Protein AF-0000000072132296 (afdb_homodimer)

Structure (mmCIF, N/CA/C/O backbone):
data_AF-0000000072132296-model_v1
#
loop_
_entity.id
_entity.type
_entity.pdbx_description
1 polymer 'Uncharacterized protein'
#
loop_
_atom_site.group_PDB
_atom_site.id
_atom_site.type_symbol
_atom_site.label_atom_id
_atom_site.label_alt_id
_atom_site.label_comp_id
_atom_site.label_asym_id
_atom_site.label_entity_id
_atom_site.label_seq_id
_atom_site.pdbx_PDB_ins_code
_atom_site.Cartn_x
_atom_site.Cartn_y
_atom_site.Cartn_z
_atom_site.occupancy
_atom_site.B_iso_or_equiv
_atom_site.auth_seq_id
_atom_site.auth_comp_id
_atom_site.auth_asym_id
_atom_site.auth_atom_id
_atom_site.pdbx_PDB_model_num
ATOM 1 N N . MET A 1 1 ? -4.625 38.656 -19.359 1 32.03 1 MET A N 1
ATOM 2 C CA . MET A 1 1 ? -4.02 37.344 -19.062 1 32.03 1 MET A CA 1
ATOM 3 C C . MET A 1 1 ? -4.957 36.5 -18.234 1 32.03 1 MET A C 1
ATOM 5 O O . MET A 1 1 ? -5.469 36.938 -17.203 1 32.03 1 MET A O 1
ATOM 9 N N . GLY A 1 2 ? -5.719 35.531 -18.688 1 41.69 2 GLY A N 1
ATOM 10 C CA . GLY A 1 2 ? -6.762 34.75 -18.047 1 41.69 2 GLY A CA 1
ATOM 11 C C . GLY A 1 2 ? -6.359 34.219 -16.688 1 41.69 2 GLY A C 1
ATOM 12 O O . GLY A 1 2 ? -5.168 34.094 -16.391 1 41.69 2 GLY A O 1
ATOM 13 N N . LEU A 1 3 ? -7.094 34.469 -15.625 1 51.78 3 LEU A N 1
ATOM 14 C CA . LEU A 1 3 ? -6.777 34.062 -14.258 1 51.78 3 LEU A CA 1
ATOM 15 C C . LEU A 1 3 ? -6.262 32.625 -14.234 1 51.78 3 LEU A C 1
ATOM 17 O O . LEU A 1 3 ? -6.836 31.75 -14.883 1 51.78 3 LEU A O 1
ATOM 21 N N . PRO A 1 4 ? -4.988 32.438 -13.867 1 66.25 4 PRO A N 1
ATOM 22 C CA . PRO A 1 4 ? -4.445 31.062 -13.797 1 66.25 4 PRO A CA 1
ATOM 23 C C . PRO A 1 4 ? -5.414 30.078 -13.148 1 66.25 4 PRO A C 1
ATOM 25 O O . PRO A 1 4 ? -6.277 30.469 -12.367 1 66.25 4 PRO A O 1
ATOM 28 N N . ASN A 1 5 ? -5.699 28.938 -13.688 1 87.06 5 ASN A N 1
ATOM 29 C CA . ASN A 1 5 ? -6.504 27.859 -13.117 1 87.06 5 ASN A CA 1
ATOM 30 C C . ASN A 1 5 ? -6.18 27.641 -11.648 1 87.06 5 ASN A C 1
ATOM 32 O O . ASN A 1 5 ? -5.051 27.281 -11.297 1 87.06 5 ASN A O 1
ATOM 36 N N . LEU A 1 6 ? -7.082 28.156 -10.727 1 95.12 6 LEU A N 1
ATOM 37 C CA . LEU A 1 6 ? -6.895 28.031 -9.281 1 95.12 6 LEU A CA 1
ATOM 38 C C . LEU A 1 6 ? -6.727 26.578 -8.883 1 95.12 6 LEU A C 1
ATOM 40 O O . LEU A 1 6 ? -7.477 25.703 -9.344 1 95.12 6 LEU A O 1
ATOM 44 N N . PRO A 1 7 ? -5.688 26.266 -8.102 1 97.44 7 PRO A N 1
ATOM 45 C CA . PRO A 1 7 ? -5.492 24.891 -7.641 1 97.44 7 PRO A CA 1
ATOM 46 C C . PRO A 1 7 ? -6.488 24.484 -6.555 1 97.44 7 PRO A C 1
ATOM 48 O O . PRO A 1 7 ? -7.312 25.297 -6.137 1 97.44 7 PRO A O 1
ATOM 51 N N . LYS A 1 8 ? -6.547 23.312 -6.203 1 97.81 8 LYS A N 1
ATOM 52 C CA . LYS A 1 8 ? -7.293 22.734 -5.086 1 97.81 8 LYS A CA 1
ATOM 53 C C . LYS A 1 8 ? -6.371 22 -4.125 1 97.81 8 LYS A C 1
ATOM 55 O O . LYS A 1 8 ? -5.523 21.219 -4.551 1 97.81 8 LYS A O 1
ATOM 60 N N . PHE A 1 9 ? -6.496 22.25 -2.879 1 98.69 9 PHE A N 1
ATOM 61 C CA . PHE A 1 9 ? -5.746 21.547 -1.846 1 98.69 9 PHE A CA 1
ATOM 62 C C . PHE A 1 9 ? -6.602 20.453 -1.199 1 98.69 9 PHE A C 1
ATOM 64 O O . PHE A 1 9 ? -7.816 20.625 -1.051 1 98.69 9 PHE A O 1
ATOM 71 N N . ALA A 1 10 ? -6.008 19.344 -0.879 1 98.88 10 ALA A N 1
ATOM 72 C CA . ALA A 1 10 ? -6.57 18.344 0.023 1 98.88 10 ALA A CA 1
ATOM 73 C C . ALA A 1 10 ? -5.836 18.344 1.361 1 98.88 10 ALA A C 1
ATOM 75 O O . ALA A 1 10 ? -4.668 17.953 1.433 1 98.88 10 ALA A O 1
ATOM 76 N N . TYR A 1 11 ? -6.531 18.75 2.377 1 98.88 11 TYR A N 1
ATOM 77 C CA . TYR A 1 11 ? -5.949 18.812 3.711 1 98.88 11 TYR A CA 1
ATOM 78 C C . TYR A 1 11 ? -6.23 17.547 4.504 1 98.88 11 TYR A C 1
ATOM 80 O O . TYR A 1 11 ? -7.34 17.016 4.453 1 98.88 11 TYR A O 1
ATOM 88 N N . PHE A 1 12 ? -5.27 17.031 5.125 1 98.88 12 PHE A N 1
ATOM 89 C CA . PHE A 1 12 ? -5.43 16.016 6.16 1 98.88 12 PHE A CA 1
ATOM 90 C C . PHE A 1 12 ? -5.137 16.594 7.539 1 98.88 12 PHE A C 1
ATOM 92 O O . PHE A 1 12 ? -3.979 16.844 7.883 1 98.88 12 PHE A O 1
ATOM 99 N N . LEU A 1 13 ? -6.148 16.859 8.305 1 98.88 13 LEU A N 1
ATOM 100 C CA . LEU A 1 13 ? -6.047 17.469 9.625 1 98.88 13 LEU A CA 1
ATOM 101 C C . LEU A 1 13 ? -6.184 16.422 10.727 1 98.88 13 LEU A C 1
ATOM 103 O O . LEU A 1 13 ? -7.227 15.773 10.852 1 98.88 13 LEU A O 1
ATOM 107 N N . THR A 1 14 ? -5.125 16.297 11.531 1 98.69 14 THR A N 1
ATOM 108 C CA . THR A 1 14 ? -5.105 15.195 12.492 1 98.69 14 THR A CA 1
ATOM 109 C C . THR A 1 14 ? -4.973 15.719 13.922 1 98.69 14 THR A C 1
ATOM 111 O O . THR A 1 14 ? -4.41 16.797 14.141 1 98.69 14 THR A O 1
ATOM 114 N N . GLY A 1 15 ? -5.539 15.047 14.836 1 98.12 15 GLY A N 1
ATOM 115 C CA . GLY A 1 15 ? -5.434 15.297 16.266 1 98.12 15 GLY A CA 1
ATOM 116 C C . GLY A 1 15 ? -5.523 14.039 17.094 1 98.12 15 GLY A C 1
ATOM 117 O O . GLY A 1 15 ? -5.656 12.938 16.562 1 98.12 15 GLY A O 1
ATOM 118 N N . THR A 1 16 ? -5.32 14.164 18.375 1 97.25 16 THR A N 1
ATOM 119 C CA . THR A 1 16 ? -5.375 13.078 19.344 1 97.25 16 THR A CA 1
ATOM 120 C C . THR A 1 16 ? -6.285 13.438 20.516 1 97.25 16 THR A C 1
ATOM 122 O O . THR A 1 16 ? -7.16 14.297 20.391 1 97.25 16 THR A O 1
ATOM 125 N N . LYS A 1 17 ? -6.207 12.672 21.562 1 97.12 17 LYS A N 1
ATOM 126 C CA . LYS A 1 17 ? -7.008 12.883 22.766 1 97.12 17 LYS A CA 1
ATOM 127 C C . LYS A 1 17 ? -6.98 14.344 23.203 1 97.12 17 LYS A C 1
ATOM 129 O O . LYS A 1 17 ? -5.906 14.922 23.359 1 97.12 17 LYS A O 1
ATOM 134 N N . GLY A 1 18 ? -8.141 14.898 23.312 1 97.5 18 GLY A N 1
ATOM 135 C CA . GLY A 1 18 ? -8.258 16.25 23.828 1 97.5 18 GLY A CA 1
ATOM 136 C C . GLY A 1 18 ? -8.141 17.312 22.75 1 97.5 18 GLY A C 1
ATOM 137 O O . GLY A 1 18 ? -8.188 18.516 23.031 1 97.5 18 GLY A O 1
ATOM 138 N N . ASP A 1 19 ? -8.102 16.906 21.484 1 97.94 19 ASP A N 1
ATOM 139 C CA . ASP A 1 19 ? -7.75 17.859 20.422 1 97.94 19 ASP A CA 1
ATOM 140 C C . ASP A 1 19 ? -8.977 18.266 19.625 1 97.94 19 ASP A C 1
ATOM 142 O O . ASP A 1 19 ? -8.859 18.922 18.594 1 97.94 19 ASP A O 1
ATOM 146 N N . VAL A 1 20 ? -10.156 17.938 20.031 1 97.56 20 VAL A N 1
ATOM 147 C CA . VAL A 1 20 ? -11.352 18.188 19.234 1 97.56 20 VAL A CA 1
ATOM 148 C C . VAL A 1 20 ? -11.461 19.688 18.922 1 97.56 20 VAL A C 1
ATOM 150 O O . VAL A 1 20 ? -11.633 20.078 17.766 1 97.56 20 VAL A O 1
ATOM 153 N N . SER A 1 21 ? -11.344 20.484 19.969 1 97.25 21 SER A N 1
ATOM 154 C CA . SER A 1 21 ? -11.5 21.938 19.797 1 97.25 21 SER A CA 1
ATOM 155 C C . SER A 1 21 ? -10.398 22.516 18.922 1 97.25 21 SER A C 1
ATOM 157 O O . SER A 1 21 ? -10.648 23.422 18.125 1 97.25 21 SER A O 1
ATOM 159 N N . ARG A 1 22 ? -9.188 21.984 19.078 1 98 22 ARG A N 1
ATOM 160 C CA . ARG A 1 22 ? -8.07 22.453 18.266 1 98 22 ARG A CA 1
ATOM 161 C C . ARG A 1 22 ? -8.258 22.109 16.797 1 98 22 ARG A C 1
ATOM 163 O O . ARG A 1 22 ? -8.008 22.922 15.922 1 98 22 ARG A O 1
ATOM 170 N N . VAL A 1 23 ? -8.688 20.875 16.578 1 98.5 23 VAL A N 1
ATOM 171 C CA . VAL A 1 23 ? -8.914 20.438 15.203 1 98.5 23 VAL A CA 1
ATOM 172 C C . VAL A 1 23 ? -10.008 21.297 14.555 1 98.5 23 VAL A C 1
ATOM 174 O O . VAL A 1 23 ? -9.875 21.703 13.406 1 98.5 23 VAL A O 1
ATOM 177 N N . LYS A 1 24 ? -11.094 21.594 15.273 1 97.69 24 LYS A N 1
ATOM 178 C CA . LYS A 1 24 ? -12.156 22.469 14.781 1 97.69 24 LYS A CA 1
ATOM 179 C C . LYS A 1 24 ? -11.609 23.828 14.398 1 97.69 24 LYS A C 1
ATOM 181 O O . LYS A 1 24 ? -11.93 24.359 13.328 1 97.69 24 LYS A O 1
ATOM 186 N N . ARG A 1 25 ? -10.82 24.375 15.273 1 97.88 25 ARG A N 1
ATOM 187 C CA . ARG A 1 25 ? -10.281 25.703 15.039 1 97.88 25 ARG A CA 1
ATOM 188 C C . ARG A 1 25 ? -9.375 25.719 13.812 1 97.88 25 ARG A C 1
ATOM 190 O O . ARG A 1 25 ? -9.43 26.656 13.008 1 97.88 25 ARG A O 1
ATOM 197 N N . VAL A 1 26 ? -8.516 24.688 13.703 1 98.62 26 VAL A N 1
ATOM 198 C CA . VAL A 1 26 ? -7.648 24.594 12.531 1 98.62 26 VAL A CA 1
ATOM 199 C C . VAL A 1 26 ? -8.5 24.484 11.266 1 98.62 26 VAL A C 1
ATOM 201 O O . VAL A 1 26 ? -8.234 25.172 10.281 1 98.62 26 VAL A O 1
ATOM 204 N N . LEU A 1 27 ? -9.516 23.625 11.273 1 98.56 27 LEU A N 1
ATOM 205 C CA . LEU A 1 27 ? -10.406 23.484 10.125 1 98.56 27 LEU A CA 1
ATOM 206 C C . LEU A 1 27 ? -11.023 24.828 9.742 1 98.56 27 LEU A C 1
ATOM 208 O O . LEU A 1 27 ? -11 25.219 8.578 1 98.56 27 LEU A O 1
ATOM 212 N N . GLN A 1 28 ? -11.539 25.547 10.703 1 97.56 28 GLN A N 1
ATOM 213 C CA . GLN A 1 28 ? -12.156 26.844 10.445 1 97.56 28 GLN A CA 1
ATOM 214 C C . GLN A 1 28 ? -11.148 27.828 9.844 1 97.56 28 GLN A C 1
ATOM 216 O O . GLN A 1 28 ? -11.5 28.641 8.992 1 97.56 28 GLN A O 1
ATOM 221 N N . SER A 1 29 ? -9.938 27.734 10.328 1 98.12 29 SER A N 1
ATOM 222 C CA . SER A 1 29 ? -8.914 28.688 9.922 1 98.12 29 SER A CA 1
ATOM 223 C C . SER A 1 29 ? -8.445 28.438 8.492 1 98.12 29 SER A C 1
ATOM 225 O O . SER A 1 29 ? -8.078 29.359 7.777 1 98.12 29 SER A O 1
ATOM 227 N N . VAL A 1 30 ? -8.477 27.141 8.023 1 98.62 30 VAL A N 1
ATOM 228 C CA . VAL A 1 30 ? -7.934 26.812 6.707 1 98.62 30 VAL A CA 1
ATOM 229 C C . VAL A 1 30 ? -9.07 26.531 5.734 1 98.62 30 VAL A C 1
ATOM 231 O O . VAL A 1 30 ? -8.836 26.125 4.594 1 98.62 30 VAL A O 1
ATOM 234 N N . TYR A 1 31 ? -10.266 26.781 6.047 1 97.69 31 TYR A N 1
ATOM 235 C CA . TYR A 1 31 ? -11.398 26.344 5.234 1 97.69 31 TYR A CA 1
ATOM 236 C C . TYR A 1 31 ? -11.539 27.219 3.988 1 97.69 31 TYR A C 1
ATOM 238 O O . TYR A 1 31 ? -11.352 28.422 4.051 1 97.69 31 TYR A O 1
ATOM 246 N N . HIS A 1 32 ? -11.836 26.719 2.912 1 97.19 32 HIS A N 1
ATOM 247 C CA . HIS A 1 32 ? -12.227 27.297 1.63 1 97.19 32 HIS A CA 1
ATOM 248 C C . HIS A 1 32 ? -13.086 26.312 0.832 1 97.19 32 HIS A C 1
ATOM 250 O O . HIS A 1 32 ? -12.781 25.125 0.773 1 97.19 32 HIS A O 1
ATOM 256 N N . PRO A 1 33 ? -14.188 26.734 0.244 1 96.19 33 PRO A N 1
ATOM 257 C CA . PRO A 1 33 ? -15.094 25.828 -0.463 1 96.19 33 PRO A CA 1
ATOM 258 C C . PRO A 1 33 ? -14.406 25.078 -1.601 1 96.19 33 PRO A C 1
ATOM 260 O O . PRO A 1 33 ? -14.875 24.016 -2.02 1 96.19 33 PRO A O 1
ATOM 263 N N . ARG A 1 34 ? -13.336 25.578 -2.084 1 95.56 34 ARG A N 1
ATOM 264 C CA . ARG A 1 34 ? -12.641 24.984 -3.219 1 95.56 34 ARG A CA 1
ATOM 265 C C . ARG A 1 34 ? -11.797 23.781 -2.777 1 95.56 34 ARG A C 1
ATOM 267 O O . ARG A 1 34 ? -11.484 22.906 -3.584 1 95.56 34 ARG A O 1
ATOM 274 N N . ASN A 1 35 ? -11.375 23.703 -1.554 1 97.94 35 ASN A N 1
ATOM 275 C CA . ASN A 1 35 ? -10.469 22.688 -1.041 1 97.94 35 ASN A CA 1
ATOM 276 C C . ASN A 1 35 ? -11.234 21.484 -0.48 1 97.94 35 ASN A C 1
ATOM 278 O O . ASN A 1 35 ? -12.461 21.5 -0.42 1 97.94 35 ASN A O 1
ATOM 282 N N . TYR A 1 36 ? -10.539 20.422 -0.235 1 98.62 36 TYR A N 1
ATOM 283 C CA . TYR A 1 36 ? -11.062 19.234 0.436 1 98.62 36 TYR A CA 1
ATOM 284 C C . TYR A 1 36 ? -10.375 19.031 1.78 1 98.62 36 TYR A C 1
ATOM 286 O O . TYR A 1 36 ? -9.203 19.359 1.947 1 98.62 36 TYR A O 1
ATOM 294 N N . TYR A 1 37 ? -11.141 18.516 2.717 1 98.75 37 TYR A N 1
ATOM 295 C CA . TYR A 1 37 ? -10.617 18.328 4.066 1 98.75 37 TYR A CA 1
ATOM 296 C C . TYR A 1 37 ? -10.977 16.953 4.609 1 98.75 37 TYR A C 1
ATOM 298 O O . TYR A 1 37 ? -12.133 16.531 4.547 1 98.75 37 TYR A O 1
ATOM 306 N N . LEU A 1 38 ? -10.023 16.234 5.016 1 98.75 38 LEU A N 1
ATOM 307 C CA . LEU A 1 38 ? -10.18 15.023 5.801 1 98.75 38 LEU A CA 1
ATOM 308 C C . LEU A 1 38 ? -9.695 15.234 7.234 1 98.75 38 LEU A C 1
ATOM 310 O O . LEU A 1 38 ? -8.531 15.562 7.457 1 98.75 38 LEU A O 1
ATOM 314 N N . VAL A 1 39 ? -10.578 15.109 8.195 1 98.81 39 VAL A N 1
ATOM 315 C CA . VAL A 1 39 ? -10.234 15.336 9.594 1 98.81 39 VAL A CA 1
ATOM 316 C C . VAL A 1 39 ? -10.203 14 10.336 1 98.81 39 VAL A C 1
ATOM 318 O O . VAL A 1 39 ? -11.016 13.109 10.062 1 98.81 39 VAL A O 1
ATOM 321 N N . HIS A 1 40 ? -9.281 13.852 11.234 1 98.69 40 HIS A N 1
ATOM 322 C CA . HIS A 1 40 ? -9.047 12.578 11.898 1 98.69 40 HIS A CA 1
ATOM 323 C C . HIS A 1 40 ? -8.609 12.781 13.344 1 98.69 40 HIS A C 1
ATOM 325 O O . HIS A 1 40 ? -7.656 13.516 13.609 1 98.69 40 HIS A O 1
ATOM 331 N N . LEU A 1 41 ? -9.305 12.195 14.297 1 98.56 41 LEU A N 1
ATOM 332 C CA . LEU A 1 41 ? -8.82 11.969 15.648 1 98.56 41 LEU A CA 1
ATOM 333 C C . LEU A 1 41 ? -8.383 10.523 15.844 1 98.56 41 LEU A C 1
ATOM 335 O O . LEU A 1 41 ? -9.148 9.594 15.562 1 98.56 41 LEU A O 1
ATOM 339 N N . ASP A 1 42 ? -7.18 10.336 16.328 1 97.12 42 ASP A N 1
ATOM 340 C CA . ASP A 1 42 ? -6.625 8.984 16.391 1 97.12 42 ASP A CA 1
ATOM 341 C C . ASP A 1 42 ? -7.32 8.156 17.469 1 97.12 42 ASP A C 1
ATOM 343 O O . ASP A 1 42 ? -8.273 8.625 18.109 1 97.12 42 ASP A O 1
ATOM 347 N N . LEU A 1 43 ? -6.891 6.992 17.656 1 96.69 43 LEU A N 1
ATOM 348 C CA . LEU A 1 43 ? -7.59 6.008 18.469 1 96.69 43 LEU A CA 1
ATOM 349 C C . LEU A 1 43 ? -7.477 6.355 19.953 1 96.69 43 LEU A C 1
ATOM 351 O O . LEU A 1 43 ? -8.258 5.859 20.766 1 96.69 43 LEU A O 1
ATOM 355 N N . GLU A 1 44 ? -6.543 7.156 20.344 1 95.88 44 GLU A N 1
ATOM 356 C CA . GLU A 1 44 ? -6.414 7.578 21.734 1 95.88 44 GLU A CA 1
ATOM 357 C C . GLU A 1 44 ? -7.555 8.516 22.125 1 95.88 44 GLU A C 1
ATOM 359 O O . GLU A 1 44 ? -7.887 8.625 23.312 1 95.88 44 GLU A O 1
ATOM 364 N N . ALA A 1 45 ? -8.031 9.281 21.141 1 97.25 45 ALA A N 1
ATOM 365 C CA . ALA A 1 45 ? -9.219 10.094 21.406 1 97.25 45 ALA A CA 1
ATOM 366 C C . ALA A 1 45 ? -10.422 9.211 21.719 1 97.25 45 ALA A C 1
ATOM 368 O O . ALA A 1 45 ? -10.578 8.133 21.141 1 97.25 45 ALA A O 1
ATOM 369 N N . SER A 1 46 ? -11.32 9.633 22.609 1 97.31 46 SER A N 1
ATOM 370 C CA . SER A 1 46 ? -12.492 8.852 22.984 1 97.31 46 SER A CA 1
ATOM 371 C C . SER A 1 46 ? -13.516 8.82 21.859 1 97.31 46 SER A C 1
ATOM 373 O O . SER A 1 46 ? -13.5 9.672 20.969 1 97.31 46 SER A O 1
ATOM 375 N N . ASP A 1 47 ? -14.367 7.848 21.922 1 97.12 47 ASP A N 1
ATOM 376 C CA . ASP A 1 47 ? -15.484 7.785 20.984 1 97.12 47 ASP A CA 1
ATOM 377 C C . ASP A 1 47 ? -16.328 9.062 21.047 1 97.12 47 ASP A C 1
ATOM 379 O O . ASP A 1 47 ? -16.828 9.523 20.016 1 97.12 47 ASP A O 1
ATOM 383 N N . GLU A 1 48 ? -16.453 9.555 22.203 1 98.12 48 GLU A N 1
ATOM 384 C CA . GLU A 1 48 ? -17.219 10.781 22.391 1 98.12 48 GLU A CA 1
ATOM 385 C C . GLU A 1 48 ? -16.578 11.945 21.641 1 98.12 48 GLU A C 1
ATOM 387 O O . GLU A 1 48 ? -17.281 12.742 21.016 1 98.12 48 GLU A O 1
ATOM 392 N N . GLU A 1 49 ? -15.289 12.062 21.766 1 98.38 49 GLU A N 1
ATOM 393 C CA . GLU A 1 49 ? -14.57 13.109 21.047 1 98.38 49 GLU A CA 1
ATOM 394 C C . GLU A 1 49 ? -14.742 12.969 19.531 1 98.38 49 GLU A C 1
ATOM 396 O O . GLU A 1 49 ? -14.977 13.961 18.844 1 98.38 49 GLU A O 1
ATOM 401 N N . ARG A 1 50 ? -14.586 11.797 19.047 1 98.31 50 ARG A N 1
ATOM 402 C CA . ARG A 1 50 ? -14.719 11.555 17.609 1 98.31 50 ARG A CA 1
ATOM 403 C C . ARG A 1 50 ? -16.141 11.82 17.141 1 98.31 50 ARG A C 1
ATOM 405 O O . ARG A 1 50 ? -16.359 12.367 16.062 1 98.31 50 ARG A O 1
ATOM 412 N N . LEU A 1 51 ? -17.141 11.438 17.922 1 98.12 51 LEU A N 1
ATOM 413 C CA . LEU A 1 51 ? -18.531 11.727 17.609 1 98.12 51 LEU A CA 1
ATOM 414 C C . LEU A 1 51 ? -18.781 13.234 17.594 1 98.12 51 LEU A C 1
ATOM 416 O O . LEU A 1 51 ? -19.531 13.734 16.75 1 98.12 51 LEU A O 1
ATOM 420 N N . GLU A 1 52 ? -18.203 13.898 18.578 1 98.31 52 GLU A N 1
ATOM 421 C CA . GLU A 1 52 ? -18.344 15.352 18.625 1 98.31 52 GLU A CA 1
ATOM 422 C C . GLU A 1 52 ? -17.812 16 17.344 1 98.31 52 GLU A C 1
ATOM 424 O O . GLU A 1 52 ? -18.453 16.891 16.797 1 98.31 52 GLU A O 1
ATOM 429 N N . LEU A 1 53 ? -16.672 15.586 16.953 1 98.31 53 LEU A N 1
ATOM 430 C CA . LEU A 1 53 ? -16.078 16.109 15.719 1 98.31 53 LEU A CA 1
ATOM 431 C C . LEU A 1 53 ? -16.984 15.828 14.523 1 98.31 53 LEU A C 1
ATOM 433 O O . LEU A 1 53 ? -17.219 16.703 13.688 1 98.31 53 LEU A O 1
ATOM 437 N N . ALA A 1 54 ? -17.484 14.609 14.422 1 98.19 54 ALA A N 1
ATOM 438 C CA . ALA A 1 54 ? -18.375 14.219 13.336 1 98.19 54 ALA A CA 1
ATOM 439 C C . ALA A 1 54 ? -19.641 15.07 13.336 1 98.19 54 ALA A C 1
ATOM 441 O O . ALA A 1 54 ? -20.109 15.516 12.281 1 98.19 54 ALA A O 1
ATOM 442 N N . LYS A 1 55 ? -20.234 15.273 14.477 1 97.88 55 LYS A N 1
ATOM 443 C CA . LYS A 1 55 ? -21.438 16.094 14.617 1 97.88 55 LYS A CA 1
ATOM 444 C C . LYS A 1 55 ? -21.172 17.531 14.188 1 97.88 55 LYS A C 1
ATOM 446 O O . LYS A 1 55 ? -22 18.156 13.539 1 97.88 55 LYS A O 1
ATOM 451 N N . TYR A 1 56 ? -20.047 17.984 14.633 1 97.31 56 TYR A N 1
ATOM 452 C CA . TYR A 1 56 ? -19.672 19.344 14.25 1 97.31 56 TYR A CA 1
ATOM 453 C C . TYR A 1 56 ? -19.641 19.5 12.734 1 97.31 56 TYR A C 1
ATOM 455 O O . TYR A 1 56 ? -20.219 20.422 12.18 1 97.31 56 TYR A O 1
ATOM 463 N N . VAL A 1 57 ? -18.969 18.578 12.016 1 97.19 57 VAL A N 1
ATOM 464 C CA . VAL A 1 57 ? -18.812 18.625 10.562 1 97.19 57 VAL A CA 1
ATOM 465 C C . VAL A 1 57 ? -20.188 18.562 9.898 1 97.19 57 VAL A C 1
ATOM 467 O O . VAL A 1 57 ? -20.453 19.281 8.938 1 97.19 57 VAL A O 1
ATOM 470 N N . LYS A 1 58 ? -21.062 17.812 10.461 1 96.19 58 LYS A N 1
ATOM 471 C CA . LYS A 1 58 ? -22.406 17.641 9.898 1 96.19 58 LYS A CA 1
ATOM 472 C C . LYS A 1 58 ? -23.281 18.859 10.172 1 96.19 58 LYS A C 1
ATOM 474 O O . LYS A 1 58 ? -24.219 19.141 9.43 1 96.19 58 LYS A O 1
ATOM 479 N N . SER A 1 59 ? -22.969 19.578 11.203 1 95.19 59 SER A N 1
ATOM 480 C CA . SER A 1 59 ? -23.859 20.656 11.641 1 95.19 59 SER A CA 1
ATOM 481 C C . SER A 1 59 ? -23.516 21.953 10.93 1 95.19 59 SER A C 1
ATOM 483 O O . SER A 1 59 ? -24.359 22.875 10.867 1 95.19 59 SER A O 1
ATOM 485 N N . GLU A 1 60 ? -22.359 22.109 10.484 1 91.75 60 GLU A N 1
ATOM 486 C CA . GLU A 1 60 ? -21.938 23.344 9.828 1 91.75 60 GLU A CA 1
ATOM 487 C C . GLU A 1 60 ? -22.594 23.5 8.461 1 91.75 60 GLU A C 1
ATOM 489 O O . GLU A 1 60 ? -22.359 22.688 7.559 1 91.75 60 GLU A O 1
ATOM 494 N N . SER A 1 61 ? -23.375 24.516 8.227 1 90.69 61 SER A N 1
ATOM 495 C CA . SER A 1 61 ? -24.188 24.703 7.027 1 90.69 61 SER A CA 1
ATOM 496 C C . SER A 1 61 ? -23.312 24.781 5.781 1 90.69 61 SER A C 1
ATOM 498 O O . SER A 1 61 ? -23.625 24.172 4.758 1 90.69 61 SER A O 1
ATOM 500 N N . ILE A 1 62 ? -22.25 25.5 5.926 1 91.12 62 ILE A N 1
ATOM 501 C CA . ILE A 1 62 ? -21.375 25.703 4.777 1 91.12 62 ILE A CA 1
ATOM 502 C C . ILE A 1 62 ? -20.734 24.375 4.379 1 91.12 62 ILE A C 1
ATOM 504 O O . ILE A 1 62 ? -20.594 24.078 3.189 1 91.12 62 ILE A O 1
ATOM 508 N N . VAL A 1 63 ? -20.328 23.594 5.34 1 92.12 63 VAL A N 1
ATOM 509 C CA . VAL A 1 63 ? -19.703 22.297 5.109 1 92.12 63 VAL A CA 1
ATOM 510 C C . VAL A 1 63 ? -20.703 21.344 4.453 1 92.12 63 VAL A C 1
ATOM 512 O O . VAL A 1 63 ? -20.328 20.562 3.57 1 92.12 63 VAL A O 1
ATOM 515 N N . ARG A 1 64 ? -21.953 21.406 4.855 1 92.19 64 ARG A N 1
ATOM 516 C CA . ARG A 1 64 ? -23.016 20.578 4.277 1 92.19 64 ARG A CA 1
ATOM 517 C C . ARG A 1 64 ? -23.281 20.969 2.826 1 92.19 64 ARG A C 1
ATOM 519 O O . ARG A 1 64 ? -23.594 20.125 1.998 1 92.19 64 ARG A O 1
ATOM 526 N N . GLU A 1 65 ? -23.219 22.219 2.568 1 92.62 65 GLU A N 1
ATOM 527 C CA . GLU A 1 65 ? -23.516 22.734 1.235 1 92.62 65 GLU A CA 1
ATOM 528 C C . GLU A 1 65 ? -22.453 22.281 0.227 1 92.62 65 GLU A C 1
ATOM 530 O O . GLU A 1 65 ? -22.797 21.844 -0.873 1 92.62 65 GLU A O 1
ATOM 535 N N . PHE A 1 66 ? -21.172 22.422 0.647 1 94.81 66 PHE A N 1
ATOM 536 C CA . PHE A 1 66 ? -20.109 22.156 -0.308 1 94.81 66 PHE A CA 1
ATOM 537 C C . PHE A 1 66 ? -19.656 20.703 -0.218 1 94.81 66 PHE A C 1
ATOM 539 O O . PHE A 1 66 ? -18.969 20.203 -1.113 1 94.81 66 PHE A O 1
ATOM 546 N N . ARG A 1 67 ? -19.984 19.969 0.845 1 95.38 67 ARG A N 1
ATOM 547 C CA . ARG A 1 67 ? -19.703 18.547 1.038 1 95.38 67 ARG A CA 1
ATOM 548 C C . ARG A 1 67 ? -18.219 18.25 0.801 1 95.38 67 ARG A C 1
ATOM 550 O O . ARG A 1 67 ? -17.875 17.297 0.094 1 95.38 67 ARG A O 1
ATOM 557 N N . ASN A 1 68 ? -17.344 19.141 1.326 1 97.5 68 ASN A N 1
ATOM 558 C CA . ASN A 1 68 ? -15.922 19.016 1.038 1 97.5 68 ASN A CA 1
ATOM 559 C C . ASN A 1 68 ? -15.117 18.734 2.303 1 97.5 68 ASN A C 1
ATOM 561 O O . ASN A 1 68 ? -13.891 18.891 2.314 1 97.5 68 ASN A O 1
ATOM 565 N N . VAL A 1 69 ? -15.805 18.422 3.418 1 98.38 69 VAL A N 1
ATOM 566 C CA . VAL A 1 69 ? -15.156 18 4.656 1 98.38 69 VAL A CA 1
ATOM 567 C C . VAL A 1 69 ? -15.617 16.594 5.031 1 98.38 69 VAL A C 1
ATOM 569 O O . VAL A 1 69 ? -16.812 16.328 5.117 1 98.38 69 VAL A O 1
ATOM 572 N N . MET A 1 70 ? -14.695 15.703 5.211 1 98.06 70 MET A N 1
ATOM 573 C CA . MET A 1 70 ? -14.969 14.328 5.613 1 98.06 70 MET A CA 1
ATOM 574 C C . MET A 1 70 ? -14.281 13.992 6.934 1 98.06 70 MET A C 1
ATOM 576 O O . MET A 1 70 ? -13.242 14.562 7.258 1 98.06 70 MET A O 1
ATOM 580 N N . VAL A 1 71 ? -14.852 13.141 7.703 1 98.19 71 VAL A N 1
ATOM 581 C CA . VAL A 1 71 ? -14.289 12.648 8.953 1 98.19 71 VAL A CA 1
ATOM 582 C C . VAL A 1 71 ? -13.891 11.18 8.805 1 98.19 71 VAL A C 1
ATOM 584 O O . VAL A 1 71 ? -14.664 10.375 8.281 1 98.19 71 VAL A O 1
ATOM 587 N N . VAL A 1 72 ? -12.719 10.852 9.195 1 97.56 72 VAL A N 1
ATOM 588 C CA . VAL A 1 72 ? -12.281 9.461 9.156 1 97.56 72 VAL A CA 1
ATOM 589 C C . VAL A 1 72 ? -13.141 8.625 10.102 1 97.56 72 VAL A C 1
ATOM 591 O O . VAL A 1 72 ? -13.297 8.969 11.273 1 97.56 72 VAL A O 1
ATOM 594 N N . GLY A 1 73 ? -13.68 7.582 9.641 1 93.06 73 GLY A N 1
ATOM 595 C CA . GLY A 1 73 ? -14.531 6.707 10.43 1 93.06 73 GLY A CA 1
ATOM 596 C C . GLY A 1 73 ? -13.758 5.789 11.352 1 93.06 73 GLY A C 1
ATOM 597 O O . GLY A 1 73 ? -13.844 5.914 12.578 1 93.06 73 GLY A O 1
ATOM 598 N N . LYS A 1 74 ? -12.953 4.93 10.797 1 92.38 74 LYS A N 1
ATOM 599 C CA . LYS A 1 74 ? -12.109 4.023 11.57 1 92.38 74 LYS A CA 1
ATOM 600 C C . LYS A 1 74 ? -10.805 4.699 11.984 1 92.38 74 LYS A C 1
ATOM 602 O O . LYS A 1 74 ? -9.914 4.898 11.148 1 92.38 74 LYS A O 1
ATOM 607 N N . ALA A 1 75 ? -10.672 4.941 13.297 1 96.38 75 ALA A N 1
ATOM 608 C CA . ALA A 1 75 ? -9.531 5.703 13.805 1 96.38 75 ALA A CA 1
ATOM 609 C C . ALA A 1 75 ? -8.266 4.855 13.797 1 96.38 75 ALA A C 1
ATOM 611 O O . ALA A 1 75 ? -8.305 3.666 14.109 1 96.38 75 ALA A O 1
ATOM 612 N N . ASP A 1 76 ? -7.168 5.426 13.445 1 96.31 76 ASP A N 1
ATOM 613 C CA . ASP A 1 76 ? -5.848 4.805 13.5 1 96.31 76 ASP A CA 1
ATOM 614 C C . ASP A 1 76 ? -5.195 5.023 14.859 1 96.31 76 ASP A C 1
ATOM 616 O O . ASP A 1 76 ? -5.379 6.07 15.484 1 96.31 76 ASP A O 1
ATOM 620 N N . LEU A 1 77 ? -4.477 4.016 15.305 1 95.75 77 LEU A N 1
ATOM 621 C CA . LEU A 1 77 ? -3.562 4.27 16.406 1 95.75 77 LEU A CA 1
ATOM 622 C C . LEU A 1 77 ? -2.262 4.891 15.906 1 95.75 77 LEU A C 1
ATOM 624 O O . LEU A 1 77 ? -1.66 4.395 14.953 1 95.75 77 LEU A O 1
ATOM 628 N N . VAL A 1 78 ? -1.847 5.969 16.516 1 95.94 78 VAL A N 1
ATOM 629 C CA . VAL A 1 78 ? -0.7 6.699 16 1 95.94 78 VAL A CA 1
ATOM 630 C C . VAL A 1 78 ? 0.375 6.82 17.078 1 95.94 78 VAL A C 1
ATOM 632 O O . VAL A 1 78 ? 0.122 7.355 18.156 1 95.94 78 VAL A O 1
ATOM 635 N N . THR A 1 79 ? 1.485 6.258 16.797 1 93.5 79 THR A N 1
ATOM 636 C CA . THR A 1 79 ? 2.723 6.5 17.531 1 93.5 79 THR A CA 1
ATOM 637 C C . THR A 1 79 ? 3.652 7.414 16.75 1 93.5 79 THR A C 1
ATOM 639 O O . THR A 1 79 ? 4.168 7.027 15.695 1 93.5 79 THR A O 1
ATOM 642 N N . TYR A 1 80 ? 3.936 8.594 17.234 1 87.62 80 TYR A N 1
ATOM 643 C CA . TYR A 1 80 ? 4.664 9.602 16.484 1 87.62 80 TYR A CA 1
ATOM 644 C C . TYR A 1 80 ? 6.043 9.086 16.078 1 87.62 80 TYR A C 1
ATOM 646 O O . TYR A 1 80 ? 6.461 9.25 14.93 1 87.62 80 TYR A O 1
ATOM 654 N N . LYS A 1 81 ? 6.766 8.43 16.891 1 89.75 81 LYS A N 1
ATOM 655 C CA . LYS A 1 81 ? 8.117 7.977 16.578 1 89.75 81 LYS A CA 1
ATOM 656 C C . LYS A 1 81 ? 8.094 6.68 15.781 1 89.75 81 LYS A C 1
ATOM 658 O O . LYS A 1 81 ? 9.141 6.195 15.344 1 89.75 81 LYS A O 1
ATOM 663 N N . GLY A 1 82 ? 6.914 6.148 15.617 1 94.31 82 GLY A N 1
ATOM 664 C CA . GLY A 1 82 ? 6.82 4.848 14.977 1 94.31 82 GLY A CA 1
ATOM 665 C C . GLY A 1 82 ? 6.184 4.902 13.602 1 94.31 82 GLY A C 1
ATOM 666 O O . GLY A 1 82 ? 5.84 5.98 13.117 1 94.31 82 GLY A O 1
ATOM 667 N N . PRO A 1 83 ? 6.035 3.736 12.969 1 97.25 83 PRO A N 1
ATOM 668 C CA . PRO A 1 83 ? 5.555 3.646 11.586 1 97.25 83 PRO A CA 1
ATOM 669 C C . PRO A 1 83 ? 4.043 3.85 11.477 1 97.25 83 PRO A C 1
ATOM 671 O O . PRO A 1 83 ? 3.523 4.043 10.375 1 97.25 83 PRO A O 1
ATOM 674 N N . THR A 1 84 ? 3.312 3.844 12.586 1 97.5 84 THR A N 1
ATOM 675 C CA . THR A 1 84 ? 1.861 3.982 12.523 1 97.5 84 THR A CA 1
ATOM 676 C C . THR A 1 84 ? 1.473 5.383 12.055 1 97.5 84 THR A C 1
ATOM 678 O O . THR A 1 84 ? 0.389 5.578 11.5 1 97.5 84 THR A O 1
ATOM 681 N N . MET A 1 85 ? 2.334 6.363 12.258 1 97 85 MET A N 1
ATOM 682 C CA . MET A 1 85 ? 2.031 7.699 11.758 1 97 85 MET A CA 1
ATOM 683 C C . MET A 1 85 ? 2.061 7.734 10.234 1 97 85 MET A C 1
ATOM 685 O O . MET A 1 85 ? 1.228 8.391 9.609 1 97 85 MET A O 1
ATOM 689 N N . ILE A 1 86 ? 3.059 7.023 9.625 1 98.12 86 ILE A N 1
ATOM 690 C CA . ILE A 1 86 ? 3.086 6.918 8.172 1 98.12 86 ILE A CA 1
ATOM 691 C C . ILE A 1 86 ? 1.831 6.199 7.684 1 98.12 86 ILE A C 1
ATOM 693 O O . ILE A 1 86 ? 1.192 6.637 6.723 1 98.12 86 ILE A O 1
ATOM 697 N N . ALA A 1 87 ? 1.484 5.094 8.406 1 98.19 87 ALA A N 1
ATOM 698 C CA . ALA A 1 87 ? 0.284 4.344 8.047 1 98.19 87 ALA A CA 1
ATOM 699 C C . ALA A 1 87 ? -0.953 5.238 8.086 1 98.19 87 ALA A C 1
ATOM 701 O O . ALA A 1 87 ? -1.803 5.172 7.195 1 98.19 87 ALA A O 1
ATOM 702 N N . CYS A 1 88 ? -1.034 6.043 9.062 1 98.12 88 CYS A N 1
ATOM 703 C CA . CYS A 1 88 ? -2.152 6.965 9.219 1 98.12 88 CYS A CA 1
ATOM 704 C C . CYS A 1 88 ? -2.197 7.969 8.078 1 98.12 88 CYS A C 1
ATOM 706 O O . CYS A 1 88 ? -3.262 8.227 7.508 1 98.12 88 CYS A O 1
ATOM 708 N N . THR A 1 89 ? -1.064 8.555 7.754 1 98.62 89 THR A N 1
ATOM 709 C CA . THR A 1 89 ? -1.003 9.531 6.668 1 98.62 89 THR A CA 1
ATOM 710 C C . THR A 1 89 ? -1.412 8.891 5.344 1 98.62 89 THR A C 1
ATOM 712 O O . THR A 1 89 ? -2.24 9.438 4.617 1 98.62 89 THR A O 1
ATOM 715 N N . LEU A 1 90 ? -0.866 7.715 5.074 1 98.75 90 LEU A N 1
ATOM 716 C CA . LEU A 1 90 ? -1.189 7.016 3.834 1 98.75 90 LEU A CA 1
ATOM 717 C C . LEU A 1 90 ? -2.65 6.582 3.822 1 98.75 90 LEU A C 1
ATOM 719 O O . LEU A 1 90 ? -3.279 6.531 2.762 1 98.75 90 LEU A O 1
ATOM 723 N N . HIS A 1 91 ? -3.197 6.273 5.004 1 98.62 91 HIS A N 1
ATOM 724 C CA . HIS A 1 91 ? -4.625 6.012 5.121 1 98.62 91 HIS A CA 1
ATOM 725 C C . HIS A 1 91 ? -5.445 7.207 4.656 1 98.62 91 HIS A C 1
ATOM 727 O O . HIS A 1 91 ? -6.355 7.062 3.836 1 98.62 91 HIS A O 1
ATOM 733 N N . GLY A 1 92 ? -5.105 8.383 5.176 1 98.62 92 GLY A N 1
ATOM 734 C CA . GLY A 1 92 ? -5.781 9.602 4.75 1 98.62 92 GLY A CA 1
ATOM 735 C C . GLY A 1 92 ? -5.676 9.852 3.256 1 98.62 92 GLY A C 1
ATOM 736 O O . GLY A 1 92 ? -6.664 10.203 2.609 1 98.62 92 GLY A O 1
ATOM 737 N N . VAL A 1 93 ? -4.5 9.656 2.717 1 98.75 93 VAL A N 1
ATOM 738 C CA . VAL A 1 93 ? -4.27 9.852 1.289 1 98.75 93 VAL A CA 1
ATOM 739 C C . VAL A 1 93 ? -5.152 8.898 0.489 1 98.75 93 VAL A C 1
ATOM 741 O O . VAL A 1 93 ? -5.781 9.297 -0.493 1 98.75 93 VAL A O 1
ATOM 744 N N . ALA A 1 94 ? -5.176 7.625 0.878 1 98.38 94 ALA A N 1
ATOM 745 C CA . ALA A 1 94 ? -5.973 6.629 0.17 1 98.38 94 ALA A CA 1
ATOM 746 C C . ALA A 1 94 ? -7.453 7.004 0.175 1 98.38 94 ALA A C 1
ATOM 748 O O . ALA A 1 94 ? -8.141 6.855 -0.837 1 98.38 94 ALA A O 1
ATOM 749 N N . LEU A 1 95 ? -7.957 7.496 1.297 1 98.31 95 LEU A N 1
ATOM 750 C CA . LEU A 1 95 ? -9.352 7.93 1.395 1 98.31 95 LEU A CA 1
ATOM 751 C C . LEU A 1 95 ? -9.617 9.102 0.46 1 98.31 95 LEU A C 1
ATOM 753 O O . LEU A 1 95 ? -10.633 9.133 -0.234 1 98.31 95 LEU A O 1
ATOM 757 N N . LEU A 1 96 ? -8.703 10.055 0.45 1 98.5 96 LEU A N 1
ATOM 758 C CA . LEU A 1 96 ? -8.852 11.219 -0.411 1 98.5 96 LEU A CA 1
ATOM 759 C C . LEU A 1 96 ? -8.844 10.812 -1.882 1 98.5 96 LEU A C 1
ATOM 761 O O . LEU A 1 96 ? -9.68 11.281 -2.662 1 98.5 96 LEU A O 1
ATOM 765 N N . LEU A 1 97 ? -7.922 9.945 -2.256 1 97.94 97 LEU A N 1
ATOM 766 C CA . LEU A 1 97 ? -7.836 9.484 -3.639 1 97.94 97 LEU A CA 1
ATOM 767 C C . LEU A 1 97 ? -9.117 8.766 -4.055 1 97.94 97 LEU A C 1
ATOM 769 O O . LEU A 1 97 ? -9.531 8.852 -5.211 1 97.94 97 LEU A O 1
ATOM 773 N N . LYS A 1 98 ? -9.68 8.047 -3.148 1 96.44 98 LYS A N 1
ATOM 774 C CA . LYS A 1 98 ? -10.867 7.254 -3.451 1 96.44 98 LYS A CA 1
ATOM 775 C C . LYS A 1 98 ? -12.117 8.133 -3.504 1 96.44 98 LYS A C 1
ATOM 777 O O . LYS A 1 98 ? -12.984 7.938 -4.355 1 96.44 98 LYS A O 1
ATOM 782 N N . LYS A 1 99 ? -12.211 9.141 -2.664 1 96.44 99 LYS A N 1
ATOM 783 C CA . LYS A 1 99 ? -13.477 9.828 -2.426 1 96.44 99 LYS A CA 1
ATOM 784 C C . LYS A 1 99 ? -13.562 11.117 -3.236 1 96.44 99 LYS A C 1
ATOM 786 O O . LYS A 1 99 ? -14.656 11.594 -3.547 1 96.44 99 LYS A O 1
ATOM 791 N N . VAL A 1 100 ? -12.461 11.688 -3.482 1 95.12 100 VAL A N 1
ATOM 792 C CA . VAL A 1 100 ? -12.5 12.961 -4.203 1 95.12 100 VAL A CA 1
ATOM 793 C C . VAL A 1 100 ? -11.492 12.93 -5.352 1 95.12 100 VAL A C 1
ATOM 795 O O . VAL A 1 100 ? -10.414 12.344 -5.23 1 95.12 100 VAL A O 1
ATOM 798 N N . GLN A 1 101 ? -11.781 13.406 -6.488 1 85.31 101 GLN A N 1
ATOM 799 C CA . GLN A 1 101 ? -10.945 13.203 -7.668 1 85.31 101 GLN A CA 1
ATOM 800 C C . GLN A 1 101 ? -10.141 14.453 -7.992 1 85.31 101 GLN A C 1
ATOM 802 O O . GLN A 1 101 ? -9 14.359 -8.453 1 85.31 101 GLN A O 1
ATOM 807 N N . ASP A 1 102 ? -10.609 15.625 -7.699 1 93 102 ASP A N 1
ATOM 808 C CA . ASP A 1 102 ? -9.992 16.812 -8.297 1 93 102 ASP A CA 1
ATOM 809 C C . ASP A 1 102 ? -9.258 17.625 -7.238 1 93 102 ASP A C 1
ATOM 811 O O . ASP A 1 102 ? -9.82 18.578 -6.684 1 93 102 ASP A O 1
ATOM 815 N N . TRP A 1 103 ? -8.055 17.312 -6.887 1 97.88 103 TRP A N 1
ATOM 816 C CA . TRP A 1 103 ? -7.168 18.141 -6.074 1 97.88 103 TRP A CA 1
ATOM 817 C C . TRP A 1 103 ? -5.734 18.062 -6.586 1 97.88 103 TRP A C 1
ATOM 819 O O . TRP A 1 103 ? -5.371 17.125 -7.293 1 97.88 103 TRP A O 1
ATOM 829 N N . ASP A 1 104 ? -4.941 19.062 -6.309 1 98.56 104 ASP A N 1
ATOM 830 C CA . ASP A 1 104 ? -3.602 19.203 -6.867 1 98.56 104 ASP A CA 1
ATOM 831 C C . ASP A 1 104 ? -2.535 18.859 -5.832 1 98.56 104 ASP A C 1
ATOM 833 O O . ASP A 1 104 ? -1.586 18.125 -6.133 1 98.56 104 ASP A O 1
ATOM 837 N N . TRP A 1 105 ? -2.691 19.359 -4.605 1 98.88 105 TRP A N 1
ATOM 838 C CA . TRP A 1 105 ? -1.697 19.156 -3.562 1 98.88 105 TRP A CA 1
ATOM 839 C C . TRP A 1 105 ? -2.352 18.641 -2.285 1 98.88 105 TRP A C 1
ATOM 841 O O . TRP A 1 105 ? -3.453 19.062 -1.928 1 98.88 105 TRP A O 1
ATOM 851 N N . PHE A 1 106 ? -1.691 17.719 -1.694 1 98.88 106 PHE A N 1
ATOM 852 C CA . PHE A 1 106 ? -1.999 17.219 -0.358 1 98.88 106 PHE A CA 1
ATOM 853 C C . PHE A 1 106 ? -1.205 17.984 0.698 1 98.88 106 PHE A C 1
ATOM 855 O O . PHE A 1 106 ? -0.001 18.203 0.542 1 98.88 106 PHE A O 1
ATOM 862 N N . ILE A 1 107 ? -1.842 18.406 1.76 1 98.94 107 ILE A N 1
ATOM 863 C CA . ILE A 1 107 ? -1.204 19.094 2.879 1 98.94 107 ILE A CA 1
ATOM 864 C C . ILE A 1 107 ? -1.583 18.406 4.188 1 98.94 107 ILE A C 1
ATOM 866 O O . ILE A 1 107 ? -2.768 18.25 4.496 1 98.94 107 ILE A O 1
ATOM 870 N N . ASN A 1 108 ? -0.613 17.922 4.965 1 98.81 108 ASN A N 1
ATOM 871 C CA . ASN A 1 108 ? -0.928 17.375 6.281 1 98.81 108 ASN A CA 1
ATOM 872 C C . ASN A 1 108 ? -0.603 18.375 7.391 1 98.81 108 ASN A C 1
ATOM 874 O O . ASN A 1 108 ? 0.49 18.953 7.418 1 98.81 108 ASN A O 1
ATOM 878 N N . LEU A 1 109 ? -1.567 18.609 8.258 1 98.81 109 LEU A N 1
ATOM 879 C CA . LEU A 1 109 ? -1.436 19.453 9.445 1 98.81 109 LEU A CA 1
ATOM 880 C C . LEU A 1 109 ? -1.921 18.703 10.688 1 98.81 109 LEU A C 1
ATOM 882 O O . LEU A 1 109 ? -2.832 17.875 10.609 1 98.81 109 LEU A O 1
ATOM 886 N N . SER A 1 110 ? -1.309 18.938 11.789 1 98.06 110 SER A N 1
ATOM 887 C CA . SER A 1 110 ? -1.814 18.453 13.07 1 98.06 110 SER A CA 1
ATOM 888 C C . SER A 1 110 ? -2.607 19.531 13.797 1 98.06 110 SER A C 1
ATOM 890 O O . SER A 1 110 ? -2.623 20.688 13.375 1 98.06 110 SER A O 1
ATOM 892 N N . ALA A 1 111 ? -3.184 19.203 14.906 1 98.19 111 ALA A N 1
ATOM 893 C CA . ALA A 1 111 ? -3.91 20.125 15.781 1 98.19 111 ALA A CA 1
ATOM 894 C C . ALA A 1 111 ? -2.986 21.203 16.328 1 98.19 111 ALA A C 1
ATOM 896 O O . ALA A 1 111 ? -3.453 22.234 16.828 1 98.19 111 ALA A O 1
ATOM 897 N N . SER A 1 112 ? -1.691 20.969 16.188 1 97.88 112 SER A N 1
ATOM 898 C CA . SER A 1 112 ? -0.742 21.922 16.75 1 97.88 112 SER A CA 1
ATOM 899 C C . SER A 1 112 ? -0.18 22.844 15.68 1 97.88 112 SER A C 1
ATOM 901 O O . SER A 1 112 ? 0.745 23.625 15.938 1 97.88 112 SER A O 1
ATOM 903 N N . ASP A 1 113 ? -0.617 22.734 14.492 1 98.56 113 ASP A N 1
ATOM 904 C CA . ASP A 1 113 ? -0.286 23.625 13.383 1 98.56 113 ASP A CA 1
ATOM 905 C C . ASP A 1 113 ? -1.32 24.75 13.25 1 98.56 113 ASP A C 1
ATOM 907 O O . ASP A 1 113 ? -2.455 24.609 13.711 1 98.56 113 ASP A O 1
ATOM 911 N N . TYR A 1 114 ? -0.929 25.828 12.625 1 98.75 114 TYR A N 1
ATOM 912 C CA . TYR A 1 114 ? -1.869 26.906 12.32 1 98.75 114 TYR A CA 1
ATOM 913 C C . TYR A 1 114 ? -1.429 27.688 11.094 1 98.75 114 TYR A C 1
ATOM 915 O O . TYR A 1 114 ? -0.23 27.844 10.844 1 98.75 114 TYR A O 1
ATOM 923 N N . PRO A 1 115 ? -2.398 28.156 10.297 1 98.69 115 PRO A N 1
ATOM 924 C CA . PRO A 1 115 ? -2.029 28.938 9.117 1 98.69 115 PRO A CA 1
ATOM 925 C C . PRO A 1 115 ? -1.605 30.359 9.477 1 98.69 115 PRO A C 1
ATOM 927 O O . PRO A 1 115 ? -2.107 30.938 10.445 1 98.69 115 PRO A O 1
ATOM 930 N N . LEU A 1 116 ? -0.731 30.953 8.648 1 98.56 116 LEU A N 1
ATOM 931 C CA . LEU A 1 116 ? -0.266 32.312 8.82 1 98.56 116 LEU A CA 1
ATOM 932 C C . LEU A 1 116 ? -0.782 33.219 7.691 1 98.56 116 LEU A C 1
ATOM 934 O O . LEU A 1 116 ? -0.372 34.375 7.57 1 98.56 116 LEU A O 1
ATOM 938 N N . MET A 1 117 ? -1.573 32.719 6.824 1 98.06 117 MET A N 1
ATOM 939 C CA . MET A 1 117 ? -2.229 33.469 5.758 1 98.06 117 MET A CA 1
ATOM 940 C C . MET A 1 117 ? -3.537 32.812 5.348 1 98.06 117 MET A C 1
ATOM 942 O O . MET A 1 117 ? -3.779 31.656 5.68 1 98.06 117 MET A O 1
ATOM 946 N N . SER A 1 118 ? -4.395 33.531 4.672 1 97.38 118 SER A N 1
ATOM 947 C CA . SER A 1 118 ? -5.699 33.031 4.262 1 97.38 118 SER A CA 1
ATOM 948 C C . SER A 1 118 ? -5.57 32.062 3.096 1 97.38 118 SER A C 1
ATOM 950 O O . SER A 1 118 ? -4.539 32 2.422 1 97.38 118 SER A O 1
ATOM 952 N N . GLN A 1 119 ? -6.605 31.219 2.895 1 97.81 119 GLN A N 1
ATOM 953 C CA . GLN A 1 119 ? -6.621 30.312 1.748 1 97.81 119 GLN A CA 1
ATOM 954 C C . GLN A 1 119 ? -6.613 31.094 0.435 1 97.81 119 GLN A C 1
ATOM 956 O O . GLN A 1 119 ? -6.047 30.641 -0.561 1 97.81 119 GLN A O 1
ATOM 961 N N . ASP A 1 120 ? -7.25 32.281 0.432 1 97.38 120 ASP A N 1
ATOM 962 C CA . ASP A 1 120 ? -7.203 33.125 -0.762 1 97.38 120 ASP A CA 1
ATOM 963 C C . ASP A 1 120 ? -5.762 33.438 -1.156 1 97.38 120 ASP A C 1
ATOM 965 O O . ASP A 1 120 ? -5.41 33.406 -2.336 1 97.38 120 ASP A O 1
ATOM 969 N N . ASP A 1 121 ? -4.961 33.844 -0.138 1 97.75 121 ASP A N 1
ATOM 970 C CA . ASP A 1 121 ? -3.559 34.156 -0.393 1 97.75 121 ASP A CA 1
ATOM 971 C C . ASP A 1 121 ? -2.812 32.938 -0.93 1 97.75 121 ASP A C 1
ATOM 973 O O . ASP A 1 121 ? -2.057 33.031 -1.897 1 97.75 121 ASP A O 1
ATOM 977 N N . LEU A 1 122 ? -3.006 31.766 -0.341 1 98 122 LEU A N 1
ATOM 978 C CA . LEU A 1 122 ? -2.328 30.531 -0.725 1 98 122 LEU A CA 1
ATOM 979 C C . LEU A 1 122 ? -2.73 30.109 -2.133 1 98 122 LEU A C 1
ATOM 981 O O . LEU A 1 122 ? -1.871 29.797 -2.957 1 98 122 LEU A O 1
ATOM 985 N N . LEU A 1 123 ? -4.043 30.078 -2.41 1 97.88 123 LEU A N 1
ATOM 986 C CA . LEU A 1 123 ? -4.562 29.688 -3.717 1 97.88 123 LEU A CA 1
ATOM 987 C C . LEU A 1 123 ? -4.016 30.609 -4.809 1 97.88 123 LEU A C 1
ATOM 989 O O . LEU A 1 123 ? -3.656 30.141 -5.891 1 97.88 123 LEU A O 1
ATOM 993 N N . HIS A 1 124 ? -3.967 31.875 -4.457 1 97.12 124 HIS A N 1
ATOM 994 C CA . HIS A 1 124 ? -3.455 32.844 -5.418 1 97.12 124 HIS A CA 1
ATOM 995 C C . HIS A 1 124 ? -2.01 32.531 -5.793 1 97.12 124 HIS A C 1
ATOM 997 O O . HIS A 1 124 ? -1.682 32.406 -6.977 1 97.12 124 HIS A O 1
ATOM 1003 N N . ILE A 1 125 ? -1.151 32.375 -4.844 1 97.38 125 ILE A N 1
ATOM 1004 C CA . ILE A 1 125 ? 0.268 32.188 -5.117 1 97.38 125 ILE A CA 1
ATOM 1005 C C . ILE A 1 125 ? 0.479 30.828 -5.785 1 97.38 125 ILE A C 1
ATOM 1007 O O . ILE A 1 125 ? 1.247 30.719 -6.746 1 97.38 125 ILE A O 1
ATOM 1011 N N . PHE A 1 126 ? -0.217 29.75 -5.355 1 97.81 126 PHE A N 1
ATOM 1012 C CA . PHE A 1 126 ? -0.038 28.406 -5.898 1 97.81 126 PHE A CA 1
ATOM 1013 C C . PHE A 1 126 ? -0.57 28.328 -7.324 1 97.81 126 PHE A C 1
ATOM 1015 O O . PHE A 1 126 ? -0.239 27.406 -8.062 1 97.81 126 PHE A O 1
ATOM 1022 N N . SER A 1 127 ? -1.465 29.266 -7.695 1 96.81 127 SER A N 1
ATOM 1023 C CA . SER A 1 127 ? -1.955 29.281 -9.07 1 96.81 127 SER A CA 1
ATOM 1024 C C . SER A 1 127 ? -0.825 29.547 -10.055 1 96.81 127 SER A C 1
ATOM 1026 O O . SER A 1 127 ? -0.95 29.266 -11.25 1 96.81 127 SER A O 1
ATOM 1028 N N . PHE A 1 128 ? 0.282 30.078 -9.508 1 95.38 128 PHE A N 1
ATOM 1029 C CA . PHE A 1 128 ? 1.407 30.391 -10.383 1 95.38 128 PHE A CA 1
ATOM 1030 C C . PHE A 1 128 ? 2.488 29.328 -10.281 1 95.38 128 PHE A C 1
ATOM 1032 O O . PHE A 1 128 ? 3.514 29.406 -10.961 1 95.38 128 PHE A O 1
ATOM 1039 N N . ILE A 1 129 ? 2.346 28.344 -9.461 1 95.12 129 ILE A N 1
ATOM 1040 C CA . ILE A 1 129 ? 3.34 27.297 -9.219 1 95.12 129 ILE A CA 1
ATOM 1041 C C . ILE A 1 129 ? 3.057 26.094 -10.117 1 95.12 129 ILE A C 1
ATOM 1043 O O . ILE A 1 129 ? 1.91 25.672 -10.242 1 95.12 129 ILE A O 1
ATOM 1047 N N . PRO A 1 130 ? 4.102 25.547 -10.797 1 95.19 130 PRO A N 1
ATOM 1048 C CA . PRO A 1 130 ? 3.887 24.297 -11.547 1 95.19 130 PRO A CA 1
ATOM 1049 C C . PRO A 1 130 ? 3.275 23.188 -10.688 1 95.19 130 PRO A C 1
ATOM 1051 O O . PRO A 1 130 ? 3.725 22.953 -9.562 1 95.19 130 PRO A O 1
ATOM 1054 N N . ARG A 1 131 ? 2.311 22.484 -11.234 1 96.88 131 ARG A N 1
ATOM 1055 C CA . ARG A 1 131 ? 1.466 21.578 -10.469 1 96.88 131 ARG A CA 1
ATOM 1056 C C . ARG A 1 131 ? 2.209 20.281 -10.141 1 96.88 131 ARG A C 1
ATOM 1058 O O . ARG A 1 131 ? 1.723 19.453 -9.367 1 96.88 131 ARG A O 1
ATOM 1065 N N . ASP A 1 132 ? 3.406 20.047 -10.68 1 97.06 132 ASP A N 1
ATOM 1066 C CA . ASP A 1 132 ? 4.133 18.797 -10.469 1 97.06 132 ASP A CA 1
ATOM 1067 C C . ASP A 1 132 ? 5.168 18.953 -9.359 1 97.06 132 ASP A C 1
ATOM 1069 O O . ASP A 1 132 ? 5.887 18 -9.039 1 97.06 132 ASP A O 1
ATOM 1073 N N . LEU A 1 133 ? 5.25 20.156 -8.734 1 97.88 133 LEU A N 1
ATOM 1074 C CA . LEU A 1 133 ? 6.273 20.406 -7.727 1 97.88 133 LEU A CA 1
ATOM 1075 C C . LEU A 1 133 ? 5.816 19.906 -6.355 1 97.88 133 LEU A C 1
ATOM 1077 O O . LEU A 1 133 ? 4.664 20.109 -5.973 1 97.88 133 LEU A O 1
ATOM 1081 N N . ASN A 1 134 ? 6.691 19.219 -5.652 1 98.69 134 ASN A N 1
ATOM 1082 C CA . ASN A 1 134 ? 6.461 18.703 -4.309 1 98.69 134 ASN A CA 1
ATOM 1083 C C . ASN A 1 134 ? 7.262 19.469 -3.266 1 98.69 134 ASN A C 1
ATOM 1085 O O . ASN A 1 134 ? 8.484 19.562 -3.365 1 98.69 134 ASN A O 1
ATOM 1089 N N . PHE A 1 135 ? 6.629 20.031 -2.256 1 98.69 135 PHE A N 1
ATOM 1090 C CA . PHE A 1 135 ? 7.309 20.703 -1.158 1 98.69 135 PHE A CA 1
ATOM 1091 C C . PHE A 1 135 ? 7.629 19.734 -0.034 1 98.69 135 PHE A C 1
ATOM 1093 O O . PHE A 1 135 ? 6.738 19.328 0.72 1 98.69 135 PHE A O 1
ATOM 1100 N N . ILE A 1 136 ? 8.867 19.359 0.132 1 98.44 136 ILE A N 1
ATOM 1101 C CA . ILE A 1 136 ? 9.352 18.359 1.078 1 98.44 136 ILE A CA 1
ATOM 1102 C C . ILE A 1 136 ? 10.797 18.672 1.461 1 98.44 136 ILE A C 1
ATOM 1104 O O . ILE A 1 136 ? 11.703 18.516 0.641 1 98.44 136 ILE A O 1
ATOM 1108 N N . GLU A 1 137 ? 11.016 19.156 2.682 1 97.31 137 GLU A N 1
ATOM 1109 C CA . GLU A 1 137 ? 12.367 19.406 3.182 1 97.31 137 GLU A CA 1
ATOM 1110 C C . GLU A 1 137 ? 13.133 18.094 3.359 1 97.31 137 GLU A C 1
ATOM 1112 O O . GLU A 1 137 ? 12.695 17.203 4.098 1 97.31 137 GLU A O 1
ATOM 1117 N N . HIS A 1 138 ? 14.242 17.922 2.678 1 96.56 138 HIS A N 1
ATOM 1118 C CA . HIS A 1 138 ? 14.953 16.656 2.711 1 96.56 138 HIS A CA 1
ATOM 1119 C C . HIS A 1 138 ? 16.469 16.859 2.67 1 96.56 138 HIS A C 1
ATOM 1121 O O . HIS A 1 138 ? 16.938 17.875 2.156 1 96.56 138 HIS A O 1
ATOM 1127 N N . THR A 1 139 ? 17.219 15.922 3.213 1 96.81 139 THR A N 1
ATOM 1128 C CA . THR A 1 139 ? 18.672 15.859 3.131 1 96.81 139 THR A CA 1
ATOM 1129 C C . THR A 1 139 ? 19.156 14.406 3.129 1 96.81 139 THR A C 1
ATOM 1131 O O . THR A 1 139 ? 18.531 13.547 3.75 1 96.81 139 THR A O 1
ATOM 1134 N N . SER A 1 140 ? 20.188 14.055 2.434 1 95.62 140 SER A N 1
ATOM 1135 C CA . SER A 1 140 ? 20.812 12.734 2.455 1 95.62 140 SER A CA 1
ATOM 1136 C C . SER A 1 140 ? 21.922 12.664 3.49 1 95.62 140 SER A C 1
ATOM 1138 O O . SER A 1 140 ? 22.516 11.602 3.719 1 95.62 140 SER A O 1
ATOM 1140 N N . ASN A 1 141 ? 22.25 13.852 4.062 1 94.94 141 ASN A N 1
ATOM 1141 C CA . ASN A 1 141 ? 23.203 13.883 5.168 1 94.94 141 ASN A CA 1
ATOM 1142 C C . ASN A 1 141 ? 22.531 13.492 6.484 1 94.94 141 ASN A C 1
ATOM 1144 O O . ASN A 1 141 ? 22.172 14.352 7.285 1 94.94 141 ASN A O 1
ATOM 1148 N N . ILE A 1 142 ? 22.547 12.281 6.707 1 92.75 142 ILE A N 1
ATOM 1149 C CA . ILE A 1 142 ? 21.734 11.805 7.824 1 92.75 142 ILE A CA 1
ATOM 1150 C C . ILE A 1 142 ? 22.516 11.938 9.125 1 92.75 142 ILE A C 1
ATOM 1152 O O . ILE A 1 142 ? 21.938 11.906 10.211 1 92.75 142 ILE A O 1
ATOM 1156 N N . GLY A 1 143 ? 23.875 12.016 9.148 1 93.12 143 GLY A N 1
ATOM 1157 C CA . GLY A 1 143 ? 24.672 12.273 10.336 1 93.12 143 GLY A CA 1
ATOM 1158 C C . GLY A 1 143 ? 24.391 11.312 11.469 1 93.12 143 GLY A C 1
ATOM 1159 O O . GLY A 1 143 ? 24.422 10.094 11.281 1 93.12 143 GLY A O 1
ATOM 1160 N N . TRP A 1 144 ? 24.047 11.898 12.641 1 91.25 144 TRP A N 1
ATOM 1161 C CA . TRP A 1 144 ? 23.797 11.117 13.844 1 91.25 144 TRP A CA 1
ATOM 1162 C C . TRP A 1 144 ? 22.594 10.18 13.656 1 91.25 144 TRP A C 1
ATOM 1164 O O . TRP A 1 144 ? 22.484 9.164 14.344 1 91.25 144 TRP A O 1
ATOM 1174 N N . LYS A 1 145 ? 21.719 10.438 12.797 1 94.12 145 LYS A N 1
ATOM 1175 C CA . LYS A 1 145 ? 20.516 9.656 12.555 1 94.12 145 LYS A CA 1
ATOM 1176 C C . LYS A 1 145 ? 20.875 8.266 12.031 1 94.12 145 LYS A C 1
ATOM 1178 O O . LYS A 1 145 ? 20.047 7.344 12.102 1 94.12 145 LYS A O 1
ATOM 1183 N N . GLU A 1 146 ? 22 8.148 11.375 1 94.75 146 GLU A N 1
ATOM 1184 C CA . GLU A 1 146 ? 22.422 6.824 10.93 1 94.75 146 GLU A CA 1
ATOM 1185 C C . GLU A 1 146 ? 22.469 5.844 12.102 1 94.75 146 GLU A C 1
ATOM 1187 O O . GLU A 1 146 ? 21.891 4.762 12.031 1 94.75 146 GLU A O 1
ATOM 1192 N N . TYR A 1 147 ? 23.109 6.27 13.242 1 95.25 147 TYR A N 1
ATOM 1193 C CA . TYR A 1 147 ? 23.312 5.379 14.375 1 95.25 147 TYR A CA 1
ATOM 1194 C C . TYR A 1 147 ? 22.094 5.375 15.297 1 95.25 147 TYR A C 1
ATOM 1196 O O . TYR A 1 147 ? 21.875 4.41 16.031 1 95.25 147 TYR A O 1
ATOM 1204 N N . GLN A 1 148 ? 21.297 6.387 15.188 1 94.44 148 GLN A N 1
ATOM 1205 C CA . GLN A 1 148 ? 20.203 6.5 16.156 1 94.44 148 GLN A CA 1
ATOM 1206 C C . GLN A 1 148 ? 18.875 6.086 15.531 1 94.44 148 GLN A C 1
ATOM 1208 O O . GLN A 1 148 ? 17.906 5.789 16.25 1 94.44 148 GLN A O 1
ATOM 1213 N N . ARG A 1 149 ? 18.812 6.09 14.234 1 95.06 149 ARG A N 1
ATOM 1214 C CA . ARG A 1 149 ? 17.516 5.848 13.609 1 95.06 149 ARG A CA 1
ATOM 1215 C C . ARG A 1 149 ? 17.625 4.77 12.539 1 95.06 149 ARG A C 1
ATOM 1217 O O . ARG A 1 149 ? 16.781 3.867 12.469 1 95.06 149 ARG A O 1
ATOM 1224 N N . ALA A 1 150 ? 18.656 4.793 11.688 1 95.44 150 ALA A N 1
ATOM 1225 C CA . ALA A 1 150 ? 18.75 3.896 10.539 1 95.44 150 ALA A CA 1
ATOM 1226 C C . ALA A 1 150 ? 19.203 2.502 10.969 1 95.44 150 ALA A C 1
ATOM 1228 O O . ALA A 1 150 ? 18.672 1.498 10.477 1 95.44 150 ALA A O 1
ATOM 1229 N N . LYS A 1 151 ? 20.141 2.381 11.859 1 97 151 LYS A N 1
ATOM 1230 C CA . LYS A 1 151 ? 20.734 1.101 12.242 1 97 151 LYS A CA 1
ATOM 1231 C C . LYS A 1 151 ? 19.875 0.394 13.289 1 97 151 LYS A C 1
ATOM 1233 O O . LYS A 1 151 ? 19.656 -0.818 13.211 1 97 151 LYS A O 1
ATOM 1238 N N . PRO A 1 152 ? 19.359 1.147 14.266 1 96.81 152 PRO A N 1
ATOM 1239 C CA . PRO A 1 152 ? 18.5 0.465 15.227 1 96.81 152 PRO A CA 1
ATOM 1240 C C . PRO A 1 152 ? 17.219 -0.088 14.594 1 96.81 152 PRO A C 1
ATOM 1242 O O . PRO A 1 152 ? 16.75 0.444 13.586 1 96.81 152 PRO A O 1
ATOM 1245 N N . ILE A 1 153 ? 16.734 -1.207 15.188 1 96.5 153 ILE A N 1
ATOM 1246 C CA . ILE A 1 153 ? 15.492 -1.828 14.773 1 96.5 153 ILE A CA 1
ATOM 1247 C C . ILE A 1 153 ? 14.43 -1.636 15.859 1 96.5 153 ILE A C 1
ATOM 1249 O O . ILE A 1 153 ? 14.594 -2.107 16.984 1 96.5 153 ILE A O 1
ATOM 1253 N N . ILE A 1 154 ? 13.414 -0.965 15.539 1 96.81 154 ILE A N 1
ATOM 1254 C CA . ILE A 1 154 ? 12.367 -0.758 16.547 1 96.81 154 ILE A CA 1
ATOM 1255 C C . ILE A 1 154 ? 11.117 -1.539 16.141 1 96.81 154 ILE A C 1
ATOM 1257 O O . ILE A 1 154 ? 10.938 -1.883 14.977 1 96.81 154 ILE A O 1
ATOM 1261 N N . ILE A 1 155 ? 10.266 -1.878 17.125 1 95.81 155 ILE A N 1
ATOM 1262 C CA . ILE A 1 155 ? 8.961 -2.518 16.969 1 95.81 155 ILE A CA 1
ATOM 1263 C C . ILE A 1 155 ? 7.871 -1.616 17.547 1 95.81 155 ILE A C 1
ATOM 1265 O O . ILE A 1 155 ? 7.98 -1.147 18.688 1 95.81 155 ILE A O 1
ATOM 1269 N N . ASP A 1 156 ? 6.91 -1.3 16.781 1 96.19 156 ASP A N 1
ATOM 1270 C CA . ASP A 1 156 ? 5.793 -0.466 17.219 1 96.19 156 ASP A CA 1
ATOM 1271 C C . ASP A 1 156 ? 4.566 -1.314 17.547 1 96.19 156 ASP A C 1
ATOM 1273 O O . ASP A 1 156 ? 3.857 -1.754 16.625 1 96.19 156 ASP A O 1
ATOM 1277 N N . PRO A 1 157 ? 4.215 -1.533 18.797 1 95.81 157 PRO A N 1
ATOM 1278 C CA . PRO A 1 157 ? 3.029 -2.318 19.156 1 95.81 157 PRO A CA 1
ATOM 1279 C C . PRO A 1 157 ? 1.737 -1.708 18.609 1 95.81 157 PRO A C 1
ATOM 1281 O O . PRO A 1 157 ? 0.714 -2.393 18.531 1 95.81 157 PRO A O 1
ATOM 1284 N N . GLY A 1 158 ? 1.805 -0.45 18.25 1 96.06 158 GLY A N 1
ATOM 1285 C CA . GLY A 1 158 ? 0.634 0.202 17.688 1 96.06 158 GLY A CA 1
ATOM 1286 C C . GLY A 1 158 ? 0.152 -0.446 16.406 1 96.06 158 GLY A C 1
ATOM 1287 O O . GLY A 1 158 ? -0.972 -0.199 15.961 1 96.06 158 GLY A O 1
ATOM 1288 N N . LEU A 1 159 ? 0.958 -1.3 15.812 1 96.81 159 LEU A N 1
ATOM 1289 C CA . LEU A 1 159 ? 0.57 -1.996 14.586 1 96.81 159 LEU A CA 1
ATOM 1290 C C . LEU A 1 159 ? -0.353 -3.17 14.898 1 96.81 159 LEU A C 1
ATOM 1292 O O . LEU A 1 159 ? -1.062 -3.658 14.016 1 96.81 159 LEU A O 1
ATOM 1296 N N . TYR A 1 160 ? -0.319 -3.66 16.172 1 96.75 160 TYR A N 1
ATOM 1297 C CA . TYR A 1 160 ? -1.049 -4.906 16.391 1 96.75 160 TYR A CA 1
ATOM 1298 C C . TYR A 1 160 ? -1.776 -4.887 17.734 1 96.75 160 TYR A C 1
ATOM 1300 O O . TYR A 1 160 ? -2.457 -5.852 18.078 1 96.75 160 TYR A O 1
ATOM 1308 N N . HIS A 1 161 ? -1.627 -3.834 18.422 1 95.38 161 HIS A N 1
ATOM 1309 C CA . HIS A 1 161 ? -2.41 -3.623 19.641 1 95.38 161 HIS A CA 1
ATOM 1310 C C . HIS A 1 161 ? -3.285 -2.381 19.516 1 95.38 161 HIS A C 1
ATOM 1312 O O . HIS A 1 161 ? -2.988 -1.479 18.734 1 95.38 161 HIS A O 1
ATOM 1318 N N . SER A 1 162 ? -4.328 -2.328 20.312 1 91.25 162 SER A N 1
ATOM 1319 C CA . SER A 1 162 ? -5.254 -1.201 20.266 1 91.25 162 SER A CA 1
ATOM 1320 C C . SER A 1 162 ? -4.898 -0.147 21.312 1 91.25 162 SER A C 1
ATOM 1322 O O . SER A 1 162 ? -5.547 0.9 21.391 1 91.25 162 SER A O 1
ATOM 1324 N N . LYS A 1 163 ? -3.912 -0.487 22.062 1 89.81 163 LYS A N 1
ATOM 1325 C CA . LYS A 1 163 ? -3.461 0.477 23.062 1 89.81 163 LYS A CA 1
ATOM 1326 C C . LYS A 1 163 ? -2.053 0.975 22.75 1 89.81 163 LYS A C 1
ATOM 1328 O O . LYS A 1 163 ? -1.185 0.192 22.359 1 89.81 163 LYS A O 1
ATOM 1333 N N . LYS A 1 164 ? -1.925 2.166 22.859 1 87.75 164 LYS A N 1
ATOM 1334 C CA . LYS A 1 164 ? -0.625 2.777 22.594 1 87.75 164 LYS A CA 1
ATOM 1335 C C . LYS A 1 164 ? 0.402 2.363 23.641 1 87.7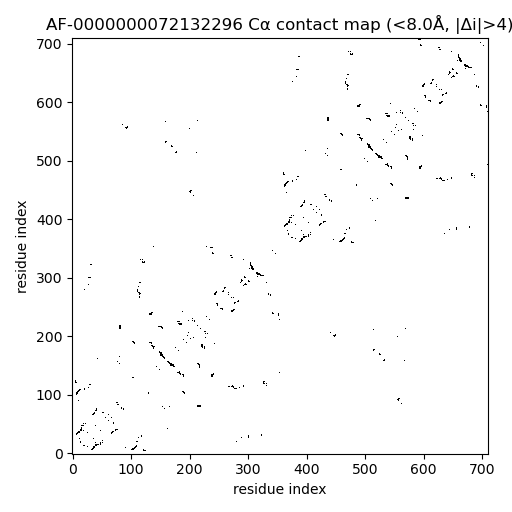5 164 LYS A C 1
ATOM 1337 O O . LYS A 1 164 ? 0.091 2.307 24.828 1 87.75 164 LYS A O 1
ATOM 1342 N N . SER A 1 165 ? 1.439 1.901 23.047 1 85.06 165 SER A N 1
ATOM 1343 C CA . SER A 1 165 ? 2.625 1.646 23.859 1 85.06 165 SER A CA 1
ATOM 1344 C C . SER A 1 165 ? 3.889 2.135 23.172 1 85.06 165 SER A C 1
ATOM 1346 O O . SER A 1 165 ? 3.859 2.471 21.984 1 85.06 165 SER A O 1
ATOM 1348 N N . GLY A 1 166 ? 4.758 2.945 23.828 1 88.88 166 GLY A N 1
ATOM 1349 C CA . GLY A 1 166 ? 6.02 3.365 23.25 1 88.88 166 GLY A CA 1
ATOM 1350 C C . GLY A 1 166 ? 6.648 2.303 22.359 1 88.88 166 GLY A C 1
ATOM 1351 O O . GLY A 1 166 ? 6.215 1.149 22.359 1 88.88 166 GLY A O 1
ATOM 1352 N N . VAL A 1 167 ? 7.508 2.547 21.438 1 93.19 167 VAL A N 1
ATOM 1353 C CA . VAL A 1 167 ? 8.234 1.585 20.609 1 93.19 167 VAL A CA 1
ATOM 1354 C C . VAL A 1 167 ? 9.281 0.867 21.469 1 93.19 167 VAL A C 1
ATOM 1356 O O . VAL A 1 167 ? 9.75 1.407 22.469 1 93.19 167 VAL A O 1
ATOM 1359 N N . TYR A 1 168 ? 9.531 -0.315 21.125 1 93.06 168 TYR A N 1
ATOM 1360 C CA . TYR A 1 168 ? 10.656 -0.992 21.766 1 93.06 168 TYR A CA 1
ATOM 1361 C C . TYR A 1 168 ? 11.727 -1.357 20.75 1 93.06 168 TYR A C 1
ATOM 1363 O O . TYR A 1 168 ? 11.492 -1.294 19.531 1 93.06 168 TYR A O 1
ATOM 1371 N N . TRP A 1 169 ? 12.867 -1.684 21.281 1 94.62 169 TRP A N 1
ATOM 1372 C CA . TRP A 1 169 ? 14.047 -1.873 20.453 1 94.62 169 TRP A CA 1
ATOM 1373 C C . TRP A 1 169 ? 14.477 -3.336 20.438 1 94.62 169 TRP A C 1
ATOM 1375 O O . TRP A 1 169 ? 14.461 -4.004 21.469 1 94.62 169 TRP A O 1
ATOM 1385 N N . ALA A 1 170 ? 14.766 -3.746 19.234 1 94.94 170 ALA A N 1
ATOM 1386 C CA . ALA A 1 170 ? 15.492 -5.012 19.141 1 94.94 170 ALA A CA 1
ATOM 1387 C C . ALA A 1 170 ? 16.953 -4.84 19.547 1 94.94 170 ALA A C 1
ATOM 1389 O O . ALA A 1 170 ? 17.516 -3.744 19.422 1 94.94 170 ALA A O 1
ATOM 1390 N N . LYS A 1 171 ? 17.531 -5.938 19.969 1 93.31 171 LYS A N 1
ATOM 1391 C CA . LYS A 1 171 ? 18.953 -5.895 20.328 1 93.31 171 LYS A CA 1
ATOM 1392 C C . LYS A 1 171 ? 19.828 -5.836 19.078 1 93.31 171 LYS A C 1
ATOM 1394 O O . LYS A 1 171 ? 20.906 -5.238 19.109 1 93.31 171 LYS A O 1
ATOM 1399 N N . GLU A 1 172 ? 19.312 -6.398 18.062 1 92.12 172 GLU A N 1
ATOM 1400 C CA . GLU A 1 172 ? 20.047 -6.434 16.797 1 92.12 172 GLU A CA 1
ATOM 1401 C C . GLU A 1 172 ? 20 -5.078 16.109 1 92.12 172 GLU A C 1
ATOM 1403 O O . GLU A 1 172 ? 19.078 -4.297 16.297 1 92.12 172 GLU A O 1
ATOM 1408 N N . LYS A 1 173 ? 21.062 -4.82 15.383 1 94.56 173 LYS A N 1
ATOM 1409 C CA . LYS A 1 173 ? 21.125 -3.656 14.508 1 94.56 173 LYS A CA 1
ATOM 1410 C C . LYS A 1 173 ? 21.219 -4.078 13.039 1 94.56 173 LYS A C 1
ATOM 1412 O O . LYS A 1 173 ? 21.547 -5.23 12.742 1 94.56 173 LYS A O 1
ATOM 1417 N N . ARG A 1 174 ? 20.859 -3.252 12.195 1 94.62 174 ARG A N 1
ATOM 1418 C CA . ARG A 1 174 ? 20.984 -3.557 10.773 1 94.62 174 ARG A CA 1
ATOM 1419 C C . ARG A 1 174 ? 21.953 -2.596 10.086 1 94.62 174 ARG A C 1
ATOM 1421 O O . ARG A 1 174 ? 22.25 -1.527 10.625 1 94.62 174 ARG A O 1
ATOM 1428 N N . SER A 1 175 ? 22.453 -2.99 8.953 1 93.94 175 SER A N 1
ATOM 1429 C CA . SER A 1 175 ? 23.312 -2.125 8.141 1 93.94 175 SER A CA 1
ATOM 1430 C C . SER A 1 175 ? 22.484 -1.089 7.391 1 93.94 175 SER A C 1
ATOM 1432 O O . SER A 1 175 ? 21.266 -1.255 7.219 1 93.94 175 SER A O 1
ATOM 1434 N N . VAL A 1 176 ? 23.141 -0.001 7 1 95.5 176 VAL A N 1
ATOM 1435 C CA . VAL A 1 176 ? 22.469 0.964 6.129 1 95.5 176 VAL A CA 1
ATOM 1436 C C . VAL A 1 176 ? 22.172 0.318 4.777 1 95.5 176 VAL A C 1
ATOM 1438 O O . VAL A 1 176 ? 22.906 -0.55 4.316 1 95.5 176 VAL A O 1
ATOM 1441 N N . PRO A 1 177 ? 21.094 0.715 4.211 1 97.06 177 PRO A N 1
ATOM 1442 C CA . PRO A 1 177 ? 20.688 0.095 2.947 1 97.06 177 PRO A CA 1
ATOM 1443 C C . PRO A 1 177 ? 21.719 0.292 1.838 1 97.06 177 PRO A C 1
ATOM 1445 O O . PRO A 1 177 ? 22.375 1.332 1.781 1 97.06 177 PRO A O 1
ATOM 1448 N N . SER A 1 178 ? 21.812 -0.652 0.955 1 96 178 SER A N 1
ATOM 1449 C CA . SER A 1 178 ? 22.641 -0.532 -0.241 1 96 178 SER A CA 1
ATOM 1450 C C . SER A 1 178 ? 21.781 -0.449 -1.5 1 96 178 SER A C 1
ATOM 1452 O O . SER A 1 178 ? 22.281 -0.074 -2.566 1 96 178 SER A O 1
ATOM 1454 N N . SER A 1 179 ? 20.531 -0.775 -1.412 1 95.69 179 SER A N 1
ATOM 1455 C CA . SER A 1 179 ? 19.672 -0.823 -2.59 1 95.69 179 SER A CA 1
ATOM 1456 C C . SER A 1 179 ? 19.031 0.536 -2.867 1 95.69 179 SER A C 1
ATOM 1458 O O . SER A 1 179 ? 18.484 0.763 -3.949 1 95.69 179 SER A O 1
ATOM 1460 N N . PHE A 1 180 ? 19.047 1.412 -1.925 1 96.94 180 PHE A N 1
ATOM 1461 C CA . PHE A 1 180 ? 18.578 2.787 -2.053 1 96.94 180 PHE A CA 1
ATOM 1462 C C . PHE A 1 180 ? 19.297 3.699 -1.069 1 96.94 180 PHE A C 1
ATOM 1464 O O . PHE A 1 180 ? 19.969 3.225 -0.149 1 96.94 180 PHE A O 1
ATOM 1471 N N . LYS A 1 181 ? 19.203 5.012 -1.314 1 97.44 181 LYS A N 1
ATOM 1472 C CA . LYS A 1 181 ? 19.812 6.008 -0.437 1 97.44 181 LYS A CA 1
ATOM 1473 C C . LYS A 1 181 ? 18.797 6.547 0.565 1 97.44 181 LYS A C 1
ATOM 1475 O O . LYS A 1 181 ? 17.641 6.805 0.21 1 97.44 181 LYS A O 1
ATOM 1480 N N . LEU A 1 182 ? 19.234 6.699 1.817 1 98.12 182 LEU A N 1
ATOM 1481 C CA . LEU A 1 182 ? 18.344 7.215 2.857 1 98.12 182 LEU A CA 1
ATOM 1482 C C . LEU A 1 182 ? 18.281 8.734 2.809 1 98.12 182 LEU A C 1
ATOM 1484 O O . LEU A 1 182 ? 19.297 9.398 2.594 1 98.12 182 LEU A O 1
ATOM 1488 N N . PHE A 1 183 ? 17.109 9.273 2.949 1 98.12 183 PHE A N 1
ATOM 1489 C CA . PHE A 1 183 ? 16.875 10.703 3.125 1 98.12 183 PHE A CA 1
ATOM 1490 C C . PHE A 1 183 ? 16.031 10.961 4.371 1 98.12 183 PHE A C 1
ATOM 1492 O O . PHE A 1 183 ? 15.289 10.086 4.82 1 98.12 183 PHE A O 1
ATOM 1499 N N . THR A 1 184 ? 16.172 12.078 5 1 96.88 184 THR A N 1
ATOM 1500 C CA . THR A 1 184 ? 15.391 12.5 6.16 1 96.88 184 THR A CA 1
ATOM 1501 C C . THR A 1 184 ? 14.938 13.953 6.012 1 96.88 184 THR A C 1
ATOM 1503 O O . THR A 1 184 ? 15.453 14.68 5.16 1 96.88 184 THR A O 1
ATOM 1506 N N . GLY A 1 185 ? 13.969 14.375 6.758 1 96.12 185 GLY A N 1
ATOM 1507 C CA . GLY A 1 185 ? 13.445 15.734 6.742 1 96.12 185 GLY A CA 1
ATOM 1508 C C . GLY A 1 185 ? 12.234 15.906 7.633 1 96.12 185 GLY A C 1
ATOM 1509 O O . GLY A 1 185 ? 12.125 15.273 8.68 1 96.12 185 GLY A O 1
ATOM 1510 N N . SER A 1 186 ? 11.422 16.859 7.246 1 95.56 186 SER A N 1
ATOM 1511 C CA . SER A 1 186 ? 10.227 17.203 8.016 1 95.56 186 SER A CA 1
ATOM 1512 C C . SER A 1 186 ? 9.086 16.234 7.73 1 95.56 186 SER A C 1
ATOM 1514 O O . SER A 1 186 ? 8.906 15.797 6.59 1 95.56 186 SER A O 1
ATOM 1516 N N . ALA A 1 187 ? 8.328 15.883 8.797 1 96.56 187 ALA A N 1
ATOM 1517 C CA . ALA A 1 187 ? 7.16 15.031 8.617 1 96.56 187 ALA A CA 1
ATOM 1518 C C . ALA A 1 187 ? 6.02 15.789 7.945 1 96.56 187 ALA A C 1
ATOM 1520 O O . ALA A 1 187 ? 5.023 15.188 7.535 1 96.56 187 ALA A O 1
ATOM 1521 N N . TRP A 1 188 ? 6.113 17.109 7.82 1 98.12 188 TRP A N 1
ATOM 1522 C CA . TRP A 1 188 ? 5.094 17.938 7.207 1 98.12 188 TRP A CA 1
ATOM 1523 C C . TRP A 1 188 ? 5.43 18.234 5.746 1 98.12 188 TRP A C 1
ATOM 1525 O O . TRP A 1 188 ? 6.559 18.609 5.426 1 98.12 188 TRP A O 1
ATOM 1535 N N . VAL A 1 189 ? 4.395 17.969 4.918 1 98.75 189 VAL A N 1
ATOM 1536 C CA . VAL A 1 189 ? 4.695 17.969 3.488 1 98.75 189 VAL A CA 1
ATOM 1537 C C . VAL A 1 189 ? 3.541 18.609 2.719 1 98.75 189 VAL A C 1
ATOM 1539 O O . VAL A 1 189 ? 2.424 18.719 3.232 1 98.75 189 VAL A O 1
ATOM 1542 N N . VAL A 1 190 ? 3.773 19.156 1.57 1 98.88 190 VAL A N 1
ATOM 1543 C CA . VAL A 1 190 ? 2.846 19.5 0.5 1 98.88 190 VAL A CA 1
ATOM 1544 C C . VAL A 1 190 ? 3.195 18.719 -0.763 1 98.88 190 VAL A C 1
ATOM 1546 O O . VAL A 1 190 ? 4.125 19.078 -1.487 1 98.88 190 VAL A O 1
ATOM 1549 N N . LEU A 1 191 ? 2.465 17.641 -0.972 1 98.94 191 LEU A N 1
ATOM 1550 C CA . LEU A 1 191 ? 2.83 16.688 -2.014 1 98.94 191 LEU A CA 1
ATOM 1551 C C . LEU A 1 191 ? 1.758 16.625 -3.098 1 98.94 191 LEU A C 1
ATOM 1553 O O . LEU A 1 191 ? 0.57 16.797 -2.812 1 98.94 191 LEU A O 1
ATOM 1557 N N . THR A 1 192 ? 2.178 16.375 -4.301 1 98.88 192 THR A N 1
ATOM 1558 C CA . THR A 1 192 ? 1.277 16.359 -5.449 1 98.88 192 THR A CA 1
ATOM 1559 C C . THR A 1 192 ? 0.46 15.062 -5.461 1 98.88 192 THR A C 1
ATOM 1561 O O . THR A 1 192 ? 0.921 14.023 -4.984 1 98.88 192 THR A O 1
ATOM 1564 N N . LYS A 1 193 ? -0.729 15.148 -6.039 1 98.69 193 LYS A N 1
ATOM 1565 C CA . LYS A 1 193 ? -1.625 14 -6.156 1 98.69 193 LYS A CA 1
ATOM 1566 C C . LYS A 1 193 ? -0.965 12.867 -6.926 1 98.69 193 LYS A C 1
ATOM 1568 O O . LYS A 1 193 ? -0.977 11.719 -6.48 1 98.69 193 LYS A O 1
ATOM 1573 N N . PRO A 1 194 ? -0.246 13.086 -8.07 1 98.25 194 PRO A N 1
ATOM 1574 C CA . PRO A 1 194 ? 0.372 11.977 -8.805 1 98.25 194 PRO A CA 1
ATOM 1575 C C . PRO A 1 194 ? 1.429 11.242 -7.98 1 98.25 194 PRO A C 1
ATOM 1577 O O . PRO A 1 194 ? 1.504 10.016 -8.023 1 98.25 194 PRO A O 1
ATOM 1580 N N . PHE A 1 195 ? 2.215 11.984 -7.23 1 98.69 195 PHE A N 1
ATOM 1581 C CA . PHE A 1 195 ? 3.227 11.336 -6.406 1 98.69 195 PHE A CA 1
ATOM 1582 C C . PHE A 1 195 ? 2.576 10.469 -5.336 1 98.69 195 PHE A C 1
ATOM 1584 O O . PHE A 1 195 ? 3.027 9.352 -5.074 1 98.69 195 PHE A O 1
ATOM 1591 N N . LEU A 1 196 ? 1.541 10.992 -4.738 1 98.81 196 LEU A N 1
ATOM 1592 C CA . LEU A 1 196 ? 0.893 10.234 -3.672 1 98.81 196 LEU A CA 1
ATOM 1593 C C . LEU A 1 196 ? 0.154 9.023 -4.234 1 98.81 196 LEU A C 1
ATOM 1595 O O . LEU A 1 196 ? 0.078 7.98 -3.584 1 98.81 196 LEU A O 1
ATOM 1599 N N . GLU A 1 197 ? -0.468 9.195 -5.391 1 97.88 197 GLU A N 1
ATOM 1600 C CA . GLU A 1 197 ? -1.035 8.031 -6.07 1 97.88 197 GLU A CA 1
ATOM 1601 C C . GLU A 1 197 ? 0.022 6.957 -6.301 1 97.88 197 GLU A C 1
ATOM 1603 O O . GLU A 1 197 ? -0.24 5.77 -6.098 1 97.88 197 GLU A O 1
ATOM 1608 N N . PHE A 1 198 ? 1.213 7.359 -6.734 1 98.25 198 PHE A N 1
ATOM 1609 C CA . PHE A 1 198 ? 2.354 6.465 -6.906 1 98.25 198 PHE A CA 1
ATOM 1610 C C . PHE A 1 198 ? 2.682 5.75 -5.605 1 98.25 198 PHE A C 1
ATOM 1612 O O . PHE A 1 198 ? 2.918 4.539 -5.598 1 98.25 198 PHE A O 1
ATOM 1619 N N . CYS A 1 199 ? 2.668 6.469 -4.449 1 98.69 199 CYS A N 1
ATOM 1620 C CA . CYS A 1 199 ? 2.994 5.906 -3.145 1 98.69 199 CYS A CA 1
ATOM 1621 C C . CYS A 1 199 ? 1.95 4.883 -2.715 1 98.69 199 CYS A C 1
ATOM 1623 O O . CYS A 1 199 ? 2.283 3.869 -2.098 1 98.69 199 CYS A O 1
ATOM 1625 N N . VAL A 1 200 ? 0.671 5.133 -3.033 1 98.38 200 VAL A N 1
ATOM 1626 C CA . VAL A 1 200 ? -0.427 4.277 -2.594 1 98.38 200 VAL A CA 1
ATOM 1627 C C . VAL A 1 200 ? -0.509 3.043 -3.488 1 98.38 200 VAL A C 1
ATOM 1629 O O . VAL A 1 200 ? -0.577 1.915 -2.996 1 98.38 200 VAL A O 1
ATOM 1632 N N . TRP A 1 201 ? -0.389 3.174 -4.781 1 96.31 201 TRP A N 1
ATOM 1633 C CA . TRP A 1 201 ? -0.513 2.064 -5.723 1 96.31 201 TRP A CA 1
ATOM 1634 C C . TRP A 1 201 ? 0.73 1.182 -5.688 1 96.31 201 TRP A C 1
ATOM 1636 O O . TRP A 1 201 ? 0.628 -0.047 -5.738 1 96.31 201 TRP A O 1
ATOM 1646 N N . GLY A 1 202 ? 1.877 1.829 -5.719 1 95.75 202 GLY A N 1
ATOM 1647 C CA . GLY A 1 202 ? 3.133 1.107 -5.59 1 95.75 202 GLY A CA 1
ATOM 1648 C C . GLY A 1 202 ? 3.424 0.198 -6.77 1 95.75 202 GLY A C 1
ATOM 1649 O O . GLY A 1 202 ? 3.924 -0.915 -6.59 1 95.75 202 GLY A O 1
ATOM 1650 N N . TRP A 1 203 ? 3.094 0.643 -8.016 1 94.75 203 TRP A N 1
ATOM 1651 C CA . TRP A 1 203 ? 3.293 -0.205 -9.188 1 94.75 203 TRP A CA 1
ATOM 1652 C C . TRP A 1 203 ? 4.777 -0.397 -9.469 1 94.75 203 TRP A C 1
ATOM 1654 O O . TRP A 1 203 ? 5.176 -1.396 -10.078 1 94.75 203 TRP A O 1
ATOM 1664 N N . ASP A 1 204 ? 5.66 0.47 -9.016 1 95.62 204 ASP A N 1
ATOM 1665 C CA . ASP A 1 204 ? 7.109 0.345 -9.125 1 95.62 204 ASP A CA 1
ATOM 1666 C C . ASP A 1 204 ? 7.68 -0.445 -7.945 1 95.62 204 ASP A C 1
ATOM 1668 O O . ASP A 1 204 ? 8.852 -0.822 -7.957 1 95.62 204 ASP A O 1
ATOM 1672 N N . ASN A 1 205 ? 6.992 -0.726 -6.957 1 96.94 205 ASN A N 1
ATOM 1673 C CA . ASN A 1 205 ? 7.23 -1.499 -5.742 1 96.94 205 ASN A CA 1
ATOM 1674 C C . ASN A 1 205 ? 8.125 -0.744 -4.766 1 96.94 205 ASN A C 1
ATOM 1676 O O . ASN A 1 205 ? 8.258 -1.136 -3.604 1 96.94 205 ASN A O 1
ATOM 1680 N N . LEU A 1 206 ? 8.828 0.365 -5.156 1 97.88 206 LEU A N 1
ATOM 1681 C CA . LEU A 1 206 ? 9.711 1.136 -4.289 1 97.88 206 LEU A CA 1
ATOM 1682 C C . LEU A 1 206 ? 8.961 1.653 -3.068 1 97.88 206 LEU A C 1
ATOM 1684 O O . LEU A 1 206 ? 9.391 1.443 -1.933 1 97.88 206 LEU A O 1
ATOM 1688 N N . PRO A 1 207 ? 7.77 2.305 -3.277 1 98.69 207 PRO A N 1
ATOM 1689 C CA . PRO A 1 207 ? 7.066 2.799 -2.092 1 98.69 207 PRO A CA 1
ATOM 1690 C C . PRO A 1 207 ? 6.727 1.688 -1.101 1 98.69 207 PRO A C 1
ATOM 1692 O O . PRO A 1 207 ? 6.863 1.875 0.112 1 98.69 207 PRO A O 1
ATOM 1695 N N . ARG A 1 208 ? 6.281 0.535 -1.602 1 98.44 208 ARG A N 1
ATOM 1696 C CA . ARG A 1 208 ? 5.91 -0.585 -0.743 1 98.44 208 ARG A CA 1
ATOM 1697 C C . ARG A 1 208 ? 7.121 -1.115 0.017 1 98.44 208 ARG A C 1
ATOM 1699 O O . ARG A 1 208 ? 7.059 -1.319 1.231 1 98.44 208 ARG A O 1
ATOM 1706 N N . THR A 1 209 ? 8.234 -1.318 -0.689 1 98 209 THR A N 1
ATOM 1707 C CA . THR A 1 209 ? 9.453 -1.824 -0.072 1 98 209 THR A CA 1
ATOM 1708 C C . THR A 1 209 ? 9.969 -0.857 0.993 1 98 209 THR A C 1
ATOM 1710 O O . THR A 1 209 ? 10.367 -1.278 2.078 1 98 209 THR A O 1
ATOM 1713 N N . LEU A 1 210 ? 9.938 0.383 0.688 1 98.69 210 LEU A N 1
ATOM 1714 C CA . LEU A 1 210 ? 10.398 1.384 1.645 1 98.69 210 LEU A CA 1
ATOM 1715 C C . LEU A 1 210 ? 9.445 1.474 2.836 1 98.69 210 LEU A C 1
ATOM 1717 O O . LEU A 1 210 ? 9.883 1.706 3.965 1 98.69 210 LEU A O 1
ATOM 1721 N N . LEU A 1 211 ? 8.125 1.345 2.578 1 98.81 211 LEU A N 1
ATOM 1722 C CA . LEU A 1 211 ? 7.195 1.294 3.701 1 98.81 211 LEU A CA 1
ATOM 1723 C C . LEU A 1 211 ? 7.547 0.149 4.645 1 98.81 211 LEU A C 1
ATOM 1725 O O . LEU A 1 211 ? 7.57 0.33 5.863 1 98.81 211 LEU A O 1
ATOM 1729 N N . MET A 1 212 ? 7.844 -1.003 4.121 1 98.56 212 MET A N 1
ATOM 1730 C CA . MET A 1 212 ? 8.219 -2.172 4.91 1 98.56 212 MET A CA 1
ATOM 1731 C C . MET A 1 212 ? 9.539 -1.936 5.633 1 98.56 212 MET A C 1
ATOM 1733 O O . MET A 1 212 ? 9.68 -2.283 6.809 1 98.56 212 MET A O 1
ATOM 1737 N N . TYR A 1 213 ? 10.492 -1.322 4.969 1 98.31 213 TYR A N 1
ATOM 1738 C CA . TYR A 1 213 ? 11.766 -0.984 5.59 1 98.31 213 TYR A CA 1
ATOM 1739 C C . TYR A 1 213 ? 11.562 -0.025 6.758 1 98.31 213 TYR A C 1
ATOM 1741 O O . TYR A 1 213 ? 12.094 -0.246 7.848 1 98.31 213 TYR A O 1
ATOM 1749 N N . TYR A 1 214 ? 10.742 0.998 6.562 1 98.44 214 TYR A N 1
ATOM 1750 C CA . TYR A 1 214 ? 10.555 2.053 7.555 1 98.44 214 TYR A CA 1
ATOM 1751 C C . TYR A 1 214 ? 9.617 1.594 8.664 1 98.44 214 TYR A C 1
ATOM 1753 O O . TYR A 1 214 ? 9.375 2.328 9.625 1 98.44 214 TYR A O 1
ATOM 1761 N N . THR A 1 215 ? 9.07 0.387 8.555 1 98.12 215 THR A N 1
ATOM 1762 C CA . THR A 1 215 ? 8.273 -0.197 9.633 1 98.12 215 THR A CA 1
ATOM 1763 C C . THR A 1 215 ? 9.102 -0.347 10.898 1 98.12 215 THR A C 1
ATOM 1765 O O . THR A 1 215 ? 8.57 -0.259 12.008 1 98.12 215 THR A O 1
ATOM 1768 N N . ASN A 1 216 ? 10.367 -0.536 10.742 1 96.88 216 ASN A N 1
ATOM 1769 C CA . ASN A 1 216 ? 11.258 -0.759 11.875 1 96.88 216 ASN A CA 1
ATOM 1770 C C . ASN A 1 216 ? 12.25 0.392 12.047 1 96.88 216 ASN A C 1
ATOM 1772 O O . ASN A 1 216 ? 13.359 0.194 12.547 1 96.88 216 ASN A O 1
ATOM 1776 N N . PHE A 1 217 ? 11.898 1.526 11.648 1 97.5 217 PHE A N 1
ATOM 1777 C CA . PHE A 1 217 ? 12.75 2.709 11.633 1 97.5 217 PHE A CA 1
ATOM 1778 C C . PHE A 1 217 ? 12.234 3.766 12.602 1 97.5 217 PHE A C 1
ATOM 1780 O O . PHE A 1 217 ? 11.062 4.141 12.547 1 97.5 217 PHE A O 1
ATOM 1787 N N . LEU A 1 218 ? 13.07 4.234 13.523 1 96.56 218 LEU A N 1
ATOM 1788 C CA . LEU A 1 218 ? 12.664 5.27 14.469 1 96.56 218 LEU A CA 1
ATOM 1789 C C . LEU A 1 218 ? 12.406 6.59 13.75 1 96.56 218 LEU A C 1
ATOM 1791 O O . LEU A 1 218 ? 13.203 7.016 12.914 1 96.56 218 LEU A O 1
ATOM 1795 N N . SER A 1 219 ? 11.297 7.312 14.039 1 95.75 219 SER A N 1
ATOM 1796 C CA . SER A 1 219 ? 10.875 8.57 13.43 1 95.75 219 SER A CA 1
ATOM 1797 C C . SER A 1 219 ? 10.68 8.414 11.922 1 95.75 219 SER A C 1
ATOM 1799 O O . SER A 1 219 ? 11.148 9.25 11.148 1 95.75 219 SER A O 1
ATOM 1801 N N . SER A 1 220 ? 10.031 7.316 11.523 1 97.19 220 SER A N 1
ATOM 1802 C CA . SER A 1 220 ? 9.867 6.934 10.125 1 97.19 220 SER A CA 1
ATOM 1803 C C . SER A 1 220 ? 9.109 8.008 9.344 1 97.19 220 SER A C 1
ATOM 1805 O O . SER A 1 220 ? 9.336 8.18 8.148 1 97.19 220 SER A O 1
ATOM 1807 N N . PRO A 1 221 ? 8.203 8.852 9.961 1 97.06 221 PRO A N 1
ATOM 1808 C CA . PRO A 1 221 ? 7.527 9.906 9.203 1 97.06 221 PRO A CA 1
ATOM 1809 C C . PRO A 1 221 ? 8.492 10.945 8.641 1 97.06 221 PRO A C 1
ATOM 1811 O O . PRO A 1 221 ? 8.141 11.695 7.727 1 97.06 221 PRO A O 1
ATOM 1814 N N . GLU A 1 222 ? 9.641 11.031 9.18 1 97 222 GLU A N 1
ATOM 1815 C CA . GLU A 1 222 ? 10.648 12.008 8.75 1 97 222 GLU A CA 1
ATOM 1816 C C . GLU A 1 222 ? 11.586 11.406 7.711 1 97 222 GLU A C 1
ATOM 1818 O O . GLU A 1 222 ? 12.656 11.961 7.441 1 97 222 GLU A O 1
ATOM 1823 N N . GLY A 1 223 ? 11.242 10.297 7.168 1 98.06 223 GLY A N 1
ATOM 1824 C CA . GLY A 1 223 ? 12.188 9.68 6.25 1 98.06 223 GLY A CA 1
ATOM 1825 C C . GLY A 1 223 ? 11.516 8.961 5.098 1 98.06 223 GLY A C 1
ATOM 1826 O O . GLY A 1 223 ? 12.102 8.82 4.02 1 98.06 223 GLY A O 1
ATOM 1827 N N . TYR A 1 224 ? 10.25 8.484 5.215 1 98.62 224 TYR A N 1
ATOM 1828 C CA . TYR A 1 224 ? 9.625 7.59 4.254 1 98.62 224 TYR A CA 1
ATOM 1829 C C . TYR A 1 224 ? 9.406 8.289 2.918 1 98.62 224 TYR A C 1
ATOM 1831 O O . TYR A 1 224 ? 9.984 7.902 1.903 1 98.62 224 TYR A O 1
ATOM 1839 N N . PHE A 1 225 ? 8.609 9.398 2.918 1 98.88 225 PHE A N 1
ATOM 1840 C CA . PHE A 1 225 ? 8.297 10.078 1.665 1 98.88 225 PHE A CA 1
ATOM 1841 C C . PHE A 1 225 ? 9.562 10.648 1.031 1 98.88 225 PHE A C 1
ATOM 1843 O O . PHE A 1 225 ? 9.703 10.648 -0.194 1 98.88 225 PHE A O 1
ATOM 1850 N N . HIS A 1 226 ? 10.477 11.117 1.885 1 98.69 226 HIS A N 1
ATOM 1851 C CA . HIS A 1 226 ? 11.742 11.703 1.45 1 98.69 226 HIS A CA 1
ATOM 1852 C C . HIS A 1 226 ? 12.57 10.695 0.666 1 98.69 226 HIS A C 1
ATOM 1854 O O . HIS A 1 226 ? 13.078 11 -0.416 1 98.69 226 HIS A O 1
ATOM 1860 N N . THR A 1 227 ? 12.617 9.508 1.227 1 98.81 227 THR A N 1
ATOM 1861 C CA . THR A 1 227 ? 13.406 8.453 0.595 1 98.81 227 THR A CA 1
ATOM 1862 C C . THR A 1 227 ? 12.711 7.941 -0.666 1 98.81 227 THR A C 1
ATOM 1864 O O . THR A 1 227 ? 13.367 7.672 -1.674 1 98.81 227 THR A O 1
ATOM 1867 N N . VAL A 1 228 ? 11.414 7.832 -0.669 1 98.81 228 VAL A N 1
ATOM 1868 C CA . VAL A 1 228 ? 10.688 7.387 -1.856 1 98.81 228 VAL A CA 1
ATOM 1869 C C . VAL A 1 228 ? 10.906 8.383 -2.996 1 98.81 228 VAL A C 1
ATOM 1871 O O . VAL A 1 228 ? 11.352 8 -4.082 1 98.81 228 VAL A O 1
ATOM 1874 N N . ILE A 1 229 ? 10.617 9.695 -2.742 1 98.75 229 ILE A N 1
ATOM 1875 C CA . ILE A 1 229 ? 10.586 10.688 -3.812 1 98.75 229 ILE A CA 1
ATOM 1876 C C . ILE A 1 229 ? 11.992 10.883 -4.375 1 98.75 229 ILE A C 1
ATOM 1878 O O . ILE A 1 229 ? 12.164 11.078 -5.582 1 98.75 229 ILE A O 1
ATOM 1882 N N . CYS A 1 230 ? 12.984 10.773 -3.516 1 98.62 230 CYS A N 1
ATOM 1883 C CA . CYS A 1 230 ? 14.352 11.078 -3.939 1 98.62 230 CYS A CA 1
ATOM 1884 C C . CYS A 1 230 ? 14.992 9.875 -4.625 1 98.62 230 CYS A C 1
ATOM 1886 O O . CYS A 1 230 ? 16.031 10.008 -5.281 1 98.62 230 CYS A O 1
ATOM 1888 N N . ASN A 1 231 ? 14.398 8.656 -4.465 1 98.25 231 ASN A N 1
ATOM 1889 C CA . ASN A 1 231 ? 14.961 7.469 -5.109 1 98.25 231 ASN A CA 1
ATOM 1890 C C . ASN A 1 231 ? 14.188 7.09 -6.363 1 98.25 231 ASN A C 1
ATOM 1892 O O . ASN A 1 231 ? 14.43 6.039 -6.961 1 98.25 231 ASN A O 1
ATOM 1896 N N . GLN A 1 232 ? 13.211 7.848 -6.766 1 97.38 232 GLN A N 1
ATOM 1897 C CA . GLN A 1 232 ? 12.43 7.562 -7.965 1 97.38 232 GLN A CA 1
ATOM 1898 C C . GLN A 1 232 ? 12.695 8.602 -9.055 1 97.38 232 GLN A C 1
ATOM 1900 O O . GLN A 1 232 ? 12.422 9.789 -8.859 1 97.38 232 GLN A O 1
ATOM 1905 N N . LYS A 1 233 ? 13.047 8.234 -10.211 1 95.06 233 LYS A N 1
ATOM 1906 C CA . LYS A 1 233 ? 13.578 9.078 -11.289 1 95.06 233 LYS A CA 1
ATOM 1907 C C . LYS A 1 233 ? 12.531 10.094 -11.75 1 95.06 233 LYS A C 1
ATOM 1909 O O . LYS A 1 233 ? 12.875 11.219 -12.102 1 95.06 233 LYS A O 1
ATOM 1914 N N . ASP A 1 234 ? 11.297 9.727 -11.773 1 95.19 234 ASP A N 1
ATOM 1915 C CA . ASP A 1 234 ? 10.25 10.602 -12.297 1 95.19 234 ASP A CA 1
ATOM 1916 C C . ASP A 1 234 ? 9.93 11.727 -11.312 1 95.19 234 ASP A C 1
ATOM 1918 O O . ASP A 1 234 ? 9.344 12.742 -11.695 1 95.19 234 ASP A O 1
ATOM 1922 N N . TYR A 1 235 ? 10.32 11.578 -9.984 1 97.19 235 TYR A N 1
ATOM 1923 C CA . TYR A 1 235 ? 9.852 12.539 -9 1 97.19 235 TYR A CA 1
ATOM 1924 C C . TYR A 1 235 ? 11.023 13.258 -8.344 1 97.19 235 TYR A C 1
ATOM 1926 O O . TYR A 1 235 ? 10.844 14.312 -7.723 1 97.19 235 TYR A O 1
ATOM 1934 N N . GLN A 1 236 ? 12.227 12.719 -8.453 1 95.62 236 GLN A N 1
ATOM 1935 C CA . GLN A 1 236 ? 13.359 13.266 -7.715 1 95.62 236 GLN A CA 1
ATOM 1936 C C . GLN A 1 236 ? 13.648 14.703 -8.125 1 95.62 236 GLN A C 1
ATOM 1938 O O . GLN A 1 236 ? 14.141 15.5 -7.324 1 95.62 236 GLN A O 1
ATOM 1943 N N . ASN A 1 237 ? 13.328 15.188 -9.312 1 93.12 237 ASN A N 1
ATOM 1944 C CA . ASN A 1 237 ? 13.586 16.531 -9.797 1 93.12 237 ASN A CA 1
ATOM 1945 C C . ASN A 1 237 ? 12.367 17.438 -9.602 1 93.12 237 ASN A C 1
ATOM 1947 O O . ASN A 1 237 ? 12.32 18.547 -10.141 1 93.12 237 ASN A O 1
ATOM 1951 N N . THR A 1 238 ? 11.414 16.984 -8.883 1 96.56 238 THR A N 1
ATOM 1952 C CA . THR A 1 238 ? 10.203 17.75 -8.641 1 96.56 238 THR A CA 1
ATOM 1953 C C . THR A 1 238 ? 10.172 18.281 -7.211 1 96.56 238 THR A C 1
ATOM 1955 O O . THR A 1 238 ? 9.172 18.859 -6.777 1 96.56 238 THR A O 1
ATOM 1958 N N . THR A 1 239 ? 11.234 18.156 -6.438 1 97 239 THR A N 1
ATOM 1959 C CA . THR A 1 239 ? 11.211 18.5 -5.02 1 97 239 THR A CA 1
ATOM 1960 C C . THR A 1 239 ? 11.633 19.953 -4.805 1 97 239 THR A C 1
ATOM 1962 O O . THR A 1 239 ? 12.586 20.422 -5.43 1 97 239 THR A O 1
ATOM 1965 N N . ILE A 1 240 ? 10.836 20.719 -4.074 1 97.19 240 ILE A N 1
ATOM 1966 C CA . ILE A 1 240 ? 11.258 21.969 -3.451 1 97.19 240 ILE A CA 1
ATOM 1967 C C . ILE A 1 240 ? 11.648 21.703 -1.997 1 97.19 240 ILE A C 1
ATOM 1969 O O . ILE A 1 240 ? 10.82 21.266 -1.196 1 97.19 240 ILE A O 1
ATOM 1973 N N . ASN A 1 241 ? 12.852 21.938 -1.574 1 96.25 241 ASN A N 1
ATOM 1974 C CA . ASN A 1 241 ? 13.406 21.547 -0.283 1 96.25 241 ASN A CA 1
ATOM 1975 C C . ASN A 1 241 ? 12.953 22.484 0.832 1 96.25 241 ASN A C 1
ATOM 1977 O O . ASN A 1 241 ? 13.766 23.172 1.443 1 96.25 241 ASN A O 1
ATOM 1981 N N . HIS A 1 242 ? 11.758 22.516 1.089 1 97.38 242 HIS A N 1
ATOM 1982 C CA . HIS A 1 242 ? 11.102 23.312 2.109 1 97.38 242 HIS A CA 1
ATOM 1983 C C . HIS A 1 242 ? 9.758 22.719 2.5 1 97.38 242 HIS A C 1
ATOM 1985 O O . HIS A 1 242 ? 9.008 22.234 1.642 1 97.38 242 HIS A O 1
ATOM 1991 N N . ASP A 1 243 ? 9.375 22.656 3.738 1 97.88 243 ASP A N 1
ATOM 1992 C CA . ASP A 1 243 ? 8.156 22 4.191 1 97.88 243 ASP A CA 1
ATOM 1993 C C . ASP A 1 243 ? 7.012 23.016 4.336 1 97.88 243 ASP A C 1
ATOM 1995 O O . ASP A 1 243 ? 5.895 22.641 4.691 1 97.88 243 ASP A O 1
ATOM 1999 N N . LEU A 1 244 ? 7.262 24.344 4.102 1 98.5 244 LEU A N 1
ATOM 2000 C CA . LEU A 1 244 ? 6.305 25.438 4.113 1 98.5 244 LEU A CA 1
ATOM 2001 C C . LEU A 1 244 ? 5.797 25.703 5.527 1 98.5 244 LEU A C 1
ATOM 2003 O O . LEU A 1 244 ? 4.668 26.172 5.711 1 98.5 244 LEU A O 1
ATOM 2007 N N . HIS A 1 245 ? 6.598 25.375 6.547 1 98.62 245 HIS A N 1
ATOM 2008 C CA . HIS A 1 245 ? 6.301 25.641 7.949 1 98.62 245 HIS A CA 1
ATOM 2009 C C . HIS A 1 245 ? 7.359 26.547 8.57 1 98.62 245 HIS A C 1
ATOM 2011 O O . HIS A 1 245 ? 8.547 26.438 8.25 1 98.62 245 HIS A O 1
ATOM 2017 N N . TYR A 1 246 ? 6.883 27.484 9.336 1 98.31 246 TYR A N 1
ATOM 2018 C CA . TYR A 1 246 ? 7.781 28.094 10.312 1 98.31 246 TYR A CA 1
ATOM 2019 C C . TYR A 1 246 ? 7.859 27.25 11.578 1 98.31 246 TYR A C 1
ATOM 2021 O O . TYR A 1 246 ? 6.848 27.016 12.242 1 98.31 246 TYR A O 1
ATOM 2029 N N . ILE A 1 247 ? 8.969 26.75 11.836 1 96.5 247 ILE A N 1
ATOM 2030 C CA . ILE A 1 247 ? 9.258 25.938 13.023 1 96.5 247 ILE A CA 1
ATOM 2031 C C . ILE A 1 247 ? 10.461 26.531 13.766 1 96.5 247 ILE A C 1
ATOM 2033 O O . ILE A 1 247 ? 11.477 26.859 13.148 1 96.5 247 ILE A O 1
ATOM 2037 N N . LYS A 1 248 ? 10.305 26.734 15.008 1 94 248 LYS A N 1
ATOM 2038 C CA . LYS A 1 248 ? 11.398 27.25 15.812 1 94 248 LYS A CA 1
ATOM 2039 C C . LYS A 1 248 ? 11.992 26.156 16.703 1 94 248 LYS A C 1
ATOM 2041 O O . LYS A 1 248 ? 11.258 25.422 17.359 1 94 248 LYS A O 1
ATOM 2046 N N . TRP A 1 249 ? 13.266 26.094 16.719 1 89.69 249 TRP A N 1
ATOM 2047 C CA . TRP A 1 249 ? 13.961 25.047 17.484 1 89.69 249 TRP A CA 1
ATOM 2048 C C . TRP A 1 249 ? 14.867 25.672 18.547 1 89.69 249 TRP A C 1
ATOM 2050 O O . TRP A 1 249 ? 15.297 26.828 18.406 1 89.69 249 TRP A O 1
ATOM 2060 N N . ASP A 1 250 ? 15.094 24.891 19.516 1 83.62 250 ASP A N 1
ATOM 2061 C CA . ASP A 1 250 ? 16.141 25.25 20.484 1 83.62 250 ASP A CA 1
ATOM 2062 C C . ASP A 1 250 ? 17.516 25.172 19.844 1 83.62 250 ASP A C 1
ATOM 2064 O O . ASP A 1 250 ? 17.688 24.625 18.766 1 83.62 250 ASP A O 1
ATOM 2068 N N . ASN A 1 251 ? 18.438 25.844 20.469 1 73.62 251 ASN A N 1
ATOM 2069 C CA . ASN A 1 251 ? 19.844 25.734 20.109 1 73.62 251 ASN A CA 1
ATOM 2070 C C . ASN A 1 251 ? 20.703 25.281 21.281 1 73.62 251 ASN A C 1
ATOM 2072 O O . ASN A 1 251 ? 20.922 26.047 22.219 1 73.62 251 ASN A O 1
ATOM 2076 N N . PRO A 1 252 ? 21.234 24.094 21.234 1 77.62 252 PRO A N 1
ATOM 2077 C CA . PRO A 1 252 ? 21.047 23.094 20.188 1 77.62 252 PRO A CA 1
ATOM 2078 C C . PRO A 1 252 ? 19.641 22.516 20.172 1 77.62 252 PRO A C 1
ATOM 2080 O O . PRO A 1 252 ? 18.938 22.562 21.188 1 77.62 252 PRO A O 1
ATOM 2083 N N . PRO A 1 253 ? 19.219 22.031 19.062 1 72.19 253 PRO A N 1
ATOM 2084 C CA . PRO A 1 253 ? 17.859 21.531 18.938 1 72.19 253 PRO A CA 1
ATOM 2085 C C . PRO A 1 253 ? 17.578 20.359 19.875 1 72.19 253 PRO A C 1
ATOM 2087 O O . PRO A 1 253 ? 18.453 19.516 20.094 1 72.19 253 PRO A O 1
ATOM 2090 N N . LYS A 1 254 ? 16.453 20.531 20.625 1 71.38 254 LYS A N 1
ATOM 2091 C CA . LYS A 1 254 ? 15.938 19.422 21.422 1 71.38 254 LYS A CA 1
ATOM 2092 C C . LYS A 1 254 ? 15.016 18.531 20.578 1 71.38 254 LYS A C 1
ATOM 2094 O O . LYS A 1 254 ? 14.922 18.688 19.359 1 71.38 254 LYS A O 1
ATOM 2099 N N . GLN A 1 255 ? 14.492 17.5 21.141 1 67.94 255 GLN A N 1
ATOM 2100 C CA . GLN A 1 255 ? 13.695 16.484 20.484 1 67.94 255 GLN A CA 1
ATOM 2101 C C . GLN A 1 255 ? 12.445 17.078 19.844 1 67.94 255 GLN A C 1
ATOM 2103 O O . GLN A 1 255 ? 11.984 16.609 18.797 1 67.94 255 GLN A O 1
ATOM 2108 N N . HIS A 1 256 ? 11.984 18.078 20.516 1 80.88 256 HIS A N 1
ATOM 2109 C CA . HIS A 1 256 ? 10.766 18.719 20.031 1 80.88 256 HIS A CA 1
ATOM 2110 C C . HIS A 1 256 ? 10.984 20.203 19.797 1 80.88 256 HIS A C 1
ATOM 2112 O O . HIS A 1 256 ? 11.734 20.844 20.516 1 80.88 256 HIS A O 1
ATOM 2118 N N . PRO A 1 257 ? 10.289 20.719 18.766 1 89.44 257 PRO A N 1
ATOM 2119 C CA . PRO A 1 257 ? 10.375 22.156 18.531 1 89.44 257 PRO A CA 1
ATOM 2120 C C . PRO A 1 257 ? 9.766 22.984 19.656 1 89.44 257 PRO A C 1
ATOM 2122 O O . PRO A 1 257 ? 8.992 22.469 20.469 1 89.44 257 PRO A O 1
ATOM 2125 N N . LEU A 1 258 ? 10.156 24.25 19.688 1 91.75 258 LEU A N 1
ATOM 2126 C CA . LEU A 1 258 ? 9.609 25.188 20.672 1 91.75 258 LEU A CA 1
ATOM 2127 C C . LEU A 1 258 ? 8.133 25.453 20.391 1 91.75 258 LEU A C 1
ATOM 2129 O O . LEU A 1 258 ? 7.711 25.5 19.234 1 91.75 258 LEU A O 1
ATOM 2133 N N . PHE A 1 259 ? 7.43 25.625 21.5 1 95.81 259 PHE A N 1
ATOM 2134 C CA . PHE A 1 259 ? 6.074 26.141 21.344 1 95.81 259 PHE A CA 1
ATOM 2135 C C . PHE A 1 259 ? 6.09 27.609 20.969 1 95.81 259 PHE A C 1
ATOM 2137 O O . PHE A 1 259 ? 6.793 28.422 21.594 1 95.81 259 PHE A O 1
ATOM 2144 N N . LEU A 1 260 ? 5.371 27.969 19.984 1 98 260 LEU A N 1
ATOM 2145 C CA . LEU A 1 260 ? 5.305 29.328 19.484 1 98 260 LEU A CA 1
ATOM 2146 C C . LEU A 1 260 ? 4.328 30.172 20.312 1 98 260 LEU A C 1
ATOM 2148 O O . LEU A 1 260 ? 3.291 29.656 20.75 1 98 260 LEU A O 1
ATOM 2152 N N . ASN A 1 261 ? 4.703 31.406 20.516 1 97.75 261 ASN A N 1
ATOM 2153 C CA . ASN A 1 261 ? 3.881 32.344 21.266 1 97.75 261 ASN A CA 1
ATOM 2154 C C . ASN A 1 261 ? 3.984 33.781 20.688 1 97.75 261 ASN A C 1
ATOM 2156 O O . ASN A 1 261 ? 4.441 33.938 19.562 1 97.75 261 ASN A O 1
ATOM 2160 N N . LEU A 1 262 ? 3.492 34.719 21.484 1 98.19 262 LEU A N 1
ATOM 2161 C CA . LEU A 1 262 ? 3.414 36.094 21.016 1 98.19 262 LEU A CA 1
ATOM 2162 C C . LEU A 1 262 ? 4.801 36.625 20.672 1 98.19 262 LEU A C 1
ATOM 2164 O O . LEU A 1 262 ? 4.953 37.438 19.766 1 98.19 262 LEU A O 1
ATOM 2168 N N . GLU A 1 263 ? 5.832 36.156 21.391 1 97.44 263 GLU A N 1
ATOM 2169 C CA . GLU A 1 263 ? 7.195 36.625 21.188 1 97.44 263 GLU A CA 1
ATOM 2170 C C . GLU A 1 263 ? 7.707 36.219 19.797 1 97.44 263 GLU A C 1
ATOM 2172 O O . GLU A 1 263 ? 8.641 36.844 19.281 1 97.44 263 GLU A O 1
ATOM 2177 N N . HIS A 1 264 ? 7.125 35.219 19.219 1 97.88 264 HIS A N 1
ATOM 2178 C CA . HIS A 1 264 ? 7.605 34.688 17.953 1 97.88 264 HIS A CA 1
ATOM 2179 C C . HIS A 1 264 ? 6.777 35.219 16.781 1 97.88 264 HIS A C 1
ATOM 2181 O O . HIS A 1 264 ? 7.008 34.812 15.633 1 97.88 264 HIS A O 1
ATOM 2187 N N . PHE A 1 265 ? 5.766 36.031 17 1 98.31 265 PHE A N 1
ATOM 2188 C CA . PHE A 1 265 ? 4.781 36.438 16.016 1 98.31 265 PHE A CA 1
ATOM 2189 C C . PHE A 1 265 ? 5.457 37.094 14.82 1 98.31 265 PHE A C 1
ATOM 2191 O O . PHE A 1 265 ? 5.203 36.75 13.672 1 98.31 265 PHE A O 1
ATOM 2198 N N . ASP A 1 266 ? 6.34 38.031 15.109 1 98.06 266 ASP A N 1
ATOM 2199 C CA . ASP A 1 266 ? 6.98 38.781 14.023 1 98.06 266 ASP A CA 1
ATOM 2200 C C . ASP A 1 266 ? 7.852 37.844 13.172 1 98.06 266 ASP A C 1
ATOM 2202 O O . ASP A 1 266 ? 7.895 38 11.945 1 98.06 266 ASP A O 1
ATOM 2206 N N . ASP A 1 267 ? 8.562 36.969 13.812 1 97.75 267 ASP A N 1
ATOM 2207 C CA . ASP A 1 267 ? 9.398 36.031 13.078 1 97.75 267 ASP A CA 1
ATOM 2208 C C . ASP A 1 267 ? 8.539 35.125 12.203 1 97.75 267 ASP A C 1
ATOM 2210 O O . ASP A 1 267 ? 8.93 34.781 11.086 1 97.75 267 ASP A O 1
ATOM 2214 N N . MET A 1 268 ? 7.441 34.688 12.703 1 98.12 268 MET A N 1
ATOM 2215 C CA . MET A 1 268 ? 6.508 33.875 11.93 1 98.12 268 MET A CA 1
ATOM 2216 C C . MET A 1 268 ? 6.078 34.594 10.656 1 98.12 268 MET A C 1
ATOM 2218 O O . MET A 1 268 ? 6.129 34.031 9.57 1 98.12 268 MET A O 1
ATOM 2222 N N . VAL A 1 269 ? 5.723 35.812 10.828 1 97.69 269 VAL A N 1
ATOM 2223 C CA . VAL A 1 269 ? 5.227 36.625 9.719 1 97.69 269 VAL A CA 1
ATOM 2224 C C . VAL A 1 269 ? 6.344 36.844 8.703 1 97.69 269 VAL A C 1
ATOM 2226 O O . VAL A 1 269 ? 6.133 36.719 7.496 1 97.69 269 VAL A O 1
ATOM 2229 N N . GLN A 1 270 ? 7.52 37.125 9.148 1 96.88 270 GLN A N 1
ATOM 2230 C CA . GLN A 1 270 ? 8.656 37.469 8.297 1 96.88 270 GLN A CA 1
ATOM 2231 C C . GLN A 1 270 ? 9.148 36.219 7.531 1 96.88 270 GLN A C 1
ATOM 2233 O O . GLN A 1 270 ? 9.766 36.375 6.469 1 96.88 270 GLN A O 1
ATOM 2238 N N . SER A 1 271 ? 8.875 35.062 8.031 1 97.06 271 SER A N 1
ATOM 2239 C CA . SER A 1 271 ? 9.352 33.844 7.41 1 97.06 271 SER A CA 1
ATOM 2240 C C . SER A 1 271 ? 8.75 33.656 6.023 1 97.06 271 SER A C 1
ATOM 2242 O O . SER A 1 271 ? 9.32 32.938 5.18 1 97.06 271 SER A O 1
ATOM 2244 N N . GLY A 1 272 ? 7.531 34.219 5.84 1 97.62 272 GLY A N 1
ATOM 2245 C CA . GLY A 1 272 ? 6.832 34.031 4.574 1 97.62 272 GLY A CA 1
ATOM 2246 C C . GLY A 1 272 ? 6.152 32.688 4.449 1 97.62 272 GLY A C 1
ATOM 2247 O O . GLY A 1 272 ? 5.422 32.438 3.486 1 97.62 272 GLY A O 1
ATOM 2248 N N . ALA A 1 273 ? 6.379 31.75 5.438 1 98.25 273 ALA A N 1
ATOM 2249 C CA . ALA A 1 273 ? 5.766 30.422 5.395 1 98.25 273 ALA A CA 1
ATOM 2250 C C . ALA A 1 273 ? 4.266 30.516 5.656 1 98.25 273 ALA A C 1
ATOM 2252 O O . ALA A 1 273 ? 3.814 31.312 6.488 1 98.25 273 ALA A O 1
ATOM 2253 N N . PRO A 1 274 ? 3.512 29.719 4.965 1 98.62 274 PRO A N 1
ATOM 2254 C CA . PRO A 1 274 ? 2.059 29.797 5.133 1 98.62 274 PRO A CA 1
ATOM 2255 C C . PRO A 1 274 ? 1.577 29.094 6.406 1 98.62 274 PRO A C 1
ATOM 2257 O O . PRO A 1 274 ? 0.435 29.297 6.828 1 98.62 274 PRO A O 1
ATOM 2260 N N . PHE A 1 275 ? 2.359 28.203 6.996 1 98.88 275 PHE A N 1
ATOM 2261 C CA . PHE A 1 275 ? 1.974 27.5 8.219 1 98.88 275 PHE A CA 1
ATOM 2262 C C . PHE A 1 275 ? 3.049 27.641 9.289 1 98.88 275 PHE A C 1
ATOM 2264 O O . PHE A 1 275 ? 4.199 27.969 8.977 1 98.88 275 PHE A O 1
ATOM 2271 N N . ALA A 1 276 ? 2.646 27.453 10.5 1 98.75 276 ALA A N 1
ATOM 2272 C CA . ALA A 1 276 ? 3.584 27.453 11.617 1 98.75 276 ALA A CA 1
ATOM 2273 C C . ALA A 1 276 ? 3.203 26.391 12.648 1 98.75 276 ALA A C 1
ATOM 2275 O O . ALA A 1 276 ? 2.041 26 12.734 1 98.75 276 ALA A O 1
ATOM 2276 N N . ARG A 1 277 ? 4.152 25.922 13.281 1 97.75 277 ARG A N 1
ATOM 2277 C CA . ARG A 1 277 ? 3.984 24.953 14.367 1 97.75 277 ARG A CA 1
ATOM 2278 C C . ARG A 1 277 ? 5.121 25.078 15.383 1 97.75 277 ARG A C 1
ATOM 2280 O O . ARG A 1 277 ? 6.199 25.562 15.055 1 97.75 277 ARG A O 1
ATOM 2287 N N . LYS A 1 278 ? 5.121 24.562 16.766 1 96.69 278 LYS A N 1
ATOM 2288 C CA . LYS A 1 278 ? 3.818 24.078 17.219 1 96.69 278 LYS A CA 1
ATOM 2289 C C . LYS A 1 278 ? 3.197 25.016 18.234 1 96.69 278 LYS A C 1
ATOM 2291 O O . LYS A 1 278 ? 3.908 25.766 18.906 1 96.69 278 LYS A O 1
ATOM 2296 N N . PHE A 1 279 ? 1.89 24.969 18.281 1 98.12 279 PHE A N 1
ATOM 2297 C CA . PHE A 1 279 ? 1.15 25.844 19.188 1 98.12 279 PHE A CA 1
ATOM 2298 C C . PHE A 1 279 ? 0.497 25.047 20.312 1 98.12 279 PHE A C 1
ATOM 2300 O O . PHE A 1 279 ? 0.049 23.922 20.094 1 98.12 279 PHE A O 1
ATOM 2307 N N . THR A 1 280 ? 0.521 25.625 21.469 1 95.75 280 THR A N 1
ATOM 2308 C CA . THR A 1 280 ? -0.299 25.078 22.547 1 95.75 280 THR A CA 1
ATOM 2309 C C . THR A 1 280 ? -1.763 25.469 22.359 1 95.75 280 THR A C 1
ATOM 2311 O O . THR A 1 280 ? -2.07 26.438 21.688 1 95.75 280 THR A O 1
ATOM 2314 N N . GLN A 1 281 ? -2.49 24.641 23.047 1 92.38 281 GLN A N 1
ATOM 2315 C CA . GLN A 1 281 ? -3.924 24.906 22.969 1 92.38 281 GLN A CA 1
ATOM 2316 C C . GLN A 1 281 ? -4.262 26.297 23.516 1 92.38 281 GLN A C 1
ATOM 2318 O O . GLN A 1 281 ? -3.744 26.703 24.562 1 92.38 281 GLN A O 1
ATOM 2323 N N . ASP A 1 282 ? -4.93 27.172 22.891 1 89.81 282 ASP A N 1
ATOM 2324 C CA . ASP A 1 282 ? -5.527 28.438 23.297 1 89.81 282 ASP A CA 1
ATOM 2325 C C . ASP A 1 282 ? -4.457 29.484 23.578 1 89.81 282 ASP A C 1
ATOM 2327 O O . ASP A 1 282 ? -4.648 30.359 24.406 1 89.81 282 ASP A O 1
ATOM 2331 N N . ASP A 1 283 ? -3.252 29.203 23.125 1 96.44 283 ASP A N 1
ATOM 2332 C CA . ASP A 1 283 ? -2.262 30.266 23.219 1 96.44 283 ASP A CA 1
ATOM 2333 C C . ASP A 1 283 ? -2.779 31.562 22.594 1 96.44 283 ASP A C 1
ATOM 2335 O O . ASP A 1 283 ? -3.371 31.531 21.516 1 96.44 283 ASP A O 1
ATOM 2339 N N . PRO A 1 284 ? -2.551 32.688 23.234 1 97.5 284 PRO A N 1
ATOM 2340 C CA . PRO A 1 284 ? -3.08 33.969 22.75 1 97.5 284 PRO A CA 1
ATOM 2341 C C . PRO A 1 284 ? -2.568 34.344 21.359 1 97.5 284 PRO A C 1
ATOM 2343 O O . PRO A 1 284 ? -3.188 35.156 20.672 1 97.5 284 PRO A O 1
ATOM 2346 N N . VAL A 1 285 ? -1.42 33.812 21.047 1 98.38 285 VAL A N 1
ATOM 2347 C CA . VAL A 1 285 ? -0.859 34.125 19.734 1 98.38 285 VAL A CA 1
ATOM 2348 C C . VAL A 1 285 ? -1.821 33.688 18.641 1 98.38 285 VAL A C 1
ATOM 2350 O O . VAL A 1 285 ? -1.88 34.281 17.562 1 98.38 285 VAL A O 1
ATOM 2353 N N . LEU A 1 286 ? -2.596 32.594 18.875 1 98.31 286 LEU A N 1
ATOM 2354 C CA . LEU A 1 286 ? -3.562 32.094 17.891 1 98.31 286 LEU A CA 1
ATOM 2355 C C . LEU A 1 286 ? -4.641 33.156 17.625 1 98.31 286 LEU A C 1
ATOM 2357 O O . LEU A 1 286 ? -5.062 33.344 16.484 1 98.31 286 LEU A O 1
ATOM 2361 N N . ASP A 1 287 ? -5.059 33.844 18.656 1 97.94 287 ASP A N 1
ATOM 2362 C CA . ASP A 1 287 ? -6.039 34.906 18.5 1 97.94 287 ASP A CA 1
ATOM 2363 C C . ASP A 1 287 ? -5.457 36.062 17.703 1 97.94 287 ASP A C 1
ATOM 2365 O O . ASP A 1 287 ? -6.16 36.688 16.922 1 97.94 287 ASP A O 1
ATOM 2369 N N . LYS A 1 288 ? -4.246 36.406 18.016 1 98.12 288 LYS A N 1
ATOM 2370 C CA . LYS A 1 288 ? -3.58 37.469 17.266 1 98.12 288 LYS A CA 1
ATOM 2371 C C . LYS A 1 288 ? -3.486 37.094 15.781 1 98.12 288 LYS A C 1
ATOM 2373 O O . LYS A 1 288 ? -3.73 37.938 14.922 1 98.12 288 LYS A O 1
ATOM 2378 N N . ILE A 1 289 ? -3.107 35.844 15.438 1 98.12 289 ILE A N 1
ATOM 2379 C CA . ILE A 1 289 ? -3.057 35.375 14.055 1 98.12 289 ILE A CA 1
ATOM 2380 C C . ILE A 1 289 ? -4.438 35.5 13.414 1 98.12 289 ILE A C 1
ATOM 2382 O O . ILE A 1 289 ? -4.566 36.062 12.312 1 98.12 289 ILE A O 1
ATOM 2386 N N . ASP A 1 290 ? -5.461 35.031 14.109 1 97.44 290 ASP A N 1
ATOM 2387 C CA . ASP A 1 290 ? -6.832 35.125 13.609 1 97.44 290 ASP A CA 1
ATOM 2388 C C . ASP A 1 290 ? -7.207 36.562 13.258 1 97.44 290 ASP A C 1
ATOM 2390 O O . ASP A 1 290 ? -7.746 36.812 12.18 1 97.44 290 ASP A O 1
ATOM 2394 N N . LYS A 1 291 ? -6.883 37.438 14.117 1 96.38 291 LYS A N 1
ATOM 2395 C CA . LYS A 1 291 ? -7.305 38.844 13.977 1 96.38 291 LYS A CA 1
ATOM 2396 C C . LYS A 1 291 ? -6.461 39.562 12.93 1 96.38 291 LYS A C 1
ATOM 2398 O O . LYS A 1 291 ? -7 40.219 12.023 1 96.38 291 LYS A O 1
ATOM 2403 N N . GLN A 1 292 ? -5.184 39.406 13.031 1 96.81 292 GLN A N 1
ATOM 2404 C CA . GLN A 1 292 ? -4.301 40.281 12.273 1 96.81 292 GLN A CA 1
ATOM 2405 C C . GLN A 1 292 ? -3.969 39.688 10.906 1 96.81 292 GLN A C 1
ATOM 2407 O O . GLN A 1 292 ? -3.729 40.438 9.945 1 96.81 292 GLN A O 1
ATOM 2412 N N . LEU A 1 293 ? -3.893 38.375 10.852 1 97.5 293 LEU A N 1
ATOM 2413 C CA . LEU A 1 293 ? -3.43 37.781 9.609 1 97.5 293 LEU A CA 1
ATOM 2414 C C . LEU A 1 293 ? -4.598 37.156 8.836 1 97.5 293 LEU A C 1
ATOM 2416 O O . LEU A 1 293 ? -4.656 37.25 7.609 1 97.5 293 LEU A O 1
ATOM 2420 N N . LEU A 1 294 ? -5.555 36.562 9.516 1 97.06 294 LEU A N 1
ATOM 2421 C CA . LEU A 1 294 ? -6.621 35.812 8.844 1 97.06 294 LEU A CA 1
ATOM 2422 C C . LEU A 1 294 ? -7.906 36.625 8.805 1 97.06 294 LEU A C 1
ATOM 2424 O O . LEU A 1 294 ? -8.836 36.312 8.062 1 97.06 294 LEU A O 1
ATOM 2428 N N . ARG A 1 295 ? -8.023 37.719 9.594 1 93.56 295 ARG A N 1
ATOM 2429 C CA . ARG A 1 295 ? -9.211 38.562 9.703 1 93.56 295 ARG A CA 1
ATOM 2430 C C . ARG A 1 295 ? -10.445 37.719 10.023 1 93.56 295 ARG A C 1
ATOM 2432 O O . ARG A 1 295 ? -11.492 37.875 9.398 1 93.56 295 ARG A O 1
ATOM 2439 N N . ARG A 1 296 ? -10.195 36.812 10.922 1 93.38 296 ARG A N 1
ATOM 2440 C CA . ARG A 1 296 ? -11.242 35.906 11.32 1 93.38 296 ARG A CA 1
ATOM 2441 C C . ARG A 1 296 ? -11.633 36.125 12.781 1 93.38 296 ARG A C 1
ATOM 2443 O O . ARG A 1 296 ? -10.789 36.469 13.609 1 93.38 296 ARG A O 1
ATOM 2450 N N . SER A 1 297 ? -12.914 35.906 13.07 1 90.06 297 SER A N 1
ATOM 2451 C CA . SER A 1 297 ? -13.414 35.969 14.445 1 90.06 297 SER A CA 1
ATOM 2452 C C . SER A 1 297 ? -13.57 34.562 15.023 1 90.06 297 SER A C 1
ATOM 2454 O O . SER A 1 297 ? -13.633 33.594 14.289 1 90.06 297 SER A O 1
ATOM 2456 N N . ALA A 1 298 ? -13.656 34.562 16.312 1 88.5 298 ALA A N 1
ATOM 2457 C CA . ALA A 1 298 ? -13.758 33.312 17.016 1 88.5 298 ALA A CA 1
ATOM 2458 C C . ALA A 1 298 ? -14.977 32.5 16.578 1 88.5 298 ALA A C 1
ATOM 2460 O O . ALA A 1 298 ? -16.078 33.062 16.469 1 88.5 298 ALA A O 1
ATOM 2461 N N . GLY A 1 299 ? -14.672 31.219 16.266 1 89.62 299 GLY A N 1
ATOM 2462 C CA . GLY A 1 299 ? -15.766 30.312 15.922 1 89.62 299 GLY A CA 1
ATOM 2463 C C . GLY A 1 299 ? -16.219 30.453 14.484 1 89.62 299 GLY A C 1
ATOM 2464 O O . GLY A 1 299 ? -17.141 29.766 14.055 1 89.62 299 GLY A O 1
ATOM 2465 N N . ARG A 1 300 ? -15.633 31.297 13.758 1 92.5 300 ARG A N 1
ATOM 2466 C CA . ARG A 1 300 ? -16.031 31.547 12.375 1 92.5 300 ARG A CA 1
ATOM 2467 C C . ARG A 1 300 ? -14.961 31.047 11.406 1 92.5 300 ARG A C 1
ATOM 2469 O O . ARG A 1 300 ? -13.805 30.875 11.789 1 92.5 300 ARG A O 1
ATOM 2476 N N . PHE A 1 301 ? -15.398 30.828 10.18 1 95.62 301 PHE A N 1
ATOM 2477 C CA . PHE A 1 301 ? -14.453 30.469 9.133 1 95.62 301 PHE A CA 1
ATOM 2478 C C . PHE A 1 301 ? -13.633 31.672 8.703 1 95.62 301 PHE A C 1
ATOM 2480 O O . PHE A 1 301 ? -14.062 32.812 8.867 1 95.62 301 PHE A O 1
ATOM 2487 N N . THR A 1 302 ? -12.398 31.438 8.273 1 96 302 THR A N 1
ATOM 2488 C CA . THR A 1 302 ? -11.602 32.5 7.668 1 96 302 THR A CA 1
ATOM 2489 C C . THR A 1 302 ? -12.297 33.062 6.426 1 96 302 THR A C 1
ATOM 2491 O O . THR A 1 302 ? -12.602 32.312 5.492 1 96 302 THR A O 1
ATOM 2494 N N . PRO A 1 303 ? -12.562 34.312 6.391 1 93.88 303 PRO A N 1
ATOM 2495 C CA . PRO A 1 303 ? -13.258 34.875 5.227 1 93.88 303 PRO A CA 1
ATOM 2496 C C . PRO A 1 303 ? -12.375 34.938 3.984 1 93.88 303 PRO A C 1
ATOM 2498 O O . PRO A 1 303 ? -11.156 35.094 4.098 1 93.88 303 PRO A O 1
ATOM 2501 N N . GLY A 1 304 ? -12.961 34.812 2.85 1 94.25 304 GLY A N 1
ATOM 2502 C CA . GLY A 1 304 ? -12.328 34.938 1.548 1 94.25 304 GLY A CA 1
ATOM 2503 C C . GLY A 1 304 ? -13.273 35.469 0.48 1 94.25 304 GLY A C 1
ATOM 2504 O O . GLY A 1 304 ? -14.359 35.969 0.791 1 94.25 304 GLY A O 1
ATOM 2505 N N . GLY A 1 305 ? -12.758 35.5 -0.749 1 94.25 305 GLY A N 1
ATOM 2506 C CA . GLY A 1 305 ? -13.562 35.938 -1.872 1 94.25 305 GLY A CA 1
ATOM 2507 C C . GLY A 1 305 ? -14.875 35.188 -2.016 1 94.25 305 GLY A C 1
ATOM 2508 O O . GLY A 1 305 ? -15.836 35.719 -2.578 1 94.25 305 GLY A O 1
ATOM 2509 N N . TRP A 1 306 ? -14.961 34.031 -1.468 1 94.75 306 TRP A N 1
ATOM 2510 C CA . TRP A 1 306 ? -16.109 33.156 -1.609 1 94.75 306 TRP A CA 1
ATOM 2511 C C . TRP A 1 306 ? -17.234 33.562 -0.669 1 94.75 306 TRP A C 1
ATOM 2513 O O . TRP A 1 306 ? -18.375 33.094 -0.786 1 94.75 306 TRP A O 1
ATOM 2523 N N . CYS A 1 307 ? -16.953 34.438 0.353 1 93.25 307 CYS A N 1
ATOM 2524 C CA . CYS A 1 307 ? -17.969 34.938 1.274 1 93.25 307 CYS A CA 1
ATOM 2525 C C . CYS A 1 307 ? -18.781 36.062 0.646 1 93.25 307 CYS A C 1
ATOM 2527 O O . CYS A 1 307 ? -18.203 36.969 0.04 1 93.25 307 CYS A O 1
ATOM 2529 N N . ALA A 1 308 ? -20.078 36 0.727 1 90.06 308 ALA A N 1
ATOM 2530 C CA . ALA A 1 308 ? -20.938 36.969 0.067 1 90.06 308 ALA A CA 1
ATOM 2531 C C . ALA A 1 308 ? -21.828 37.688 1.074 1 90.06 308 ALA A C 1
ATOM 2533 O O . ALA A 1 308 ? -22.641 38.531 0.702 1 90.06 308 ALA A O 1
ATOM 2534 N N . GLY A 1 309 ? -21.703 37.281 2.271 1 82.62 309 GLY A N 1
ATOM 2535 C CA . GLY A 1 309 ? -22.547 37.906 3.271 1 82.62 309 GLY A CA 1
ATOM 2536 C C . GLY A 1 309 ? -22.141 39.344 3.58 1 82.62 309 GLY A C 1
ATOM 2537 O O . GLY A 1 309 ? -21.078 39.781 3.158 1 82.62 309 GLY A O 1
ATOM 2538 N N . ASN A 1 310 ? -23.141 40.094 4.09 1 76.88 310 ASN A N 1
ATOM 2539 C CA . ASN A 1 310 ? -22.906 41.469 4.48 1 76.88 310 ASN A CA 1
ATOM 2540 C C . ASN A 1 310 ? -22.156 41.562 5.801 1 76.88 310 ASN A C 1
ATOM 2542 O O . ASN A 1 310 ? -22.344 40.75 6.688 1 76.88 310 ASN A O 1
ATOM 2546 N N . ASN A 1 311 ? -20.969 42.156 5.777 1 67.25 311 ASN A N 1
ATOM 2547 C CA . ASN A 1 311 ? -20.188 42.312 6.996 1 67.25 311 ASN A CA 1
ATOM 2548 C C . ASN A 1 311 ? -20.859 43.281 7.961 1 67.25 311 ASN A C 1
ATOM 2550 O O . ASN A 1 311 ? -20.25 43.75 8.938 1 67.25 311 ASN A O 1
ATOM 2554 N N . LEU A 1 312 ? -22.188 43.625 7.625 1 65.25 312 LEU A N 1
ATOM 2555 C CA . LEU A 1 312 ? -22.875 44.594 8.477 1 65.25 312 LEU A CA 1
ATOM 2556 C C . LEU A 1 312 ? -23.219 43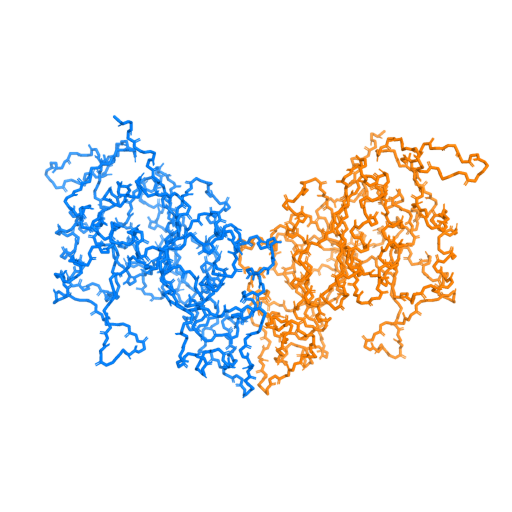.969 9.82 1 65.25 312 LEU A C 1
ATOM 2558 O O . LEU A 1 312 ? -23.594 42.812 9.898 1 65.25 312 LEU A O 1
ATOM 2562 N N . LEU A 1 313 ? -23.203 44.75 10.953 1 61.34 313 LEU A N 1
ATOM 2563 C CA . LEU A 1 313 ? -23.609 44.562 12.344 1 61.34 313 LEU A CA 1
ATOM 2564 C C . LEU A 1 313 ? -22.953 43.312 12.922 1 61.34 313 LEU A C 1
ATOM 2566 O O . LEU A 1 313 ? -23.578 42.562 13.703 1 61.34 313 LEU A O 1
ATOM 2570 N N . GLY A 1 314 ? -21.734 42.75 12.43 1 67.25 314 GLY A N 1
ATOM 2571 C CA . GLY A 1 314 ? -21.047 41.656 13.102 1 67.25 314 GLY A CA 1
ATOM 2572 C C . GLY A 1 314 ? -21.422 40.281 12.57 1 67.25 314 GLY A C 1
ATOM 2573 O O . GLY A 1 314 ? -21.047 39.281 13.141 1 67.25 314 GLY A O 1
ATOM 2574 N N . LYS A 1 315 ? -22.188 40.281 11.445 1 73.75 315 LYS A N 1
ATOM 2575 C CA . LYS A 1 315 ? -22.625 39.031 10.875 1 73.75 315 LYS A CA 1
ATOM 2576 C C . LYS A 1 315 ? -21.484 38.281 10.188 1 73.75 315 LYS A C 1
ATOM 2578 O O . LYS A 1 315 ? -20.531 38.906 9.734 1 73.75 315 LYS A O 1
ATOM 2583 N N . ASP A 1 316 ? -21.469 37.125 10.297 1 83 316 ASP A N 1
ATOM 2584 C CA . ASP A 1 316 ? -20.5 36.25 9.633 1 83 316 ASP A CA 1
ATOM 2585 C C . ASP A 1 316 ? -20.594 36.375 8.109 1 83 316 ASP A C 1
ATOM 2587 O O . ASP A 1 316 ? -21.594 36 7.508 1 83 316 ASP A O 1
ATOM 2591 N N . PRO A 1 317 ? -19.578 37 7.586 1 85.19 317 PRO A N 1
ATOM 2592 C CA . PRO A 1 317 ? -19.625 37.188 6.133 1 85.19 317 PRO A CA 1
ATOM 2593 C C . PRO A 1 317 ? -19.766 35.875 5.363 1 85.19 317 PRO A C 1
ATOM 2595 O O . PRO A 1 317 ? -20.234 35.875 4.223 1 85.19 317 PRO A O 1
ATOM 2598 N N . CYS A 1 318 ? -19.391 34.812 5.902 1 90.06 318 CYS A N 1
ATOM 2599 C CA . CYS A 1 318 ? -19.359 33.531 5.18 1 90.06 318 CYS A CA 1
ATOM 2600 C C . CYS A 1 318 ? -20.672 32.781 5.348 1 90.06 318 CYS A C 1
ATOM 2602 O O . CYS A 1 318 ? -20.812 31.672 4.832 1 90.06 318 CYS A O 1
ATOM 2604 N N . SER A 1 319 ? -21.594 33.406 6.109 1 85 319 SER A N 1
ATOM 2605 C CA . SER A 1 319 ? -22.891 32.75 6.297 1 85 319 SER A CA 1
ATOM 2606 C C . SER A 1 319 ? -23.625 32.594 4.965 1 85 319 SER A C 1
ATOM 2608 O O . SER A 1 319 ? -24.516 31.75 4.844 1 85 319 SER A O 1
ATOM 2610 N N . VAL A 1 320 ? -23.297 33.469 4.062 1 88.19 320 VAL A N 1
ATOM 2611 C CA . VAL A 1 320 ? -23.75 33.344 2.682 1 88.19 320 VAL A CA 1
ATOM 2612 C C . VAL A 1 320 ? -22.547 33.188 1.755 1 88.19 320 VAL A C 1
ATOM 2614 O O . VAL A 1 320 ? -21.562 33.906 1.855 1 88.19 320 VAL A O 1
ATOM 2617 N N . HIS A 1 321 ? -22.609 32.219 1.006 1 88.62 321 HIS A N 1
ATOM 2618 C CA . HIS A 1 321 ? -21.453 31.938 0.157 1 88.62 321 HIS A CA 1
ATOM 2619 C C . HIS A 1 321 ? -21.672 32.469 -1.254 1 88.62 321 HIS A C 1
ATOM 2621 O O . HIS A 1 321 ? -22.797 32.469 -1.755 1 88.62 321 HIS A O 1
ATOM 2627 N N . GLY A 1 322 ? -20.656 32.938 -1.777 1 90.06 322 GLY A N 1
ATOM 2628 C CA . GLY A 1 322 ? -20.609 33.375 -3.168 1 90.06 322 GLY A CA 1
ATOM 2629 C C . GLY A 1 322 ? -19.906 32.375 -4.074 1 90.06 322 GLY A C 1
ATOM 2630 O O . GLY A 1 322 ? -20.109 31.156 -3.945 1 90.06 322 GLY A O 1
ATOM 2631 N N . ASN A 1 323 ? -19.156 32.875 -5.051 1 91.31 323 ASN A N 1
ATOM 2632 C CA . ASN A 1 323 ? -18.422 32.062 -6.016 1 91.31 323 ASN A CA 1
ATOM 2633 C C . ASN A 1 323 ? -17.172 31.438 -5.387 1 91.31 323 ASN A C 1
ATOM 2635 O O . ASN A 1 323 ? -16.25 32.156 -4.988 1 91.31 323 ASN A O 1
ATOM 2639 N N . PRO A 1 324 ? -17.125 30.156 -5.348 1 92.06 324 PRO A N 1
ATOM 2640 C CA . PRO A 1 324 ? -15.953 29.484 -4.758 1 92.06 324 PRO A CA 1
ATOM 2641 C C . PRO A 1 324 ? -14.664 29.75 -5.539 1 92.06 324 PRO A C 1
ATOM 2643 O O . PRO A 1 324 ? -13.578 29.438 -5.051 1 92.06 324 PRO A O 1
ATOM 2646 N N . ASN A 1 325 ? -14.805 30.266 -6.75 1 93.12 325 ASN A N 1
ATOM 2647 C CA . ASN A 1 325 ? -13.633 30.562 -7.566 1 93.12 325 ASN A CA 1
ATOM 2648 C C . ASN A 1 325 ? -13.18 32 -7.395 1 93.12 325 ASN A C 1
ATOM 2650 O O . ASN A 1 325 ? -12.18 32.438 -7.98 1 93.12 325 ASN A O 1
ATOM 2654 N N . ALA A 1 326 ? -13.906 32.688 -6.578 1 93 326 ALA A N 1
ATOM 2655 C CA . ALA A 1 326 ? -13.508 34.062 -6.289 1 93 326 ALA A CA 1
ATOM 2656 C C . ALA A 1 326 ? -12.469 34.125 -5.176 1 93 326 ALA A C 1
ATOM 2658 O O . ALA A 1 326 ? -12.711 33.625 -4.07 1 93 326 ALA A O 1
ATOM 2659 N N . VAL A 1 327 ? -11.281 34.656 -5.48 1 93.81 327 VAL A N 1
ATOM 2660 C CA . VAL A 1 327 ? -10.203 34.812 -4.508 1 93.81 327 VAL A CA 1
ATOM 2661 C C . VAL A 1 327 ? -9.812 36.281 -4.367 1 93.81 327 VAL A C 1
ATOM 2663 O O . VAL A 1 327 ? -9.742 37 -5.359 1 93.81 327 VAL A O 1
ATOM 2666 N N . LYS A 1 328 ? -9.656 36.688 -3.146 1 93.19 328 LYS A N 1
ATOM 2667 C CA . LYS A 1 328 ? -9.227 38.062 -2.826 1 93.19 328 LYS A CA 1
ATOM 2668 C C . LYS A 1 328 ? -7.941 38.031 -2.006 1 93.19 328 LYS A C 1
ATOM 2670 O O . LYS A 1 328 ? -7.977 38.156 -0.781 1 93.19 328 LYS A O 1
ATOM 2675 N N . PRO A 1 329 ? -6.844 37.969 -2.703 1 94.81 329 PRO A N 1
ATOM 2676 C CA . PRO A 1 329 ? -5.578 37.906 -1.966 1 94.81 329 PRO A CA 1
ATOM 2677 C C . PRO A 1 329 ? -5.281 39.219 -1.215 1 94.81 329 PRO A C 1
ATOM 2679 O O . PRO A 1 329 ? -5.734 40.281 -1.622 1 94.81 329 PRO A O 1
ATOM 2682 N N . THR A 1 330 ? -4.586 39.094 -0.112 1 93.88 330 THR A N 1
ATOM 2683 C CA . THR A 1 330 ? -4.152 40.219 0.684 1 93.88 330 THR A CA 1
ATOM 2684 C C . THR A 1 330 ? -2.652 40.469 0.531 1 93.88 330 THR A C 1
ATOM 2686 O O . THR A 1 330 ? -1.996 39.781 -0.271 1 93.88 330 THR A O 1
ATOM 2689 N N . LEU A 1 331 ? -2.164 41.406 1.315 1 90.81 331 LEU A N 1
ATOM 2690 C CA . LEU A 1 331 ? -0.74 41.688 1.288 1 90.81 331 LEU A CA 1
ATOM 2691 C C . LEU A 1 331 ? 0.084 40.531 1.797 1 90.81 331 LEU A C 1
ATOM 2693 O O . LEU A 1 331 ? 1.266 40.406 1.468 1 90.81 331 LEU A O 1
ATOM 2697 N N . SER A 1 332 ? -0.525 39.625 2.516 1 92.19 332 SER A N 1
ATOM 2698 C CA . SER A 1 332 ? 0.168 38.469 3.031 1 92.19 332 SER A CA 1
ATOM 2699 C C . SER A 1 332 ? 0.652 37.562 1.898 1 92.19 332 SER A C 1
ATOM 2701 O O . SER A 1 332 ? 1.626 36.812 2.057 1 92.19 332 SER A O 1
ATOM 2703 N N . SER A 1 333 ? -0.021 37.625 0.777 1 95.75 333 SER A N 1
ATOM 2704 C CA . SER A 1 333 ? 0.38 36.812 -0.365 1 95.75 333 SER A CA 1
ATOM 2705 C C . SER A 1 333 ? 1.777 37.188 -0.848 1 95.75 333 SER A C 1
ATOM 2707 O O . SER A 1 333 ? 2.504 36.344 -1.375 1 95.75 333 SER A O 1
ATOM 2709 N N . LYS A 1 334 ? 2.148 38.406 -0.643 1 96.62 334 LYS A N 1
ATOM 2710 C CA . LYS A 1 334 ? 3.461 38.875 -1.083 1 96.62 334 LYS A CA 1
ATOM 2711 C C . LYS A 1 334 ? 4.574 38.219 -0.276 1 96.62 334 LYS A C 1
ATOM 2713 O O . LYS A 1 334 ? 5.668 37.969 -0.794 1 96.62 334 LYS A O 1
ATOM 2718 N N . ARG A 1 335 ? 4.281 37.969 0.968 1 96.81 335 ARG A N 1
ATOM 2719 C CA . ARG A 1 335 ? 5.254 37.281 1.806 1 96.81 335 ARG A CA 1
ATOM 2720 C C . ARG A 1 335 ? 5.543 35.875 1.268 1 96.81 335 ARG A C 1
ATOM 2722 O O . ARG A 1 335 ? 6.703 35.469 1.196 1 96.81 335 ARG A O 1
ATOM 2729 N N . LEU A 1 336 ? 4.504 35.188 0.905 1 97.44 336 LEU A N 1
ATOM 2730 C CA . LEU A 1 336 ? 4.668 33.844 0.342 1 97.44 336 LEU A CA 1
ATOM 2731 C C . LEU A 1 336 ? 5.332 33.906 -1.028 1 97.44 336 LEU A C 1
ATOM 2733 O O . LEU A 1 336 ? 6.152 33.062 -1.367 1 97.44 336 LEU A O 1
ATOM 2737 N N . GLU A 1 337 ? 4.926 34.906 -1.809 1 97.19 337 GLU A N 1
ATOM 2738 C CA . GLU A 1 337 ? 5.555 35.094 -3.111 1 97.19 337 GLU A CA 1
ATOM 2739 C C . GLU A 1 337 ? 7.07 35.219 -2.979 1 97.19 337 GLU A C 1
ATOM 2741 O O . GLU A 1 337 ? 7.824 34.594 -3.734 1 97.19 337 GLU A O 1
ATOM 2746 N N . LYS A 1 338 ? 7.461 36.062 -2.035 1 96.81 338 LYS A N 1
ATOM 2747 C CA . LYS A 1 338 ? 8.891 36.25 -1.809 1 96.81 338 LYS A CA 1
ATOM 2748 C C . LYS A 1 338 ? 9.578 34.938 -1.452 1 96.81 338 LYS A C 1
ATOM 2750 O O . LYS A 1 338 ? 10.672 34.656 -1.949 1 96.81 338 LYS A O 1
ATOM 2755 N N . LEU A 1 339 ? 8.992 34.188 -0.604 1 96.62 339 LEU A N 1
ATOM 2756 C CA . LEU A 1 339 ? 9.539 32.875 -0.239 1 96.62 339 LEU A CA 1
ATOM 2757 C C . LEU A 1 339 ? 9.633 31.969 -1.456 1 96.62 339 LEU A C 1
ATOM 2759 O O . LEU A 1 339 ? 10.648 31.297 -1.666 1 96.62 339 LEU A O 1
ATOM 2763 N N . MET A 1 340 ? 8.555 31.953 -2.307 1 96.12 340 MET A N 1
ATOM 2764 C CA . MET A 1 340 ? 8.508 31.078 -3.484 1 96.12 340 MET A CA 1
ATOM 2765 C C . MET A 1 340 ? 9.602 31.469 -4.477 1 96.12 340 MET A C 1
ATOM 2767 O O . MET A 1 340 ? 10.258 30.594 -5.051 1 96.12 340 MET A O 1
ATOM 2771 N N . VAL A 1 341 ? 9.742 32.75 -4.633 1 95.12 341 VAL A N 1
ATOM 2772 C CA . VAL A 1 341 ? 10.773 33.219 -5.547 1 95.12 341 VAL A CA 1
ATOM 2773 C C . VAL A 1 341 ? 12.148 32.75 -5.074 1 95.12 341 VAL A C 1
ATOM 2775 O O . VAL A 1 341 ? 12.977 32.312 -5.883 1 95.12 341 VAL A O 1
ATOM 2778 N N . LYS A 1 342 ? 12.352 32.812 -3.793 1 93.94 342 LYS A N 1
ATOM 2779 C CA . LYS A 1 342 ? 13.617 32.375 -3.223 1 93.94 342 LYS A CA 1
ATOM 2780 C C . LYS A 1 342 ? 13.797 30.859 -3.424 1 93.94 342 LYS A C 1
ATOM 2782 O O . LYS A 1 342 ? 14.883 30.406 -3.811 1 93.94 342 LYS A O 1
ATOM 2787 N N . LEU A 1 343 ? 12.773 30.062 -3.211 1 93.75 343 LEU A N 1
ATOM 2788 C CA . LEU A 1 343 ? 12.836 28.609 -3.254 1 93.75 343 LEU A CA 1
ATOM 2789 C C . LEU A 1 343 ? 12.969 28.109 -4.691 1 93.75 343 LEU A C 1
ATOM 2791 O O . LEU A 1 343 ? 13.594 27.078 -4.941 1 93.75 343 LEU A O 1
ATOM 2795 N N . LEU A 1 344 ? 12.352 28.812 -5.605 1 90.81 344 LEU A N 1
ATOM 2796 C CA . LEU A 1 344 ? 12.266 28.344 -6.984 1 90.81 344 LEU A CA 1
ATOM 2797 C C . LEU A 1 344 ? 13.375 28.953 -7.836 1 90.81 344 LEU A C 1
ATOM 2799 O O . LEU A 1 344 ? 13.5 28.641 -9.023 1 90.81 344 LEU A O 1
ATOM 2803 N N . ASP A 1 345 ? 14.109 29.828 -7.168 1 86.81 345 ASP A N 1
ATOM 2804 C CA . ASP A 1 345 ? 15.266 30.359 -7.879 1 86.81 345 ASP A CA 1
ATOM 2805 C C . ASP A 1 345 ? 16.172 29.25 -8.398 1 86.81 345 ASP A C 1
ATOM 2807 O O . ASP A 1 345 ? 16.406 28.266 -7.695 1 86.81 345 ASP A O 1
ATOM 2811 N N . SER A 1 346 ? 16.609 29.422 -9.617 1 75.62 346 SER A N 1
ATOM 2812 C CA . SER A 1 346 ? 17.328 28.375 -10.328 1 75.62 346 SER A CA 1
ATOM 2813 C C . SER A 1 346 ? 18.5 27.859 -9.508 1 75.62 346 SER A C 1
ATOM 2815 O O . SER A 1 346 ? 18.75 26.656 -9.461 1 75.62 346 SER A O 1
ATOM 2817 N N . GLU A 1 347 ? 19.266 28.734 -8.906 1 74.88 347 GLU A N 1
ATOM 2818 C CA . GLU A 1 347 ? 20.422 28.328 -8.125 1 74.88 347 GLU A CA 1
ATOM 2819 C C . GLU A 1 347 ? 20.016 27.5 -6.906 1 74.88 347 GLU A C 1
ATOM 2821 O O . GLU A 1 347 ? 20.641 26.5 -6.582 1 74.88 347 GLU A O 1
ATOM 2826 N N . ASN A 1 348 ? 18.953 27.828 -6.387 1 75.56 348 ASN A N 1
ATOM 2827 C CA . ASN A 1 348 ? 18.484 27.141 -5.184 1 75.56 348 ASN A CA 1
ATOM 2828 C C . ASN A 1 348 ? 17.734 25.859 -5.527 1 75.56 348 ASN A C 1
ATOM 2830 O O . ASN A 1 348 ? 17.953 24.828 -4.898 1 75.56 348 ASN A O 1
ATOM 2834 N N . PHE A 1 349 ? 16.906 26 -6.512 1 79.19 349 PHE A N 1
ATOM 2835 C CA . PHE A 1 349 ? 16.062 24.875 -6.883 1 79.19 349 PHE A CA 1
ATOM 2836 C C . PHE A 1 349 ? 16.906 23.703 -7.383 1 79.19 349 PHE A C 1
ATOM 2838 O O . PHE A 1 349 ? 16.734 22.562 -6.938 1 79.19 349 PHE A O 1
ATOM 2845 N N . ARG A 1 350 ? 17.828 23.844 -8.289 1 75.25 350 ARG A N 1
ATOM 2846 C CA . ARG A 1 350 ? 18.625 22.766 -8.883 1 75.25 350 ARG A CA 1
ATOM 2847 C C . ARG A 1 350 ? 19.641 22.219 -7.879 1 75.25 350 ARG A C 1
ATOM 2849 O O . ARG A 1 350 ? 19.875 21 -7.832 1 75.25 350 ARG A O 1
ATOM 2856 N N . SER A 1 351 ? 20.172 23.156 -7.012 1 78.44 351 SER A N 1
ATOM 2857 C CA . SER A 1 351 ? 21.219 22.75 -6.082 1 78.44 351 SER A CA 1
ATOM 2858 C C . SER A 1 351 ? 20.625 21.984 -4.895 1 78.44 351 SER A C 1
ATOM 2860 O O . SER A 1 351 ? 21.344 21.234 -4.215 1 78.44 351 SER A O 1
ATOM 2862 N N . LYS A 1 352 ? 19.328 22.047 -4.723 1 81.19 352 LYS A N 1
ATOM 2863 C CA . LYS A 1 352 ? 18.734 21.484 -3.52 1 81.19 352 LYS A CA 1
ATOM 2864 C C . LYS A 1 352 ? 17.844 20.281 -3.861 1 81.19 352 LYS A C 1
ATOM 2866 O O . LYS A 1 352 ? 17.047 19.859 -3.041 1 81.19 352 LYS A O 1
ATOM 2871 N N . GLN A 1 353 ? 17.953 19.844 -5.016 1 84.75 353 GLN A N 1
ATOM 2872 C CA . GLN A 1 353 ? 17.281 18.609 -5.406 1 84.75 353 GLN A CA 1
ATOM 2873 C C . GLN A 1 353 ? 17.938 17.391 -4.75 1 84.75 353 GLN A C 1
ATOM 2875 O O . GLN A 1 353 ? 19 17.516 -4.113 1 84.75 353 GLN A O 1
ATOM 2880 N N . CYS A 1 354 ? 17.266 16.312 -4.867 1 88.25 354 CYS A N 1
ATOM 2881 C CA . CYS A 1 354 ? 17.766 15.062 -4.297 1 88.25 354 CYS A CA 1
ATOM 2882 C C . CYS A 1 354 ? 19.172 14.773 -4.781 1 88.25 354 CYS A C 1
ATOM 2884 O O . CYS A 1 354 ? 19.453 14.812 -5.98 1 88.25 354 CYS A O 1
ATOM 2886 N N . LYS A 1 355 ? 20.219 14.688 -3.803 1 82.12 355 LYS A N 1
ATOM 2887 C CA . LYS A 1 355 ? 21.594 14.367 -4.168 1 82.12 355 LYS A CA 1
ATOM 2888 C C . LYS A 1 355 ? 22.062 13.094 -3.471 1 82.12 355 LYS A C 1
ATOM 2890 O O . LYS A 1 355 ? 21.656 12.812 -2.342 1 82.12 355 LYS A O 1
ATOM 2895 N N . MET B 1 1 ? -29.844 -21.703 -23.156 1 31.5 1 MET B N 1
ATOM 2896 C CA . MET B 1 1 ? -29.312 -20.969 -22.016 1 31.5 1 MET B CA 1
ATOM 2897 C C . MET B 1 1 ? -28 -20.281 -22.375 1 31.5 1 MET B C 1
ATOM 2899 O O . MET B 1 1 ? -27.094 -20.906 -22.906 1 31.5 1 MET B O 1
ATOM 2903 N N . GLY B 1 2 ? -27.859 -19.016 -22.672 1 41.53 2 GLY B N 1
ATOM 2904 C CA . GLY B 1 2 ? -26.734 -18.266 -23.203 1 41.53 2 GLY B CA 1
ATOM 2905 C C . GLY B 1 2 ? -25.438 -18.531 -22.453 1 41.53 2 GLY B C 1
ATOM 2906 O O . GLY B 1 2 ? -25.469 -18.953 -21.297 1 41.53 2 GLY B O 1
ATOM 2907 N N . LEU B 1 3 ? -24.375 -18.969 -23.109 1 51.69 3 LEU B N 1
ATOM 2908 C CA . LEU B 1 3 ? -23.094 -19.312 -22.484 1 51.69 3 LEU B CA 1
ATOM 2909 C C . LEU B 1 3 ? -22.703 -18.297 -21.422 1 51.69 3 LEU B C 1
ATOM 2911 O O . LEU B 1 3 ? -22.812 -17.078 -21.656 1 51.69 3 LEU B O 1
ATOM 2915 N N . PRO B 1 4 ? -22.656 -18.688 -20.141 1 66.56 4 PRO B N 1
ATOM 2916 C CA . PRO B 1 4 ? -22.25 -17.75 -19.094 1 66.56 4 PRO B CA 1
ATOM 2917 C C . PRO B 1 4 ? -21.062 -16.891 -19.484 1 66.56 4 PRO B C 1
ATOM 2919 O O . PRO B 1 4 ? -20.281 -17.281 -20.359 1 66.56 4 PRO B O 1
ATOM 2922 N N . ASN B 1 5 ? -21.047 -15.602 -19.281 1 87.06 5 ASN B N 1
ATOM 2923 C CA . ASN B 1 5 ? -19.938 -14.688 -19.516 1 87.06 5 ASN B CA 1
ATOM 2924 C C . ASN B 1 5 ? -18.609 -15.281 -19.031 1 87.06 5 ASN B C 1
ATOM 2926 O O . ASN B 1 5 ? -18.453 -15.547 -17.828 1 87.06 5 ASN B O 1
ATOM 2930 N N . LEU B 1 6 ? -17.75 -15.812 -20.016 1 95.12 6 LEU B N 1
ATOM 2931 C CA . LEU B 1 6 ? -16.469 -16.406 -19.703 1 95.12 6 LEU B CA 1
ATOM 2932 C C . LEU B 1 6 ? -15.602 -15.453 -18.875 1 95.12 6 LEU B C 1
ATOM 2934 O O . LEU B 1 6 ? -15.508 -14.266 -19.203 1 95.12 6 LEU B O 1
ATOM 2938 N N . PRO B 1 7 ? -15.047 -15.922 -17.781 1 97.5 7 PRO B N 1
ATOM 2939 C CA . PRO B 1 7 ? -14.172 -15.078 -16.969 1 97.5 7 PRO B CA 1
ATOM 2940 C C . PRO B 1 7 ? -12.797 -14.867 -17.609 1 97.5 7 PRO B C 1
ATOM 2942 O O . PRO B 1 7 ? -12.523 -15.406 -18.688 1 97.5 7 PRO B O 1
ATOM 2945 N N . LYS B 1 8 ? -12.047 -14.016 -17.031 1 97.94 8 LYS B N 1
ATOM 2946 C CA . LYS B 1 8 ? -10.648 -13.773 -17.375 1 97.94 8 LYS B CA 1
ATOM 2947 C C . LYS B 1 8 ? -9.742 -13.945 -16.156 1 97.94 8 LYS B C 1
ATOM 2949 O O . LYS B 1 8 ? -10.062 -13.453 -15.07 1 97.94 8 LYS B O 1
ATOM 2954 N N . PHE B 1 9 ? -8.672 -14.672 -16.344 1 98.62 9 PHE B N 1
ATOM 2955 C CA . PHE B 1 9 ? -7.676 -14.836 -15.289 1 98.62 9 PHE B CA 1
ATOM 2956 C C . PHE B 1 9 ? -6.48 -13.914 -15.531 1 98.62 9 PHE B C 1
ATOM 2958 O O . PHE B 1 9 ? -6.109 -13.664 -16.672 1 98.62 9 PHE B O 1
ATOM 2965 N N . ALA B 1 10 ? -5.941 -13.359 -14.484 1 98.88 10 ALA B N 1
ATOM 2966 C CA . ALA B 1 10 ? -4.621 -12.727 -14.484 1 98.88 10 ALA B CA 1
ATOM 2967 C C . ALA B 1 10 ? -3.605 -13.586 -13.734 1 98.88 10 ALA B C 1
ATOM 2969 O O . ALA B 1 10 ? -3.693 -13.734 -12.516 1 98.88 10 ALA B O 1
ATOM 2970 N N . TYR B 1 11 ? -2.674 -14.117 -14.469 1 98.88 11 TYR B N 1
ATOM 2971 C CA . TYR B 1 11 ? -1.656 -14.984 -13.891 1 98.88 11 TYR B CA 1
ATOM 2972 C C . TYR B 1 11 ? -0.405 -14.195 -13.531 1 98.88 11 TYR B C 1
ATOM 2974 O O . TYR B 1 11 ? 0.028 -13.328 -14.289 1 98.88 11 TYR B O 1
ATOM 2982 N N . PHE B 1 12 ? 0.107 -14.406 -12.4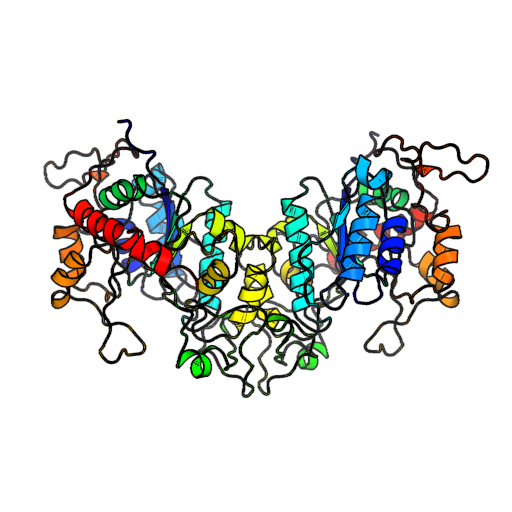06 1 98.88 12 PHE B N 1
ATOM 2983 C CA . PHE B 1 12 ? 1.448 -13.977 -12.031 1 98.88 12 PHE B CA 1
ATOM 2984 C C . PHE B 1 12 ? 2.393 -15.172 -11.938 1 98.88 12 PHE B C 1
ATOM 2986 O O . PHE B 1 12 ? 2.314 -15.953 -10.984 1 98.88 12 PHE B O 1
ATOM 2993 N N . LEU B 1 13 ? 3.236 -15.336 -12.891 1 98.88 13 LEU B N 1
ATOM 2994 C CA . LEU B 1 13 ? 4.164 -16.453 -12.992 1 98.88 13 LEU B CA 1
ATOM 2995 C C . LEU B 1 13 ? 5.57 -16.031 -12.57 1 98.88 13 LEU B C 1
ATOM 2997 O O . LEU B 1 13 ? 6.184 -15.18 -13.211 1 98.88 13 LEU B O 1
ATOM 3001 N N . THR B 1 14 ? 6.066 -16.688 -11.523 1 98.62 14 THR B N 1
ATOM 3002 C CA . THR B 1 14 ? 7.328 -16.219 -10.953 1 98.62 14 THR B CA 1
ATOM 3003 C C . THR B 1 14 ? 8.375 -17.328 -10.977 1 98.62 14 THR B C 1
ATOM 3005 O O . THR B 1 14 ? 8.031 -18.516 -10.914 1 98.62 14 THR B O 1
ATOM 3008 N N . GLY B 1 15 ? 9.586 -16.969 -11.133 1 98.12 15 GLY B N 1
ATOM 3009 C CA . GLY B 1 15 ? 10.742 -17.844 -11.055 1 98.12 15 GLY B CA 1
ATOM 3010 C C . GLY B 1 15 ? 11.984 -17.156 -10.516 1 98.12 15 GLY B C 1
ATOM 3011 O O . GLY B 1 15 ? 11.945 -15.977 -10.18 1 98.12 15 GLY B O 1
ATOM 3012 N N . THR B 1 16 ? 13.023 -17.906 -10.305 1 97.25 16 THR B N 1
ATOM 3013 C CA . THR B 1 16 ? 14.312 -17.422 -9.805 1 97.25 16 THR B CA 1
ATOM 3014 C C . THR B 1 16 ? 15.453 -17.906 -10.695 1 97.25 16 THR B C 1
ATOM 3016 O O . THR B 1 16 ? 15.234 -18.234 -11.867 1 97.25 16 THR B O 1
ATOM 3019 N N . LYS B 1 17 ? 16.656 -17.781 -10.203 1 97.06 17 LYS B N 1
ATOM 3020 C CA . LYS B 1 17 ? 17.859 -18.188 -10.93 1 97.06 17 LYS B CA 1
ATOM 3021 C C . LYS B 1 17 ? 17.688 -19.578 -11.523 1 97.06 17 LYS B C 1
ATOM 3023 O O . LYS B 1 17 ? 17.344 -20.531 -10.812 1 97.06 17 LYS B O 1
ATOM 3028 N N . GLY B 1 18 ? 17.875 -19.641 -12.805 1 97.44 18 GLY B N 1
ATOM 3029 C CA . GLY B 1 18 ? 17.859 -20.938 -13.484 1 97.44 18 GLY B CA 1
ATOM 3030 C C . GLY B 1 18 ? 16.469 -21.359 -13.922 1 97.44 18 GLY B C 1
ATOM 3031 O O . GLY B 1 18 ? 16.297 -22.453 -14.469 1 97.44 18 GLY B O 1
ATOM 3032 N N . ASP B 1 19 ? 15.484 -20.484 -13.789 1 97.94 19 ASP B N 1
ATOM 3033 C CA . ASP B 1 19 ? 14.102 -20.938 -13.961 1 97.94 19 ASP B CA 1
ATOM 3034 C C . ASP B 1 19 ? 13.531 -20.453 -15.297 1 97.94 19 ASP B C 1
ATOM 3036 O O . ASP B 1 19 ? 12.336 -20.578 -15.547 1 97.94 19 ASP B O 1
ATOM 3040 N N . VAL B 1 20 ? 14.32 -19.922 -16.172 1 97.5 20 VAL B N 1
ATOM 3041 C CA . VAL B 1 20 ? 13.805 -19.328 -17.406 1 97.5 20 VAL B CA 1
ATOM 3042 C C . VAL B 1 20 ? 13.008 -20.359 -18.188 1 97.5 20 VAL B C 1
ATOM 3044 O O . VAL B 1 20 ? 11.875 -20.109 -18.594 1 97.5 20 VAL B O 1
ATOM 3047 N N . SER B 1 21 ? 13.617 -21.531 -18.375 1 97.19 21 SER B N 1
ATOM 3048 C CA . SER B 1 21 ? 12.969 -22.578 -19.156 1 97.19 21 SER B CA 1
ATOM 3049 C C . SER B 1 21 ? 11.688 -23.062 -18.484 1 97.19 21 SER B C 1
ATOM 3051 O O . SER B 1 21 ? 10.703 -23.344 -19.172 1 97.19 21 SER B O 1
ATOM 3053 N N . ARG B 1 22 ? 11.719 -23.156 -17.172 1 97.94 22 ARG B N 1
ATOM 3054 C CA . ARG B 1 22 ? 10.547 -23.609 -16.422 1 97.94 22 ARG B CA 1
ATOM 3055 C C . ARG B 1 22 ? 9.406 -22.594 -16.547 1 97.94 22 ARG B C 1
ATOM 3057 O O . ARG B 1 22 ? 8.25 -22.969 -16.734 1 97.94 22 ARG B O 1
ATOM 3064 N N . VAL B 1 23 ? 9.766 -21.328 -16.391 1 98.5 23 VAL B N 1
ATOM 3065 C CA . VAL B 1 23 ? 8.758 -20.281 -16.5 1 98.5 23 VAL B CA 1
ATOM 3066 C C . VAL B 1 23 ? 8.141 -20.297 -17.891 1 98.5 23 VAL B C 1
ATOM 3068 O O . VAL B 1 23 ? 6.922 -20.172 -18.031 1 98.5 23 VAL B O 1
ATOM 3071 N N . LYS B 1 24 ? 8.945 -20.453 -18.953 1 97.69 24 LYS B N 1
ATOM 3072 C CA . LYS B 1 24 ? 8.445 -20.547 -20.312 1 97.69 24 LYS B CA 1
ATOM 3073 C C . LYS B 1 24 ? 7.453 -21.688 -20.469 1 97.69 24 LYS B C 1
ATOM 3075 O O . LYS B 1 24 ? 6.383 -21.531 -21.047 1 97.69 24 LYS B O 1
ATOM 3080 N N . ARG B 1 25 ? 7.848 -22.812 -19.938 1 97.88 25 ARG B N 1
ATOM 3081 C CA . ARG B 1 25 ? 7.008 -24 -20.062 1 97.88 25 ARG B CA 1
ATOM 3082 C C . ARG B 1 25 ? 5.676 -23.812 -19.344 1 97.88 25 ARG B C 1
ATOM 3084 O O . ARG B 1 25 ? 4.625 -24.188 -19.859 1 97.88 25 ARG B O 1
ATOM 3091 N N . VAL B 1 26 ? 5.746 -23.234 -18.125 1 98.62 26 VAL B N 1
ATOM 3092 C CA . VAL B 1 26 ? 4.52 -22.969 -17.375 1 98.62 26 VAL B CA 1
ATOM 3093 C C . VAL B 1 26 ? 3.637 -22 -18.172 1 98.62 26 VAL B C 1
ATOM 3095 O O . VAL B 1 26 ? 2.432 -22.219 -18.312 1 98.62 26 VAL B O 1
ATOM 3098 N N . LEU B 1 27 ? 4.215 -20.922 -18.703 1 98.56 27 LEU B N 1
ATOM 3099 C CA . LEU B 1 27 ? 3.469 -19.969 -19.516 1 98.56 27 LEU B CA 1
ATOM 3100 C C . LEU B 1 27 ? 2.781 -20.672 -20.688 1 98.56 27 LEU B C 1
ATOM 3102 O O . LEU B 1 27 ? 1.585 -20.469 -20.906 1 98.56 27 LEU B O 1
ATOM 3106 N N . GLN B 1 28 ? 3.504 -21.5 -21.406 1 97.56 28 GLN B N 1
ATOM 3107 C CA . GLN B 1 28 ? 2.945 -22.219 -22.547 1 97.56 28 GLN B CA 1
ATOM 3108 C C . GLN B 1 28 ? 1.793 -23.109 -22.109 1 97.56 28 GLN B C 1
ATOM 3110 O O . GLN B 1 28 ? 0.812 -23.266 -22.844 1 97.56 28 GLN B O 1
ATOM 3115 N N . SER B 1 29 ? 1.948 -23.703 -20.953 1 98.19 29 SER B N 1
ATOM 3116 C CA . SER B 1 29 ? 0.977 -24.688 -20.5 1 98.19 29 SER B CA 1
ATOM 3117 C C . SER B 1 29 ? -0.321 -24.016 -20.062 1 98.19 29 SER B C 1
ATOM 3119 O O . SER B 1 29 ? -1.4 -24.609 -20.188 1 98.19 29 SER B O 1
ATOM 3121 N N . VAL B 1 30 ? -0.249 -22.734 -19.547 1 98.62 30 VAL B N 1
ATOM 3122 C CA . VAL B 1 30 ? -1.441 -22.094 -19.016 1 98.62 30 VAL B CA 1
ATOM 3123 C C . VAL B 1 30 ? -1.922 -21.016 -19.969 1 98.62 30 VAL B C 1
ATOM 3125 O O . VAL B 1 30 ? -2.844 -20.25 -19.641 1 98.62 30 VAL B O 1
ATOM 3128 N N . TYR B 1 31 ? -1.427 -20.906 -21.125 1 97.69 31 TYR B N 1
ATOM 3129 C CA . TYR B 1 31 ? -1.711 -19.781 -22 1 97.69 31 TYR B CA 1
ATOM 3130 C C . TYR B 1 31 ? -3.111 -19.875 -22.594 1 97.69 31 TYR B C 1
ATOM 3132 O O . TYR B 1 31 ? -3.555 -20.969 -22.953 1 97.69 31 TYR B O 1
ATOM 3140 N N . HIS B 1 32 ? -3.812 -18.906 -22.703 1 97.19 32 HIS B N 1
ATOM 3141 C CA . HIS B 1 32 ? -5.07 -18.656 -23.406 1 97.19 32 HIS B CA 1
ATOM 3142 C C . HIS B 1 32 ? -5.207 -17.188 -23.797 1 97.19 32 HIS B C 1
ATOM 3144 O O . HIS B 1 32 ? -4.898 -16.297 -22.984 1 97.19 32 HIS B O 1
ATOM 3150 N N . PRO B 1 33 ? -5.613 -16.859 -25 1 96.19 33 PRO B N 1
ATOM 3151 C CA . PRO B 1 33 ? -5.68 -15.461 -25.453 1 96.19 33 PRO B CA 1
ATOM 3152 C C . PRO B 1 33 ? -6.598 -14.602 -24.578 1 96.19 33 PRO B C 1
ATOM 3154 O O . PRO B 1 33 ? -6.469 -13.375 -24.562 1 96.19 33 PRO B O 1
ATOM 3157 N N . ARG B 1 34 ? -7.496 -15.211 -23.891 1 95.69 34 ARG B N 1
ATOM 3158 C CA . ARG B 1 34 ? -8.469 -14.484 -23.078 1 95.69 34 ARG B CA 1
ATOM 3159 C C . ARG B 1 34 ? -7.844 -14.016 -21.766 1 95.69 34 ARG B C 1
ATOM 3161 O O . ARG B 1 34 ? -8.32 -13.062 -21.156 1 95.69 34 ARG B O 1
ATOM 3168 N N . ASN B 1 35 ? -6.816 -14.625 -21.281 1 97.94 35 ASN B N 1
ATOM 3169 C CA . ASN B 1 35 ? -6.207 -14.352 -19.984 1 97.94 35 ASN B CA 1
ATOM 3170 C C . ASN B 1 35 ? -5.07 -13.336 -20.094 1 97.94 35 ASN B C 1
ATOM 3172 O O . ASN B 1 35 ? -4.723 -12.914 -21.203 1 97.94 35 ASN B O 1
ATOM 3176 N N . TYR B 1 36 ? -4.629 -12.852 -18.984 1 98.62 36 TYR B N 1
ATOM 3177 C CA . TYR B 1 36 ? -3.459 -11.984 -18.891 1 98.62 36 TYR B CA 1
ATOM 3178 C C . TYR B 1 36 ? -2.35 -12.656 -18.078 1 98.62 36 TYR B C 1
ATOM 3180 O O . TYR B 1 36 ? -2.623 -13.438 -17.172 1 98.62 36 TYR B O 1
ATOM 3188 N N . TYR B 1 37 ? -1.13 -12.367 -18.469 1 98.75 37 TYR B N 1
ATOM 3189 C CA . TYR B 1 37 ? 0.014 -13.008 -17.828 1 98.75 37 TYR B CA 1
ATOM 3190 C C . TYR B 1 37 ? 1.101 -11.992 -17.516 1 98.75 37 TYR B C 1
ATOM 3192 O O . TYR B 1 37 ? 1.489 -11.195 -18.359 1 98.75 37 TYR B O 1
ATOM 3200 N N . LEU B 1 38 ? 1.484 -11.945 -16.312 1 98.75 38 LEU B N 1
ATOM 3201 C CA . LEU B 1 38 ? 2.68 -11.242 -15.867 1 98.75 38 LEU B CA 1
ATOM 3202 C C . LEU B 1 38 ? 3.762 -12.227 -15.438 1 98.75 38 LEU B C 1
ATOM 3204 O O . LEU B 1 38 ? 3.549 -13.023 -14.523 1 98.75 38 LEU B O 1
ATOM 3208 N N . VAL B 1 39 ? 4.887 -12.227 -16.109 1 98.81 39 VAL B N 1
ATOM 3209 C CA . VAL B 1 39 ? 5.969 -13.156 -15.805 1 98.81 39 VAL B CA 1
ATOM 3210 C C . VAL B 1 39 ? 7.121 -12.406 -15.141 1 98.81 39 VAL B C 1
ATOM 3212 O O . VAL B 1 39 ? 7.41 -11.266 -15.492 1 98.81 39 VAL B O 1
ATOM 3215 N N . HIS B 1 40 ? 7.754 -13.031 -14.195 1 98.69 40 HIS B N 1
ATOM 3216 C CA . HIS B 1 40 ? 8.758 -12.367 -13.375 1 98.69 40 HIS B CA 1
ATOM 3217 C C . HIS B 1 40 ? 9.867 -13.336 -12.977 1 98.69 40 HIS B C 1
ATOM 3219 O O . HIS B 1 40 ? 9.602 -14.414 -12.438 1 98.69 40 HIS B O 1
ATOM 3225 N N . LEU B 1 41 ? 11.109 -13.008 -13.266 1 98.56 41 LEU B N 1
ATOM 3226 C CA . LEU B 1 41 ? 12.281 -13.602 -12.641 1 98.56 41 LEU B CA 1
ATOM 3227 C C . LEU B 1 41 ? 12.883 -12.664 -11.602 1 98.56 41 LEU B C 1
ATOM 3229 O O . LEU B 1 41 ? 13.172 -11.508 -11.898 1 98.56 41 LEU B O 1
ATOM 3233 N N . ASP B 1 42 ? 13.086 -13.18 -10.406 1 97.12 42 ASP B N 1
ATOM 3234 C CA . ASP B 1 42 ? 13.508 -12.312 -9.312 1 97.12 42 ASP B CA 1
ATOM 3235 C C . ASP B 1 42 ? 14.953 -11.852 -9.5 1 97.12 42 ASP B C 1
ATOM 3237 O O . ASP B 1 42 ? 15.586 -12.164 -10.516 1 97.12 42 ASP B O 1
ATOM 3241 N N . LEU B 1 43 ? 15.445 -11.133 -8.586 1 96.56 43 LEU B N 1
ATOM 3242 C CA . LEU B 1 43 ? 16.719 -10.438 -8.719 1 96.56 43 LEU B CA 1
ATOM 3243 C C . LEU B 1 43 ? 17.891 -11.422 -8.68 1 96.56 43 LEU B C 1
ATOM 3245 O O . LEU B 1 43 ? 19 -11.094 -9.102 1 96.56 43 LEU B O 1
ATOM 3249 N N . GLU B 1 44 ? 17.688 -12.594 -8.164 1 95.81 44 GLU B N 1
ATOM 3250 C CA . GLU B 1 44 ? 18.75 -13.602 -8.148 1 95.81 44 GLU B CA 1
ATOM 3251 C C . GLU B 1 44 ? 19.031 -14.125 -9.547 1 95.81 44 GLU B C 1
ATOM 3253 O O . GLU B 1 44 ? 20.141 -14.617 -9.82 1 95.81 44 GLU B O 1
ATOM 3258 N N . ALA B 1 45 ? 17.984 -14.141 -10.383 1 97.19 45 ALA B N 1
ATOM 3259 C CA . ALA B 1 45 ? 18.219 -14.484 -11.781 1 97.19 45 ALA B CA 1
ATOM 3260 C C . ALA B 1 45 ? 19.125 -13.453 -12.453 1 97.19 45 ALA B C 1
ATOM 3262 O O . ALA B 1 45 ? 19.047 -12.258 -12.156 1 97.19 45 ALA B O 1
ATOM 3263 N N . SER B 1 46 ? 20 -13.875 -13.375 1 97.31 46 SER B N 1
ATOM 3264 C CA . SER B 1 46 ? 20.906 -12.969 -14.055 1 97.31 46 SER B CA 1
ATOM 3265 C C . SER B 1 46 ? 20.172 -12.062 -15.031 1 97.31 46 SER B C 1
ATOM 3267 O O . SER B 1 46 ? 19.047 -12.367 -15.453 1 97.31 46 SER B O 1
ATOM 3269 N N . ASP B 1 47 ? 20.812 -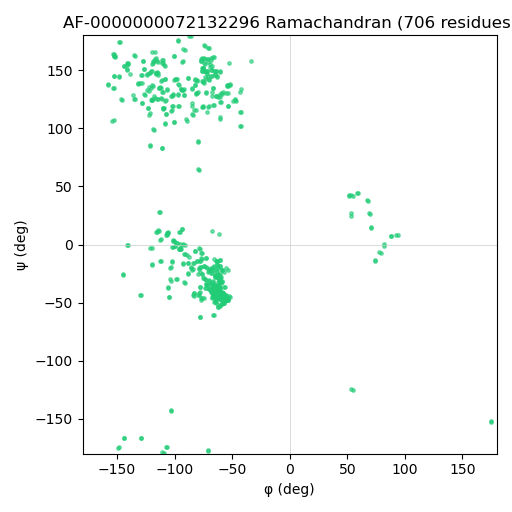10.977 -15.352 1 97.06 47 ASP B N 1
ATOM 3270 C CA . ASP B 1 47 ? 20.266 -10.094 -16.391 1 97.06 47 ASP B CA 1
ATOM 3271 C C . ASP B 1 47 ? 20.062 -10.844 -17.703 1 97.06 47 ASP B C 1
ATOM 3273 O O . ASP B 1 47 ? 19.094 -10.578 -18.422 1 97.06 47 ASP B O 1
ATOM 3277 N N . GLU B 1 48 ? 20.953 -11.719 -17.953 1 98.12 48 GLU B N 1
ATOM 3278 C CA . GLU B 1 48 ? 20.844 -12.516 -19.172 1 98.12 48 GLU B CA 1
ATOM 3279 C C . GLU B 1 48 ? 19.578 -13.367 -19.172 1 98.12 48 GLU B C 1
ATOM 3281 O O . GLU B 1 48 ? 18.906 -13.477 -20.188 1 98.12 48 GLU B O 1
ATOM 3286 N N . GLU B 1 49 ? 19.312 -14 -18.062 1 98.31 49 GLU B N 1
ATOM 3287 C CA . GLU B 1 49 ? 18.109 -14.805 -17.938 1 98.31 49 GLU B CA 1
ATOM 3288 C C . GLU B 1 49 ? 16.859 -13.953 -18.125 1 98.31 49 GLU B C 1
ATOM 3290 O O . GLU B 1 49 ? 15.914 -14.359 -18.812 1 98.31 49 GLU B O 1
ATOM 3295 N N . ARG B 1 50 ? 16.812 -12.836 -17.5 1 98.31 50 ARG B N 1
ATOM 3296 C CA . ARG B 1 50 ? 15.664 -11.945 -17.609 1 98.31 50 ARG B CA 1
ATOM 3297 C C . ARG B 1 50 ? 15.508 -11.43 -19.031 1 98.31 50 ARG B C 1
ATOM 3299 O O . ARG B 1 50 ? 14.383 -11.32 -19.531 1 98.31 50 ARG B O 1
ATOM 3306 N N . LEU B 1 51 ? 16.594 -11.094 -19.703 1 98.12 51 LEU B N 1
ATOM 3307 C CA . LEU B 1 51 ? 16.547 -10.672 -21.094 1 98.12 51 LEU B CA 1
ATOM 3308 C C . LEU B 1 51 ? 16.047 -11.797 -21.984 1 98.12 51 LEU B C 1
ATOM 3310 O O . LEU B 1 51 ? 15.289 -11.555 -22.938 1 98.12 51 LEU B O 1
ATOM 3314 N N . GLU B 1 52 ? 16.516 -12.992 -21.703 1 98.31 52 GLU B N 1
ATOM 3315 C CA . GLU B 1 52 ? 16.062 -14.156 -22.453 1 98.31 52 GLU B CA 1
ATOM 3316 C C . GLU B 1 52 ? 14.547 -14.312 -22.359 1 98.31 52 GLU B C 1
ATOM 3318 O O . GLU B 1 52 ? 13.875 -14.562 -23.375 1 98.31 52 GLU B O 1
ATOM 3323 N N . LEU B 1 53 ? 14.047 -14.219 -21.172 1 98.31 53 LEU B N 1
ATOM 3324 C CA . LEU B 1 53 ? 12.609 -14.32 -20.969 1 98.31 53 LEU B CA 1
ATOM 3325 C C . LEU B 1 53 ? 11.875 -13.227 -21.734 1 98.31 53 LEU B C 1
ATOM 3327 O O . LEU B 1 53 ? 10.859 -13.492 -22.391 1 98.31 53 LEU B O 1
ATOM 3331 N N . ALA B 1 54 ? 12.367 -11.992 -21.641 1 98.19 54 ALA B N 1
ATOM 3332 C CA . ALA B 1 54 ? 11.766 -10.867 -22.344 1 98.19 54 ALA B CA 1
ATOM 3333 C C . ALA B 1 54 ? 11.773 -11.086 -23.859 1 98.19 54 ALA B C 1
ATOM 3335 O O . ALA B 1 54 ? 10.781 -10.82 -24.531 1 98.19 54 ALA B O 1
ATOM 3336 N N . LYS B 1 55 ? 12.859 -11.547 -24.391 1 97.88 55 LYS B N 1
ATOM 3337 C CA . LYS B 1 55 ? 12.977 -11.836 -25.828 1 97.88 55 LYS B CA 1
ATOM 3338 C C . LYS B 1 55 ? 11.992 -12.922 -26.25 1 97.88 55 LYS B C 1
ATOM 3340 O O . LYS B 1 55 ? 11.383 -12.836 -27.312 1 97.88 55 LYS B O 1
ATOM 3345 N N . TYR B 1 56 ? 11.938 -13.906 -25.422 1 97.31 56 TYR B N 1
ATOM 3346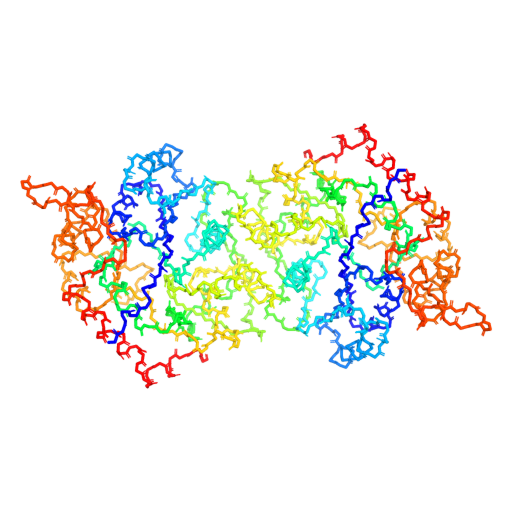 C CA . TYR B 1 56 ? 11 -14.984 -25.719 1 97.31 56 TYR B CA 1
ATOM 3347 C C . TYR B 1 56 ? 9.578 -14.453 -25.844 1 97.31 56 TYR B C 1
ATOM 3349 O O . TYR B 1 56 ? 8.891 -14.742 -26.828 1 97.31 56 TYR B O 1
ATOM 3357 N N . VAL B 1 57 ? 9.102 -13.633 -24.875 1 97.25 57 VAL B N 1
ATOM 3358 C CA . VAL B 1 57 ? 7.75 -13.086 -24.859 1 97.25 57 VAL B CA 1
ATOM 3359 C C . VAL B 1 57 ? 7.523 -12.227 -26.109 1 97.25 57 VAL B C 1
ATOM 3361 O O . VAL B 1 57 ? 6.465 -12.297 -26.734 1 97.25 57 VAL B O 1
ATOM 3364 N N . LYS B 1 58 ? 8.531 -11.531 -26.531 1 96.19 58 LYS B N 1
ATOM 3365 C CA . LYS B 1 58 ? 8.43 -10.648 -27.688 1 96.19 58 LYS B CA 1
ATOM 3366 C C . LYS B 1 58 ? 8.445 -11.438 -29 1 96.19 58 LYS B C 1
ATOM 3368 O O . LYS B 1 58 ? 7.91 -10.984 -30.016 1 96.19 58 LYS B O 1
ATOM 3373 N N . SER B 1 59 ? 9.023 -12.594 -28.969 1 95.19 59 SER B N 1
ATOM 3374 C CA . SER B 1 59 ? 9.234 -13.344 -30.203 1 95.19 59 SER B CA 1
ATOM 3375 C C . SER B 1 59 ? 8.031 -14.219 -30.531 1 95.19 59 SER B C 1
ATOM 3377 O O . SER B 1 59 ? 7.852 -14.633 -31.672 1 95.19 59 SER B O 1
ATOM 3379 N N . GLU B 1 60 ? 7.289 -14.586 -29.578 1 91.62 60 GLU B N 1
ATOM 3380 C CA . GLU B 1 60 ? 6.137 -15.461 -29.797 1 91.62 60 GLU B CA 1
ATOM 3381 C C . GLU B 1 60 ? 5.023 -14.734 -30.547 1 91.62 60 GLU B C 1
ATOM 3383 O O . GLU B 1 60 ? 4.457 -13.766 -30.031 1 91.62 60 GLU B O 1
ATOM 3388 N N . SER B 1 61 ? 4.629 -15.172 -31.703 1 90.69 61 SER B N 1
ATOM 3389 C CA . SER B 1 61 ? 3.684 -14.508 -32.594 1 90.69 61 SER B CA 1
ATOM 3390 C C . SER B 1 61 ? 2.322 -14.336 -31.922 1 90.69 61 SER B C 1
ATOM 3392 O O . SER B 1 61 ? 1.714 -13.266 -32 1 90.69 61 SER B O 1
ATOM 3394 N N . ILE B 1 62 ? 1.919 -15.383 -31.281 1 91.12 62 ILE B N 1
ATOM 3395 C CA . ILE B 1 62 ? 0.6 -15.359 -30.672 1 91.12 62 ILE B CA 1
ATOM 3396 C C . ILE B 1 62 ? 0.579 -14.328 -29.547 1 91.12 62 ILE B C 1
ATOM 3398 O O . ILE B 1 62 ? -0.411 -13.609 -29.359 1 91.12 62 ILE B O 1
ATOM 3402 N N . VAL B 1 63 ? 1.633 -14.258 -28.766 1 92.19 63 VAL B N 1
ATOM 3403 C CA . VAL B 1 63 ? 1.748 -13.328 -27.656 1 92.19 63 VAL B CA 1
ATOM 3404 C C . VAL B 1 63 ? 1.766 -11.891 -28.172 1 92.19 63 VAL B C 1
ATOM 3406 O O . VAL B 1 63 ? 1.176 -10.992 -27.562 1 92.19 63 VAL B O 1
ATOM 3409 N N . ARG B 1 64 ? 2.416 -11.656 -29.297 1 92.12 64 ARG B N 1
ATOM 3410 C CA . ARG B 1 64 ? 2.467 -10.336 -29.922 1 92.12 64 ARG B CA 1
ATOM 3411 C C . ARG B 1 64 ? 1.091 -9.914 -30.422 1 92.12 64 ARG B C 1
ATOM 3413 O O . ARG B 1 64 ? 0.748 -8.734 -30.391 1 92.12 64 ARG B O 1
ATOM 3420 N N . GLU B 1 65 ? 0.385 -10.852 -30.938 1 92.62 65 GLU B N 1
ATOM 3421 C CA . GLU B 1 65 ? -0.929 -10.57 -31.516 1 92.62 65 GLU B CA 1
ATOM 3422 C C . GLU B 1 65 ? -1.926 -10.156 -30.438 1 92.62 65 GLU B C 1
ATOM 3424 O O . GLU B 1 65 ? -2.66 -9.18 -30.609 1 92.62 65 GLU B O 1
ATOM 3429 N N . PHE B 1 66 ? -1.917 -10.922 -29.328 1 94.81 66 PHE B N 1
ATOM 3430 C CA . PHE B 1 66 ? -2.938 -10.672 -28.312 1 94.81 66 PHE B CA 1
ATOM 3431 C C . PHE B 1 66 ? -2.432 -9.695 -27.266 1 94.81 66 PHE B C 1
ATOM 3433 O O . PHE B 1 66 ? -3.219 -9.141 -26.5 1 94.81 66 PHE B O 1
ATOM 3440 N N . ARG B 1 67 ? -1.128 -9.453 -27.156 1 95.38 67 ARG B N 1
ATOM 3441 C CA . ARG B 1 67 ? -0.5 -8.492 -26.25 1 95.38 67 ARG B CA 1
ATOM 3442 C C . ARG B 1 67 ? -0.972 -8.688 -24.812 1 95.38 67 ARG B C 1
ATOM 3444 O O . ARG B 1 67 ? -1.333 -7.727 -24.141 1 95.38 67 ARG B O 1
ATOM 3451 N N . ASN B 1 68 ? -1.063 -9.969 -24.406 1 97.5 68 ASN B N 1
ATOM 3452 C CA . ASN B 1 68 ? -1.634 -10.266 -23.094 1 97.5 68 ASN B CA 1
ATOM 3453 C C . ASN B 1 68 ? -0.599 -10.891 -22.156 1 97.5 68 ASN B C 1
ATOM 3455 O O . ASN B 1 68 ? -0.954 -11.484 -21.141 1 97.5 68 ASN B O 1
ATOM 3459 N N . VAL B 1 69 ? 0.694 -10.867 -22.562 1 98.38 69 VAL B N 1
ATOM 3460 C CA . VAL B 1 69 ? 1.793 -11.32 -21.719 1 98.38 69 VAL B CA 1
ATOM 3461 C C . VAL B 1 69 ? 2.766 -10.164 -21.484 1 98.38 69 VAL B C 1
ATOM 3463 O O . VAL B 1 69 ? 3.24 -9.539 -22.438 1 98.38 69 VAL B O 1
ATOM 3466 N N . MET B 1 70 ? 3.023 -9.859 -20.25 1 98 70 MET B N 1
ATOM 3467 C CA . MET B 1 70 ? 3.963 -8.812 -19.859 1 98 70 MET B CA 1
ATOM 3468 C C . MET B 1 70 ? 5.094 -9.375 -19.016 1 98 70 MET B C 1
ATOM 3470 O O . MET B 1 70 ? 4.91 -10.367 -18.312 1 98 70 MET B O 1
ATOM 3474 N N . VAL B 1 71 ? 6.246 -8.812 -19.094 1 98.19 71 VAL B N 1
ATOM 3475 C CA . VAL B 1 71 ? 7.406 -9.18 -18.281 1 98.19 71 VAL B CA 1
ATOM 3476 C C . VAL B 1 71 ? 7.719 -8.062 -17.297 1 98.19 71 VAL B C 1
ATOM 3478 O O . VAL B 1 71 ? 7.746 -6.883 -17.656 1 98.19 71 VAL B O 1
ATOM 3481 N N . VAL B 1 72 ? 7.895 -8.398 -16.078 1 97.5 72 VAL B N 1
ATOM 3482 C CA . VAL B 1 72 ? 8.266 -7.41 -15.07 1 97.5 72 VAL B CA 1
ATOM 3483 C C . VAL B 1 72 ? 9.633 -6.828 -15.391 1 97.5 72 VAL B C 1
ATOM 3485 O O . VAL B 1 72 ? 10.602 -7.57 -15.609 1 97.5 72 VAL B O 1
ATOM 3488 N N . GLY B 1 73 ? 9.742 -5.559 -15.445 1 92.88 73 GLY B N 1
ATOM 3489 C CA . GLY B 1 73 ? 10.984 -4.875 -15.766 1 92.88 73 GLY B CA 1
ATOM 3490 C C . GLY B 1 73 ? 11.961 -4.828 -14.602 1 92.88 73 GLY B C 1
ATOM 3491 O O . GLY B 1 73 ? 13.023 -5.441 -14.648 1 92.88 73 GLY B O 1
ATOM 3492 N N . LYS B 1 74 ? 11.578 -4.18 -13.539 1 92.12 74 LYS B N 1
ATOM 3493 C CA . LYS B 1 74 ? 12.398 -4.098 -12.336 1 92.12 74 LYS B CA 1
ATOM 3494 C C . LYS B 1 74 ? 12.188 -5.316 -11.445 1 92.12 74 LYS B C 1
ATOM 3496 O O . LYS B 1 74 ? 11.148 -5.445 -10.797 1 92.12 74 LYS B O 1
ATOM 3501 N N . ALA B 1 75 ? 13.25 -6.148 -11.344 1 96.25 75 ALA B N 1
ATOM 3502 C CA . ALA B 1 75 ? 13.133 -7.414 -10.625 1 96.25 75 ALA B CA 1
ATOM 3503 C C . ALA B 1 75 ? 13.125 -7.191 -9.117 1 96.25 75 ALA B C 1
ATOM 3505 O O . ALA B 1 75 ? 13.852 -6.34 -8.609 1 96.25 75 ALA B O 1
ATOM 3506 N N . ASP B 1 76 ? 12.328 -7.91 -8.406 1 96.25 76 ASP B N 1
ATOM 3507 C CA . ASP B 1 76 ? 12.273 -7.918 -6.949 1 96.25 76 ASP B CA 1
ATOM 3508 C C . ASP B 1 76 ? 13.25 -8.938 -6.375 1 96.25 76 ASP B C 1
ATOM 3510 O O . ASP B 1 76 ? 13.469 -10 -6.965 1 96.25 76 ASP B O 1
ATOM 3514 N N . LEU B 1 77 ? 13.852 -8.57 -5.258 1 95.69 77 LEU B N 1
ATOM 3515 C CA . LEU B 1 77 ? 14.523 -9.609 -4.477 1 95.69 77 LEU B CA 1
ATOM 3516 C C . LEU B 1 77 ? 13.523 -10.375 -3.619 1 95.69 77 LEU B C 1
ATOM 3518 O O . LEU B 1 77 ? 12.711 -9.773 -2.916 1 95.69 77 LEU B O 1
ATOM 3522 N N . VAL B 1 78 ? 13.562 -11.68 -3.691 1 95.88 78 VAL B N 1
ATOM 3523 C CA . VAL B 1 78 ? 12.539 -12.469 -3.023 1 95.88 78 VAL B CA 1
ATOM 3524 C C . VAL B 1 78 ? 13.195 -13.445 -2.045 1 95.88 78 VAL B C 1
ATOM 3526 O O . VAL B 1 78 ? 14.023 -14.266 -2.438 1 95.88 78 VAL B O 1
ATOM 3529 N N . THR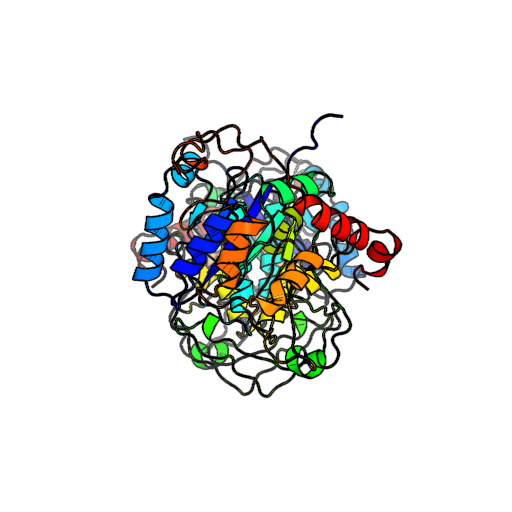 B 1 79 ? 12.891 -13.266 -0.812 1 93.38 79 THR B N 1
ATOM 3530 C CA . THR B 1 79 ? 13.156 -14.25 0.235 1 93.38 79 THR B CA 1
ATOM 3531 C C . THR B 1 79 ? 11.875 -15 0.599 1 93.38 79 THR B C 1
ATOM 3533 O O . THR B 1 79 ? 10.945 -14.422 1.159 1 93.38 79 THR B O 1
ATOM 3536 N N . TYR B 1 80 ? 11.812 -16.297 0.36 1 87.12 80 TYR B N 1
ATOM 3537 C CA . TYR B 1 80 ? 10.578 -17.062 0.497 1 87.12 80 TYR B CA 1
ATOM 3538 C C . TYR B 1 80 ? 10.047 -16.969 1.921 1 87.12 80 TYR B C 1
ATOM 3540 O O . TYR B 1 80 ? 8.844 -16.766 2.127 1 87.12 80 TYR B O 1
ATOM 3548 N N . LYS B 1 81 ? 10.789 -17.062 2.926 1 89.25 81 LYS B N 1
ATOM 3549 C CA . LYS B 1 81 ? 10.32 -17.062 4.309 1 89.25 81 LYS B CA 1
ATOM 3550 C C . LYS B 1 81 ? 10.094 -15.633 4.809 1 89.25 81 LYS B C 1
ATOM 3552 O O . LYS B 1 81 ? 9.602 -15.43 5.922 1 89.25 81 LYS B O 1
ATOM 3557 N N . GLY B 1 82 ? 10.469 -14.695 3.977 1 94.12 82 GLY B N 1
ATOM 3558 C CA . GLY B 1 82 ? 10.414 -13.312 4.43 1 94.12 82 GLY B CA 1
ATOM 3559 C C . GLY B 1 82 ? 9.32 -12.508 3.752 1 94.12 82 GLY B C 1
ATOM 3560 O O . GLY B 1 82 ? 8.578 -13.031 2.924 1 94.12 82 GLY B O 1
ATOM 3561 N N . PRO B 1 83 ? 9.219 -11.227 4.109 1 97.19 83 PRO B N 1
ATOM 3562 C CA . PRO B 1 83 ? 8.148 -10.359 3.629 1 97.19 83 PRO B CA 1
ATOM 3563 C C . PRO B 1 83 ? 8.352 -9.906 2.184 1 97.19 83 PRO B C 1
ATOM 3565 O O . PRO B 1 83 ? 7.426 -9.383 1.561 1 97.19 83 PRO B O 1
ATOM 3568 N N . THR B 1 84 ? 9.539 -10.117 1.608 1 97.44 84 THR B N 1
ATOM 3569 C CA . THR B 1 84 ? 9.789 -9.664 0.245 1 97.44 84 THR B CA 1
ATOM 3570 C C . THR B 1 84 ? 8.953 -10.453 -0.753 1 97.44 84 THR B C 1
ATOM 3572 O O . THR B 1 84 ? 8.656 -9.969 -1.846 1 97.44 84 THR B O 1
ATOM 3575 N N . MET B 1 85 ? 8.555 -11.664 -0.406 1 96.94 85 MET B N 1
ATOM 3576 C CA . MET B 1 85 ? 7.684 -12.422 -1.302 1 96.94 85 MET B CA 1
ATOM 3577 C C . MET B 1 85 ? 6.305 -11.781 -1.395 1 96.94 85 MET B C 1
ATOM 3579 O O . MET B 1 85 ? 5.711 -11.727 -2.473 1 96.94 85 MET B O 1
ATOM 3583 N N . ILE B 1 86 ? 5.77 -11.32 -0.234 1 98.06 86 ILE B N 1
ATOM 3584 C CA . ILE B 1 86 ? 4.5 -10.602 -0.26 1 98.06 86 ILE B CA 1
ATOM 3585 C C . ILE B 1 86 ? 4.645 -9.328 -1.087 1 98.06 86 ILE B C 1
ATOM 3587 O O . ILE B 1 86 ? 3.781 -9.008 -1.911 1 98.06 86 ILE B O 1
ATOM 3591 N N . ALA B 1 87 ? 5.797 -8.609 -0.854 1 98.12 87 ALA B N 1
ATOM 3592 C CA . ALA B 1 87 ? 6.051 -7.391 -1.617 1 98.12 87 ALA B CA 1
ATOM 3593 C C . ALA B 1 87 ? 6.062 -7.676 -3.117 1 98.12 87 ALA B C 1
ATOM 3595 O O . ALA B 1 87 ? 5.504 -6.906 -3.902 1 98.12 87 ALA B O 1
ATOM 3596 N N . CYS B 1 88 ? 6.652 -8.734 -3.486 1 98.06 88 CYS B N 1
ATOM 3597 C CA . CYS B 1 88 ? 6.73 -9.141 -4.887 1 98.06 88 CYS B CA 1
ATOM 3598 C C . CYS B 1 88 ? 5.344 -9.438 -5.445 1 98.06 88 CYS B C 1
ATOM 3600 O O . CYS B 1 88 ? 5.008 -9 -6.547 1 98.06 88 CYS B O 1
ATOM 3602 N N . THR B 1 89 ? 4.555 -10.195 -4.715 1 98.62 89 THR B N 1
ATOM 3603 C CA . THR B 1 89 ? 3.209 -10.531 -5.16 1 98.62 89 THR B CA 1
ATOM 3604 C C . THR B 1 89 ? 2.363 -9.273 -5.332 1 98.62 89 THR B C 1
ATOM 3606 O O . THR B 1 89 ? 1.711 -9.094 -6.363 1 98.62 89 THR B O 1
ATOM 3609 N N . LEU B 1 90 ? 2.424 -8.398 -4.344 1 98.75 90 LEU B N 1
ATOM 3610 C CA . LEU B 1 90 ? 1.656 -7.16 -4.406 1 98.75 90 LEU B CA 1
ATOM 3611 C C . LEU B 1 90 ? 2.17 -6.258 -5.523 1 98.75 90 LEU B C 1
ATOM 3613 O O . LEU B 1 90 ? 1.396 -5.516 -6.133 1 98.75 90 LEU B O 1
ATOM 3617 N N . HIS B 1 91 ? 3.479 -6.328 -5.801 1 98.62 91 HIS B N 1
ATOM 3618 C CA . HIS B 1 91 ? 4.039 -5.637 -6.957 1 98.62 91 HIS B CA 1
ATOM 3619 C C . HIS B 1 91 ? 3.379 -6.105 -8.25 1 98.62 91 HIS B C 1
ATOM 3621 O O . HIS B 1 91 ? 2.926 -5.285 -9.047 1 98.62 91 HIS B O 1
ATOM 3627 N N . GLY B 1 92 ? 3.314 -7.426 -8.43 1 98.62 92 GLY B N 1
ATOM 3628 C CA . GLY B 1 92 ? 2.652 -7.98 -9.602 1 98.62 92 GLY B CA 1
ATOM 3629 C C . GLY B 1 92 ? 1.198 -7.562 -9.719 1 98.62 92 GLY B C 1
ATOM 3630 O O . GLY B 1 92 ? 0.735 -7.199 -10.797 1 98.62 92 GLY B O 1
ATOM 3631 N N . VAL B 1 93 ? 0.488 -7.605 -8.617 1 98.75 93 VAL B N 1
ATOM 3632 C CA . VAL B 1 93 ? -0.918 -7.219 -8.594 1 98.75 93 VAL B CA 1
ATOM 3633 C C . VAL B 1 93 ? -1.058 -5.754 -9.008 1 98.75 93 VAL B C 1
ATOM 3635 O O . VAL B 1 93 ? -1.925 -5.414 -9.82 1 98.75 93 VAL B O 1
ATOM 3638 N N . ALA B 1 94 ? -0.224 -4.879 -8.445 1 98.38 94 ALA B N 1
ATOM 3639 C CA . ALA B 1 94 ? -0.288 -3.455 -8.758 1 98.38 94 ALA B CA 1
ATOM 3640 C C . ALA B 1 94 ? -0.053 -3.217 -10.25 1 98.38 94 ALA B C 1
ATOM 3642 O O . ALA B 1 94 ? -0.73 -2.391 -10.867 1 98.38 94 ALA B O 1
ATOM 3643 N N . LEU B 1 95 ? 0.895 -3.922 -10.852 1 98.31 95 LEU B N 1
ATOM 3644 C CA . LEU B 1 95 ? 1.168 -3.803 -12.273 1 98.31 95 LEU B CA 1
ATOM 3645 C C . LEU B 1 95 ? -0.036 -4.25 -13.102 1 98.31 95 LEU B C 1
ATOM 3647 O O . LEU B 1 95 ? -0.413 -3.584 -14.07 1 98.31 95 LEU B O 1
ATOM 3651 N N . LEU B 1 96 ? -0.629 -5.363 -12.703 1 98.5 96 LEU B N 1
ATOM 3652 C CA . LEU B 1 96 ? -1.794 -5.879 -13.414 1 98.5 96 LEU B CA 1
ATOM 3653 C C . LEU B 1 96 ? -2.961 -4.902 -13.32 1 98.5 96 LEU B C 1
ATOM 3655 O O . LEU B 1 96 ? -3.625 -4.629 -14.328 1 98.5 96 LEU B O 1
ATOM 3659 N N . LEU B 1 97 ? -3.201 -4.359 -12.141 1 97.94 97 LEU B N 1
ATOM 3660 C CA . LEU B 1 97 ? -4.289 -3.408 -11.953 1 97.94 97 LEU B CA 1
ATOM 3661 C C . LEU B 1 97 ? -4.074 -2.162 -12.805 1 97.94 97 LEU B C 1
ATOM 3663 O O . LEU B 1 97 ? -5.039 -1.562 -13.289 1 97.94 97 LEU B O 1
ATOM 3667 N N . LYS B 1 98 ? -2.861 -1.768 -12.938 1 96.44 98 LYS B N 1
ATOM 3668 C CA . LYS B 1 98 ? -2.539 -0.549 -13.672 1 96.44 98 LYS B CA 1
ATOM 3669 C C . LYS B 1 98 ? -2.605 -0.784 -15.18 1 96.44 98 LYS B C 1
ATOM 3671 O O . LYS B 1 98 ? -3.084 0.073 -15.93 1 96.44 98 LYS B O 1
ATOM 3676 N N . LYS B 1 99 ? -2.197 -1.937 -15.648 1 96.44 99 LYS B N 1
ATOM 3677 C CA . LYS B 1 99 ? -1.925 -2.137 -17.078 1 96.44 99 LYS B CA 1
ATOM 3678 C C . LYS B 1 99 ? -3.109 -2.797 -17.766 1 96.44 99 LYS B C 1
ATOM 3680 O O . LYS B 1 99 ? -3.287 -2.645 -18.984 1 96.44 99 LYS B O 1
ATOM 3685 N N . VAL B 1 100 ? -3.822 -3.566 -17.047 1 95.19 100 VAL B N 1
ATOM 3686 C CA . VAL B 1 100 ? -4.926 -4.27 -17.688 1 95.19 100 VAL B CA 1
ATOM 3687 C C . VAL B 1 100 ? -6.199 -4.105 -16.859 1 95.19 100 VAL B C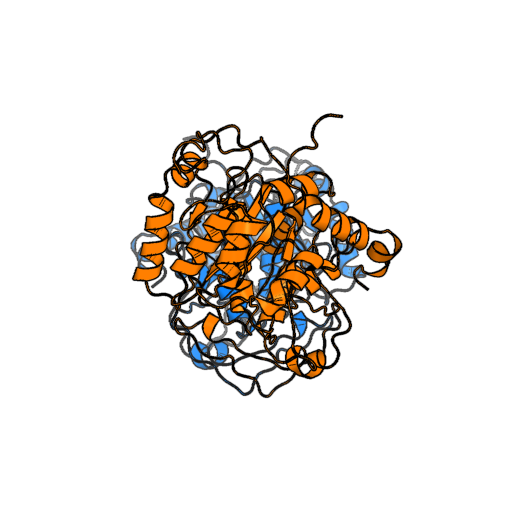 1
ATOM 3689 O O . VAL B 1 100 ? -6.145 -4.074 -15.633 1 95.19 100 VAL B O 1
ATOM 3692 N N . GLN B 1 101 ? -7.32 -3.891 -17.406 1 85.56 101 GLN B N 1
ATOM 3693 C CA . GLN B 1 101 ? -8.516 -3.512 -16.672 1 85.56 101 GLN B CA 1
ATOM 3694 C C . GLN B 1 101 ? -9.469 -4.695 -16.516 1 85.56 101 GLN B C 1
ATOM 3696 O O . GLN B 1 101 ? -10.133 -4.832 -15.484 1 85.56 101 GLN B O 1
ATOM 3701 N N . ASP B 1 102 ? -9.516 -5.609 -17.438 1 93 102 ASP B N 1
ATOM 3702 C CA . ASP B 1 102 ? -10.641 -6.543 -17.453 1 93 102 ASP B CA 1
ATOM 3703 C C . ASP B 1 102 ? -10.18 -7.953 -17.078 1 93 102 ASP B C 1
ATOM 3705 O O . ASP B 1 102 ? -9.891 -8.766 -17.953 1 93 102 ASP B O 1
ATOM 3709 N N . TRP B 1 103 ? -10.055 -8.297 -15.844 1 97.94 103 TRP B N 1
ATOM 3710 C CA . TRP B 1 103 ? -9.852 -9.656 -15.359 1 97.94 103 TRP B CA 1
ATOM 3711 C C . TRP B 1 103 ? -10.641 -9.891 -14.07 1 97.94 103 TRP B C 1
ATOM 3713 O O . TRP B 1 103 ? -11.023 -8.938 -13.383 1 97.94 103 TRP B O 1
ATOM 3723 N N . ASP B 1 104 ? -10.953 -11.125 -13.789 1 98.56 104 ASP B N 1
ATOM 3724 C CA . ASP B 1 104 ? -11.844 -11.477 -12.688 1 98.56 104 ASP B CA 1
ATOM 3725 C C . ASP B 1 104 ? -11.062 -12.047 -11.508 1 98.56 104 ASP B C 1
ATOM 3727 O O . ASP B 1 104 ? -11.297 -11.672 -10.359 1 98.56 104 ASP B O 1
ATOM 3731 N N . TRP B 1 105 ? -10.117 -12.953 -11.781 1 98.88 105 TRP B N 1
ATOM 3732 C CA . TRP B 1 105 ? -9.352 -13.609 -10.727 1 98.88 105 TRP B CA 1
ATOM 3733 C C . TRP B 1 105 ? -7.855 -13.508 -10.992 1 98.88 105 TRP B C 1
ATOM 3735 O O . TRP B 1 105 ? -7.414 -13.609 -12.141 1 98.88 105 TRP B O 1
ATOM 3745 N N . PHE B 1 106 ? -7.145 -13.273 -9.969 1 98.88 106 PHE B N 1
ATOM 3746 C CA . PHE B 1 106 ? -5.691 -13.344 -9.93 1 98.88 106 PHE B CA 1
ATOM 3747 C C . PHE B 1 106 ? -5.227 -14.727 -9.484 1 98.88 106 PHE B C 1
ATOM 3749 O O . PHE B 1 106 ? -5.742 -15.281 -8.516 1 98.88 106 PHE B O 1
ATOM 3756 N N . ILE B 1 107 ? -4.277 -15.305 -10.172 1 98.94 107 ILE B N 1
ATOM 3757 C CA . ILE B 1 107 ? -3.689 -16.594 -9.836 1 98.94 107 ILE B CA 1
ATOM 3758 C C . ILE B 1 107 ? -2.17 -16.469 -9.781 1 98.94 107 ILE B C 1
ATOM 3760 O O . ILE B 1 107 ? -1.54 -16.047 -10.75 1 98.94 107 ILE B O 1
ATOM 3764 N N . ASN B 1 108 ? -1.542 -16.781 -8.648 1 98.81 108 ASN B N 1
ATOM 3765 C CA . ASN B 1 108 ? -0.084 -16.797 -8.594 1 98.81 108 ASN B CA 1
ATOM 3766 C C . ASN B 1 108 ? 0.453 -18.234 -8.68 1 98.81 108 ASN B C 1
ATOM 3768 O O . ASN B 1 108 ? -0.01 -19.109 -7.957 1 98.81 108 ASN B O 1
ATOM 3772 N N . LEU B 1 109 ? 1.389 -18.453 -9.578 1 98.81 109 LEU B N 1
ATOM 3773 C CA . LEU B 1 109 ? 2.107 -19.703 -9.75 1 98.81 109 LEU B CA 1
ATOM 3774 C C . LEU B 1 109 ? 3.613 -19.469 -9.781 1 98.81 109 LEU B C 1
ATOM 3776 O O . LEU B 1 109 ? 4.074 -18.422 -10.227 1 98.81 109 LEU B O 1
ATOM 3780 N N . SER B 1 110 ? 4.359 -20.375 -9.266 1 98.06 110 SER B N 1
ATOM 3781 C CA . SER B 1 110 ? 5.812 -20.359 -9.414 1 98.06 110 SER B CA 1
ATOM 3782 C C . SER B 1 110 ? 6.262 -21.266 -10.555 1 98.06 110 SER B C 1
ATOM 3784 O O . SER B 1 110 ? 5.457 -22.016 -11.109 1 98.06 110 SER B O 1
ATOM 3786 N N . ALA B 1 111 ? 7.527 -21.266 -10.844 1 98.19 111 ALA B N 1
ATOM 3787 C CA . ALA B 1 111 ? 8.148 -22.125 -11.844 1 98.19 111 ALA B CA 1
ATOM 3788 C C . ALA B 1 111 ? 8.008 -23.594 -11.461 1 98.19 111 ALA B C 1
ATOM 3790 O O . ALA B 1 111 ? 8.188 -24.484 -12.297 1 98.19 111 ALA B O 1
ATOM 3791 N N . SER B 1 112 ? 7.645 -23.828 -10.203 1 97.88 112 SER B N 1
ATOM 3792 C CA . SER B 1 112 ? 7.555 -25.219 -9.742 1 97.88 112 SER B CA 1
ATOM 3793 C C . SER B 1 112 ? 6.109 -25.703 -9.719 1 97.88 112 SER B C 1
ATOM 3795 O O . SER B 1 112 ? 5.824 -26.797 -9.227 1 97.88 112 SER B O 1
ATOM 3797 N N . ASP B 1 113 ? 5.207 -24.922 -10.141 1 98.56 113 ASP B N 1
ATOM 3798 C CA . ASP B 1 113 ? 3.803 -25.281 -10.312 1 98.56 113 ASP B CA 1
ATOM 3799 C C . ASP B 1 113 ? 3.525 -25.75 -11.742 1 98.56 113 ASP B C 1
ATOM 3801 O O . ASP B 1 113 ? 4.27 -25.422 -12.664 1 98.56 113 ASP B O 1
ATOM 3805 N N . TYR B 1 114 ? 2.467 -26.516 -11.914 1 98.75 114 TYR B N 1
ATOM 3806 C CA . TYR B 1 114 ? 2.035 -26.906 -13.25 1 98.75 114 TYR B CA 1
ATOM 3807 C C . TYR B 1 114 ? 0.532 -27.172 -13.281 1 98.75 114 TYR B C 1
ATOM 3809 O O . TYR B 1 114 ? -0.047 -27.625 -12.289 1 98.75 114 TYR B O 1
ATOM 3817 N N . PRO B 1 115 ? -0.114 -26.828 -14.406 1 98.69 115 PRO B N 1
ATOM 3818 C CA . PRO B 1 115 ? -1.551 -27.094 -14.5 1 98.69 115 PRO B CA 1
ATOM 3819 C C . PRO B 1 115 ? -1.866 -28.562 -14.727 1 98.69 115 PRO B C 1
ATOM 3821 O O . PRO B 1 115 ? -1.084 -29.281 -15.367 1 98.69 115 PRO B O 1
ATOM 3824 N N . LEU B 1 116 ? -3.039 -29 -14.258 1 98.62 116 LEU B N 1
ATOM 3825 C CA . LEU B 1 116 ? -3.516 -30.375 -14.445 1 98.62 116 LEU B CA 1
ATOM 3826 C C . LEU B 1 116 ? -4.723 -30.406 -15.375 1 98.62 116 LEU B C 1
ATOM 3828 O O . LEU B 1 116 ? -5.363 -31.453 -15.531 1 98.62 116 LEU B O 1
ATOM 3832 N N . MET B 1 117 ? -5.121 -29.344 -15.93 1 98.06 117 MET B N 1
ATOM 3833 C CA . MET B 1 117 ? -6.191 -29.234 -16.922 1 98.06 117 MET B CA 1
ATOM 3834 C C . MET B 1 117 ? -5.98 -28.031 -17.828 1 98.06 117 MET B C 1
ATOM 3836 O O . MET B 1 117 ? -5.195 -27.141 -17.5 1 98.06 117 MET B O 1
ATOM 3840 N N . SER B 1 118 ? -6.633 -28 -18.953 1 97.44 118 SER B N 1
ATOM 3841 C CA . SER B 1 118 ? -6.484 -26.922 -19.922 1 97.44 118 SER B CA 1
ATOM 3842 C C . SER B 1 118 ? -7.199 -25.656 -19.453 1 97.44 118 SER B C 1
ATOM 3844 O O . SER B 1 118 ? -8.047 -25.703 -18.562 1 97.44 118 SER B O 1
ATOM 3846 N N . GLN B 1 119 ? -6.805 -24.5 -20.031 1 97.88 119 GLN B N 1
ATOM 3847 C CA . GLN B 1 119 ? -7.492 -23.25 -19.719 1 97.88 119 GLN B CA 1
ATOM 3848 C C . GLN B 1 119 ? -8.961 -23.312 -20.141 1 97.88 119 GLN B C 1
ATOM 3850 O O . GLN B 1 119 ? -9.82 -22.703 -19.5 1 97.88 119 GLN B O 1
ATOM 3855 N N . ASP B 1 120 ? -9.25 -24.062 -21.234 1 97.44 120 ASP B N 1
ATOM 3856 C CA . ASP B 1 120 ? -10.641 -24.219 -21.641 1 97.44 120 ASP B CA 1
ATOM 3857 C C . ASP B 1 120 ? -11.469 -24.844 -20.531 1 97.44 120 ASP B C 1
ATOM 3859 O O . ASP B 1 120 ? -12.594 -24.406 -20.266 1 97.44 120 ASP B O 1
ATOM 3863 N N . ASP B 1 121 ? -10.914 -25.891 -19.922 1 97.81 121 ASP B N 1
ATOM 3864 C CA . ASP B 1 121 ? -11.609 -26.562 -18.812 1 97.81 121 ASP B CA 1
ATOM 3865 C C . ASP B 1 121 ? -11.82 -25.609 -17.641 1 97.81 121 ASP B C 1
ATOM 3867 O O . ASP B 1 121 ? -12.922 -25.547 -17.078 1 97.81 121 ASP B O 1
ATOM 3871 N N . LEU B 1 122 ? -10.82 -24.844 -17.266 1 98 122 LEU B N 1
ATOM 3872 C CA . LEU B 1 122 ? -10.875 -23.922 -16.141 1 98 122 LEU B CA 1
ATOM 3873 C C . LEU B 1 122 ? -11.875 -22.797 -16.406 1 98 122 LEU B C 1
ATOM 3875 O O . LEU B 1 122 ? -12.711 -22.484 -15.555 1 98 122 LEU B O 1
ATOM 3879 N N . LEU B 1 123 ? -11.773 -22.172 -17.578 1 97.88 123 LEU B N 1
ATOM 3880 C CA . LEU B 1 123 ? -12.672 -21.078 -17.969 1 97.88 123 LEU B CA 1
ATOM 3881 C C . LEU B 1 123 ? -14.125 -21.547 -17.953 1 97.88 123 LEU B C 1
ATOM 3883 O O . LEU B 1 123 ? -15.008 -20.812 -17.5 1 97.88 123 LEU B O 1
ATOM 3887 N N . HIS B 1 124 ? -14.289 -22.75 -18.453 1 97.19 124 HIS B N 1
ATOM 3888 C CA . HIS B 1 124 ? -15.633 -23.312 -18.484 1 97.19 124 HIS B CA 1
ATOM 3889 C C . HIS B 1 124 ? -16.219 -23.438 -17.078 1 97.19 124 HIS B C 1
ATOM 3891 O O . HIS B 1 124 ? -17.312 -22.922 -16.812 1 97.19 124 HIS B O 1
ATOM 3897 N N . ILE B 1 125 ? -15.539 -24.047 -16.188 1 97.44 125 ILE B N 1
ATOM 3898 C CA . ILE B 1 125 ? -16.062 -24.297 -14.852 1 97.44 125 ILE B CA 1
ATOM 3899 C C . ILE B 1 125 ? -16.219 -22.969 -14.102 1 97.44 125 ILE B C 1
ATOM 3901 O O . ILE B 1 125 ? -17.219 -22.734 -13.438 1 97.44 125 ILE B O 1
ATOM 3905 N N . PHE B 1 126 ? -15.25 -22.016 -14.219 1 97.81 126 PHE B N 1
ATOM 3906 C CA . PHE B 1 126 ? -15.281 -20.75 -13.5 1 97.81 126 PHE B CA 1
ATOM 3907 C C . PHE B 1 126 ? -16.391 -19.859 -14.039 1 97.81 126 PHE B C 1
ATOM 3909 O O . PHE B 1 126 ? -16.797 -18.891 -13.375 1 97.81 126 PHE B O 1
ATOM 3916 N N . SER B 1 127 ? -16.828 -20.109 -15.273 1 96.88 127 SER B N 1
ATOM 3917 C CA . SER B 1 127 ? -17.938 -19.328 -15.812 1 96.88 127 SER B CA 1
ATOM 3918 C C . SER B 1 127 ? -19.219 -19.547 -14.992 1 96.88 127 SER B C 1
ATOM 3920 O O . SER B 1 127 ? -20.141 -18.734 -15.055 1 96.88 127 SER B O 1
ATOM 3922 N N . PHE B 1 128 ? -19.203 -20.625 -14.195 1 95.38 128 PHE B N 1
ATOM 3923 C CA . PHE B 1 128 ? -20.391 -20.906 -13.391 1 95.38 128 PHE B CA 1
ATOM 3924 C C . PHE B 1 128 ? -20.172 -20.484 -11.945 1 95.38 128 PHE B C 1
ATOM 3926 O O . PHE B 1 128 ? -21.078 -20.625 -11.109 1 95.38 128 PHE B O 1
ATOM 3933 N N . ILE B 1 129 ? -19.047 -20 -11.586 1 95.12 129 ILE B N 1
ATOM 3934 C CA . ILE B 1 129 ? -18.688 -19.625 -10.219 1 95.12 129 ILE B CA 1
ATOM 3935 C C . ILE B 1 129 ? -18.984 -18.141 -10 1 95.12 129 ILE B C 1
ATOM 3937 O O . ILE B 1 129 ? -18.641 -17.297 -10.836 1 95.12 129 ILE B O 1
ATOM 3941 N N . PRO B 1 130 ? -19.641 -17.766 -8.875 1 95.19 130 PRO B N 1
ATOM 3942 C CA . PRO B 1 130 ? -19.797 -16.344 -8.562 1 95.19 130 PRO B CA 1
ATOM 3943 C C . PRO B 1 130 ? -18.469 -15.594 -8.562 1 95.19 130 PRO B C 1
ATOM 3945 O O . PRO B 1 130 ? -17.484 -16.078 -7.984 1 95.19 130 PRO B O 1
ATOM 3948 N N . ARG B 1 131 ? -18.438 -14.414 -9.141 1 96.88 131 ARG B N 1
ATOM 3949 C CA . ARG B 1 131 ? -17.203 -13.703 -9.445 1 96.88 131 ARG B CA 1
ATOM 3950 C C . ARG B 1 131 ? -16.625 -13.07 -8.188 1 96.88 131 ARG B C 1
ATOM 3952 O O . ARG B 1 131 ? -15.5 -12.562 -8.203 1 96.88 131 ARG B O 1
ATOM 3959 N N . ASP B 1 132 ? -17.312 -13.078 -7.051 1 97 132 ASP B N 1
ATOM 3960 C CA . ASP B 1 132 ? -16.844 -12.422 -5.836 1 97 132 ASP B CA 1
ATOM 3961 C C . ASP B 1 132 ? -16.172 -13.422 -4.898 1 97 132 ASP B C 1
ATOM 3963 O O . ASP B 1 132 ? -15.719 -13.047 -3.812 1 97 132 ASP B O 1
ATOM 3967 N N . LEU B 1 133 ? -16.078 -14.703 -5.305 1 97.81 133 LEU B N 1
ATOM 3968 C CA . LEU B 1 133 ? -15.531 -15.742 -4.434 1 97.81 133 LEU B CA 1
ATOM 3969 C C . LEU B 1 133 ? -14.008 -15.773 -4.531 1 97.81 133 LEU B C 1
ATOM 3971 O O . LEU B 1 133 ? -13.445 -15.688 -5.625 1 97.81 133 LEU B O 1
ATOM 3975 N N . ASN B 1 134 ? -13.344 -15.836 -3.393 1 98.62 134 ASN B N 1
ATOM 3976 C CA . ASN B 1 134 ? -11.891 -15.922 -3.275 1 98.62 134 ASN B CA 1
ATOM 3977 C C . ASN B 1 134 ? -11.445 -17.312 -2.826 1 98.62 134 ASN B C 1
ATOM 3979 O O . ASN B 1 134 ? -11.875 -17.797 -1.781 1 98.62 134 ASN B O 1
ATOM 3983 N N . PHE B 1 135 ? -10.586 -17.969 -3.574 1 98.69 135 PHE B N 1
ATOM 3984 C CA . PHE B 1 135 ? -10.031 -19.266 -3.189 1 98.69 135 PHE B CA 1
ATOM 3985 C C . PHE B 1 135 ? -8.742 -19.078 -2.398 1 98.69 135 PHE B C 1
ATOM 3987 O O . PHE B 1 135 ? -7.695 -18.766 -2.971 1 98.69 135 PHE B O 1
ATOM 3994 N N . ILE B 1 136 ? -8.766 -19.328 -1.112 1 98.38 136 ILE B N 1
ATOM 3995 C CA . ILE B 1 136 ? -7.668 -19.109 -0.178 1 98.38 136 ILE B CA 1
ATOM 3996 C C . ILE B 1 136 ? -7.797 -20.047 1.009 1 98.38 136 ILE B C 1
ATOM 3998 O O . ILE B 1 136 ? -8.695 -19.906 1.839 1 98.38 136 ILE B O 1
ATOM 4002 N N . GLU B 1 137 ? -6.949 -21.078 1.059 1 97.31 137 GLU B N 1
ATOM 4003 C CA . GLU B 1 137 ? -6.93 -22 2.193 1 97.31 137 GLU B CA 1
ATOM 4004 C C . GLU B 1 137 ? -6.477 -21.297 3.467 1 97.31 137 GLU B C 1
ATOM 4006 O O . GLU B 1 137 ? -5.379 -20.734 3.514 1 97.31 137 GLU B O 1
ATOM 4011 N N . HIS B 1 138 ? -7.305 -21.266 4.496 1 96.5 138 HIS B N 1
ATOM 4012 C CA . HIS B 1 138 ? -6.977 -20.5 5.691 1 96.5 138 HIS B CA 1
ATOM 4013 C C . HIS B 1 138 ? -7.465 -21.219 6.953 1 96.5 138 HIS B C 1
ATOM 4015 O O . HIS B 1 138 ? -8.414 -22 6.898 1 96.5 138 HIS B O 1
ATOM 4021 N N . THR B 1 139 ? -6.828 -20.969 8.07 1 96.81 139 THR B N 1
ATOM 4022 C CA . THR B 1 139 ? -7.234 -21.422 9.398 1 96.81 139 THR B CA 1
ATOM 4023 C C . THR B 1 139 ? -6.82 -20.422 10.469 1 96.81 139 THR B C 1
ATOM 4025 O O . THR B 1 139 ? -5.785 -19.75 10.336 1 96.81 139 THR B O 1
ATOM 4028 N N . SER B 1 140 ? -7.574 -20.203 11.5 1 95.44 140 SER B N 1
ATOM 4029 C CA . SER B 1 140 ? -7.223 -19.375 12.641 1 95.44 140 SER B CA 1
ATOM 4030 C C . SER B 1 140 ? -6.551 -20.188 13.742 1 95.44 140 SER B C 1
ATOM 4032 O O . SER B 1 140 ? -6.105 -19.641 14.75 1 95.44 140 SER B O 1
ATOM 4034 N N . ASN B 1 141 ? -6.555 -21.531 13.539 1 94.75 141 ASN B N 1
ATOM 4035 C CA . ASN B 1 141 ? -5.809 -22.391 14.445 1 94.75 141 ASN B CA 1
ATOM 4036 C C . ASN B 1 141 ? -4.32 -22.406 14.117 1 94.75 141 ASN B C 1
ATOM 4038 O O . ASN B 1 141 ? -3.832 -23.328 13.461 1 94.75 141 ASN B O 1
ATOM 4042 N N . ILE B 1 142 ? -3.682 -21.516 14.672 1 92.56 142 ILE B N 1
ATOM 4043 C CA . ILE B 1 142 ? -2.305 -21.328 14.234 1 92.56 142 ILE B CA 1
ATOM 4044 C C . ILE B 1 142 ? -1.385 -22.297 14.969 1 92.56 142 ILE B C 1
ATOM 4046 O O . ILE B 1 142 ? -0.261 -22.547 14.531 1 92.56 142 ILE B O 1
ATOM 4050 N N . GLY B 1 143 ? -1.721 -22.875 16.156 1 93 143 GLY B N 1
ATOM 4051 C CA . GLY B 1 143 ? -0.956 -23.891 16.844 1 93 143 GLY B CA 1
ATOM 4052 C C . GLY B 1 143 ? 0.491 -23.516 17.078 1 93 143 GLY B C 1
ATOM 4053 O O . GLY B 1 143 ? 0.77 -22.453 17.641 1 93 143 GLY B O 1
ATOM 4054 N N . TRP B 1 144 ? 1.398 -24.375 16.594 1 91 144 TRP B N 1
ATOM 4055 C CA . TRP B 1 144 ? 2.83 -24.188 16.797 1 91 144 TRP B CA 1
ATOM 4056 C C . TRP B 1 144 ? 3.307 -22.906 16.125 1 91 144 TRP B C 1
ATOM 4058 O O . TRP B 1 144 ? 4.332 -22.344 16.5 1 91 144 TRP B O 1
ATOM 4068 N N . LYS B 1 145 ? 2.662 -22.422 15.164 1 94 145 LYS B N 1
ATOM 4069 C CA . LYS B 1 145 ? 3.037 -21.234 14.406 1 94 145 LYS B CA 1
ATOM 4070 C C . LYS B 1 145 ? 3 -19.984 15.289 1 94 145 LYS B C 1
ATOM 4072 O O . LYS B 1 145 ? 3.611 -18.969 14.961 1 94 145 LYS B O 1
ATOM 4077 N N . GLU B 1 146 ? 2.166 -20 16.312 1 94.56 146 GLU B N 1
ATOM 4078 C CA . GLU B 1 146 ? 2.156 -18.875 17.25 1 94.56 146 GLU B CA 1
ATOM 4079 C C . GLU B 1 146 ? 3.553 -18.609 17.797 1 94.56 146 GLU B C 1
ATOM 4081 O O . GLU B 1 146 ? 4.039 -17.484 17.75 1 94.56 146 GLU B O 1
ATOM 4086 N N . TYR B 1 147 ? 4.254 -19.703 18.25 1 95.06 147 TYR B N 1
ATOM 4087 C CA . TYR B 1 147 ? 5.551 -19.547 18.906 1 95.06 147 TYR B CA 1
ATOM 4088 C C . TYR B 1 147 ? 6.676 -19.5 17.875 1 95.06 147 TYR B C 1
ATOM 4090 O O . TYR B 1 147 ? 7.738 -18.922 18.141 1 95.06 147 TYR B O 1
ATOM 4098 N N . GLN B 1 148 ? 6.418 -19.969 16.703 1 94.25 148 GLN B N 1
ATOM 4099 C CA . GLN B 1 148 ? 7.512 -20.078 15.742 1 94.25 148 GLN B CA 1
ATOM 4100 C C . GLN B 1 148 ? 7.438 -18.984 14.695 1 94.25 148 GLN B C 1
ATOM 4102 O O . GLN B 1 148 ? 8.43 -18.688 14.023 1 94.25 148 GLN B O 1
ATOM 4107 N N . ARG B 1 149 ? 6.281 -18.406 14.547 1 94.81 149 ARG B N 1
ATOM 4108 C CA . ARG B 1 149 ? 6.133 -17.453 13.453 1 94.81 149 ARG B CA 1
ATOM 4109 C C . ARG B 1 149 ? 5.551 -16.141 13.953 1 94.81 149 ARG B C 1
ATOM 4111 O O . ARG B 1 149 ? 6.023 -15.055 13.578 1 94.81 149 ARG B O 1
ATOM 4118 N N . ALA B 1 150 ? 4.543 -16.156 14.812 1 95.25 150 ALA B N 1
ATOM 4119 C CA . ALA B 1 150 ? 3.824 -14.953 15.227 1 95.25 150 ALA B CA 1
ATOM 4120 C C . ALA B 1 150 ? 4.613 -14.172 16.266 1 95.25 150 ALA B C 1
ATOM 4122 O O . ALA B 1 150 ? 4.676 -12.945 16.219 1 95.25 150 ALA B O 1
ATOM 4123 N N . LYS B 1 151 ? 5.215 -14.812 17.219 1 96.88 151 LYS B N 1
ATOM 4124 C CA . LYS B 1 151 ? 5.883 -14.156 18.344 1 96.88 151 LYS B CA 1
ATOM 4125 C C . LYS B 1 151 ? 7.293 -13.719 17.969 1 96.88 151 LYS B C 1
ATOM 4127 O O . LYS B 1 151 ? 7.719 -12.617 18.312 1 96.88 151 LYS B O 1
ATOM 4132 N N . PRO B 1 152 ? 8.023 -14.57 17.234 1 96.69 152 PRO B N 1
ATOM 4133 C CA . PRO B 1 152 ? 9.352 -14.117 16.828 1 96.69 152 PRO B CA 1
ATOM 4134 C C . PRO B 1 152 ? 9.312 -12.906 15.898 1 96.69 152 PRO B C 1
ATOM 4136 O O . PRO B 1 152 ? 8.328 -12.719 15.18 1 96.69 152 PRO B O 1
ATOM 4139 N N . ILE B 1 153 ? 10.383 -12.094 16.016 1 96.44 153 ILE B N 1
ATOM 4140 C CA . ILE B 1 153 ? 10.547 -10.93 15.148 1 96.44 153 ILE B CA 1
ATOM 4141 C C . ILE B 1 153 ? 11.711 -11.172 14.18 1 96.44 153 ILE B C 1
ATOM 4143 O O . ILE B 1 153 ? 12.852 -11.336 14.609 1 96.44 153 ILE B O 1
ATOM 4147 N N . ILE B 1 154 ? 11.43 -11.211 12.953 1 96.62 154 ILE B N 1
ATOM 4148 C CA . ILE B 1 154 ? 12.508 -11.438 11.992 1 96.62 154 ILE B CA 1
ATOM 4149 C C . ILE B 1 154 ? 12.758 -10.156 11.195 1 96.62 154 ILE B C 1
ATOM 4151 O O . ILE B 1 154 ? 11.891 -9.297 11.102 1 96.62 154 ILE B O 1
ATOM 4155 N N . ILE B 1 155 ? 13.969 -10.008 10.648 1 95.62 155 ILE B N 1
ATOM 4156 C CA . ILE B 1 155 ? 14.391 -8.938 9.758 1 95.62 155 ILE B CA 1
ATOM 4157 C C . ILE B 1 155 ? 14.852 -9.523 8.43 1 95.62 155 ILE B C 1
ATOM 4159 O O . ILE B 1 155 ? 15.672 -10.445 8.398 1 95.62 155 ILE B O 1
ATOM 4163 N N . ASP B 1 156 ? 14.289 -9.102 7.371 1 96.12 156 ASP B N 1
ATOM 4164 C CA . ASP B 1 156 ? 14.648 -9.562 6.035 1 96.12 156 ASP B CA 1
ATOM 4165 C C . ASP B 1 156 ? 15.555 -8.555 5.328 1 96.12 156 ASP B C 1
ATOM 4167 O O . ASP B 1 156 ? 15.078 -7.531 4.832 1 96.12 156 ASP B O 1
ATOM 4171 N N . PRO B 1 157 ? 16.844 -8.797 5.191 1 95.69 157 PRO B N 1
ATOM 4172 C CA . PRO B 1 157 ? 17.75 -7.871 4.5 1 95.69 157 PRO B CA 1
ATOM 4173 C C . PRO B 1 157 ? 17.359 -7.652 3.039 1 95.69 157 PRO B C 1
ATOM 4175 O O . PRO B 1 157 ? 17.797 -6.676 2.42 1 95.69 157 PRO B O 1
ATOM 4178 N N . GLY B 1 158 ? 16.562 -8.547 2.52 1 95.94 158 GLY B N 1
ATOM 4179 C CA . GLY B 1 158 ? 16.109 -8.398 1.146 1 95.94 158 GLY B CA 1
ATOM 4180 C C . GLY B 1 158 ? 15.32 -7.121 0.913 1 95.94 158 GLY B C 1
ATOM 4181 O O . GLY B 1 158 ? 15.109 -6.711 -0.232 1 95.94 158 GLY B O 1
ATOM 4182 N N . LEU B 1 159 ? 14.906 -6.465 1.97 1 96.75 159 LEU B N 1
ATOM 4183 C CA . LEU B 1 159 ? 14.164 -5.215 1.846 1 96.75 159 LEU B CA 1
ATOM 4184 C C . LEU B 1 159 ? 15.102 -4.051 1.559 1 96.75 159 LEU B C 1
ATOM 4186 O O . LEU B 1 159 ? 14.672 -2.998 1.083 1 96.75 159 LEU B O 1
ATOM 4190 N N . TYR B 1 160 ? 16.422 -4.219 1.883 1 96.75 160 TYR B N 1
ATOM 4191 C CA . TYR B 1 160 ? 17.25 -3.021 1.795 1 96.75 160 TYR B CA 1
ATOM 4192 C C . TYR B 1 160 ? 18.625 -3.354 1.229 1 96.75 160 TYR B C 1
ATOM 4194 O O . TYR B 1 160 ? 19.469 -2.465 1.067 1 96.75 160 TYR B O 1
ATOM 4202 N N . HIS B 1 161 ? 18.828 -4.57 0.945 1 95.31 161 HIS B N 1
ATOM 4203 C CA . HIS B 1 161 ? 20.031 -4.98 0.239 1 95.31 161 HIS B CA 1
ATOM 4204 C C . HIS B 1 161 ? 19.703 -5.605 -1.11 1 95.31 161 HIS B C 1
ATOM 4206 O O . HIS B 1 161 ? 18.594 -6.125 -1.303 1 95.31 161 HIS B O 1
ATOM 4212 N N . SER B 1 162 ? 20.656 -5.594 -2.008 1 91.12 162 SER B N 1
ATOM 4213 C CA . SER B 1 162 ? 20.438 -6.141 -3.344 1 91.12 162 SER B CA 1
ATOM 4214 C C . SER B 1 162 ? 20.891 -7.594 -3.422 1 91.12 162 SER B C 1
ATOM 4216 O O . SER B 1 162 ? 20.734 -8.242 -4.457 1 91.12 162 SER B O 1
ATOM 4218 N N . LYS B 1 163 ? 21.438 -8.008 -2.34 1 89.5 163 LYS B N 1
ATOM 4219 C CA . LYS B 1 163 ? 21.875 -9.406 -2.299 1 89.5 163 LYS B CA 1
ATOM 4220 C C . LYS B 1 163 ? 21.047 -10.203 -1.292 1 89.5 163 LYS B C 1
ATOM 4222 O O . LYS B 1 163 ? 20.766 -9.719 -0.193 1 89.5 163 LYS B O 1
ATOM 4227 N N . LYS B 1 164 ? 20.672 -11.297 -1.726 1 87.62 164 LYS B N 1
ATOM 4228 C CA . LYS B 1 164 ? 19.875 -12.164 -0.867 1 87.62 164 LYS B CA 1
ATOM 4229 C C . LYS B 1 164 ? 20.688 -12.68 0.31 1 87.62 164 LYS B C 1
ATOM 4231 O O . LYS B 1 164 ? 21.859 -13.047 0.146 1 87.62 164 LYS B O 1
ATOM 4236 N N . SER B 1 165 ? 20.016 -12.492 1.377 1 86.94 165 SER B N 1
ATOM 4237 C CA . SER B 1 165 ? 20.531 -13.117 2.592 1 86.94 165 SER B CA 1
ATOM 4238 C C . SER B 1 165 ? 19.406 -13.719 3.422 1 86.94 165 SER B C 1
ATOM 4240 O O . SER B 1 165 ? 18.219 -13.477 3.145 1 86.94 165 SER B O 1
ATOM 4242 N N . GLY B 1 166 ? 19.625 -14.828 4.129 1 88.81 166 GLY B N 1
ATOM 4243 C CA . GLY B 1 166 ? 18.594 -15.367 5.008 1 88.81 166 GLY B CA 1
ATOM 4244 C C . GLY B 1 166 ? 18.062 -14.344 5.988 1 88.81 166 GLY B C 1
ATOM 4245 O O . GLY B 1 166 ? 18.625 -13.266 6.152 1 88.81 166 GLY B O 1
ATOM 4246 N N . VAL B 1 167 ? 16.891 -14.477 6.512 1 92.94 167 VAL B N 1
ATOM 4247 C CA . VAL B 1 167 ? 16.328 -13.602 7.535 1 92.94 167 VAL B CA 1
ATOM 4248 C C . VAL B 1 167 ? 17.094 -13.789 8.844 1 92.94 167 VAL B C 1
ATOM 4250 O O . VAL B 1 167 ? 17.672 -14.852 9.094 1 92.94 167 VAL B O 1
ATOM 4253 N N . TYR B 1 168 ? 17.156 -12.797 9.586 1 92.88 168 TYR B N 1
ATOM 4254 C CA . TYR B 1 168 ? 17.688 -12.953 10.938 1 92.88 168 TYR B CA 1
ATOM 4255 C C . TYR B 1 168 ? 16.656 -12.578 11.984 1 92.88 168 TYR B C 1
ATOM 4257 O O . TYR B 1 168 ? 15.609 -12 11.648 1 92.88 168 TYR B O 1
ATOM 4265 N N . TRP B 1 169 ? 16.969 -12.969 13.195 1 94.56 169 TRP B N 1
ATOM 4266 C CA . TRP B 1 169 ? 15.992 -12.875 14.273 1 94.56 169 TRP B CA 1
ATOM 4267 C C . TRP B 1 169 ? 16.422 -11.836 15.305 1 94.56 169 TRP B C 1
ATOM 4269 O O . TRP B 1 169 ? 17.594 -11.75 15.664 1 94.56 169 TRP B O 1
ATOM 4279 N N . ALA B 1 170 ? 15.43 -11.062 15.664 1 94.88 170 ALA B N 1
ATOM 4280 C CA . ALA B 1 170 ? 15.633 -10.266 16.875 1 94.88 170 ALA B CA 1
ATOM 4281 C C . ALA B 1 170 ? 15.555 -11.141 18.125 1 94.88 170 ALA B C 1
ATOM 4283 O O . ALA B 1 170 ? 14.914 -12.195 18.109 1 94.88 170 ALA B O 1
ATOM 4284 N N . LYS B 1 171 ? 16.188 -10.664 19.156 1 93.38 171 LYS B N 1
ATOM 4285 C CA . LYS B 1 171 ? 16.141 -11.391 20.422 1 93.38 171 LYS B CA 1
ATOM 4286 C C . LYS B 1 171 ? 14.789 -11.219 21.109 1 93.38 171 LYS B C 1
ATOM 4288 O O . LYS B 1 171 ? 14.312 -12.125 21.797 1 93.38 171 LYS B O 1
ATOM 4293 N N . GLU B 1 172 ? 14.227 -10.117 20.828 1 92.31 172 GLU B N 1
ATOM 4294 C CA . GLU B 1 172 ? 12.93 -9.805 21.422 1 92.31 172 GLU B CA 1
ATOM 4295 C C . GLU B 1 172 ? 11.812 -10.578 20.734 1 92.31 172 GLU B C 1
ATOM 4297 O O . GLU B 1 172 ? 11.93 -10.938 19.562 1 92.31 172 GLU B O 1
ATOM 4302 N N . LYS B 1 173 ? 10.805 -10.867 21.516 1 94.56 173 LYS B N 1
ATOM 4303 C CA . LYS B 1 173 ? 9.57 -11.445 21 1 94.56 173 LYS B CA 1
ATOM 4304 C C . LYS B 1 173 ? 8.398 -10.484 21.172 1 94.56 173 LYS B C 1
ATOM 4306 O O . LYS B 1 173 ? 8.469 -9.547 21.969 1 94.56 173 LYS B O 1
ATOM 4311 N N . ARG B 1 174 ? 7.426 -10.641 20.406 1 94.62 174 ARG B N 1
ATOM 4312 C CA . ARG B 1 174 ? 6.238 -9.805 20.562 1 94.62 174 ARG B CA 1
ATOM 4313 C C . ARG B 1 174 ? 5.027 -10.641 20.953 1 94.62 174 ARG B C 1
ATOM 4315 O O . ARG B 1 174 ? 5.031 -11.867 20.797 1 94.62 174 ARG B O 1
ATOM 4322 N N . SER B 1 175 ? 4.031 -10.008 21.5 1 93.94 175 SER B N 1
ATOM 4323 C CA . SER B 1 175 ? 2.773 -10.664 21.828 1 93.94 175 SER B CA 1
ATOM 4324 C C . SER B 1 175 ? 1.919 -10.875 20.578 1 93.94 175 SER B C 1
ATOM 4326 O O . SER B 1 175 ? 2.129 -10.211 19.562 1 93.94 175 SER B O 1
ATOM 4328 N N . VAL B 1 176 ? 1 -11.828 20.656 1 95.5 176 VAL B N 1
ATOM 4329 C CA . VAL B 1 176 ? 0.03 -11.992 19.578 1 95.5 176 VAL B CA 1
ATOM 4330 C C . VAL B 1 176 ? -0.861 -10.75 19.5 1 95.5 176 VAL B C 1
ATOM 4332 O O . VAL B 1 176 ? -1.138 -10.109 20.531 1 95.5 176 VAL B O 1
ATOM 4335 N N . PRO B 1 177 ? -1.241 -10.43 18.328 1 97.06 177 PRO B N 1
ATOM 4336 C CA . PRO B 1 177 ? -2.041 -9.211 18.156 1 97.06 177 PRO B CA 1
ATOM 4337 C C . PRO B 1 177 ? -3.363 -9.266 18.922 1 97.06 177 PRO B C 1
ATOM 4339 O O . PRO B 1 177 ? -3.959 -10.336 19.062 1 97.06 177 PRO B O 1
ATOM 4342 N N . SER B 1 178 ? -3.84 -8.141 19.359 1 96.06 178 SER B N 1
ATOM 4343 C CA . SER B 1 178 ? -5.16 -8.016 19.969 1 96.06 178 SER B CA 1
ATOM 4344 C C . SER B 1 178 ? -6.102 -7.207 19.094 1 96.06 178 SER B C 1
ATOM 4346 O O . SER B 1 178 ? -7.316 -7.215 19.297 1 96.06 178 SER B O 1
ATOM 4348 N N . SER B 1 179 ? -5.586 -6.504 18.109 1 95.75 179 SER B N 1
ATOM 4349 C CA . SER B 1 179 ? -6.406 -5.629 17.281 1 95.75 179 SER B CA 1
ATOM 4350 C C . SER B 1 179 ? -6.996 -6.379 16.094 1 95.75 179 SER B C 1
ATOM 4352 O O . SER B 1 179 ? -7.91 -5.883 15.438 1 95.75 179 SER B O 1
ATOM 4354 N N . PHE B 1 180 ? -6.488 -7.516 15.781 1 97 180 PHE B N 1
ATOM 4355 C CA . PHE B 1 180 ? -6.996 -8.406 14.742 1 97 180 PHE B CA 1
ATOM 4356 C C . PHE B 1 180 ? -6.641 -9.859 15.055 1 97 180 PHE B C 1
ATOM 4358 O O . PHE B 1 180 ? -5.812 -10.125 15.93 1 97 180 PHE B O 1
ATOM 4365 N N . LYS B 1 181 ? -7.309 -10.789 14.375 1 97.44 181 LYS B N 1
ATOM 4366 C CA . LYS B 1 181 ? -7.047 -12.219 14.539 1 97.44 181 LYS B CA 1
ATOM 4367 C C . LYS B 1 181 ? -6.098 -12.727 13.453 1 97.44 181 LYS B C 1
ATOM 4369 O O . LYS B 1 181 ? -6.223 -12.352 12.289 1 97.44 181 LYS B O 1
ATOM 4374 N N . LEU B 1 182 ? -5.148 -13.57 13.859 1 98.06 182 LEU B N 1
ATOM 4375 C CA . LEU B 1 182 ? -4.188 -14.125 12.914 1 98.06 182 LEU B CA 1
ATOM 4376 C C . LEU B 1 182 ? -4.781 -15.32 12.18 1 98.06 182 LEU B C 1
ATOM 4378 O O . LEU B 1 182 ? -5.473 -16.141 12.781 1 98.06 182 LEU B O 1
ATOM 4382 N N . PHE B 1 183 ? -4.559 -15.383 10.906 1 98.12 183 PHE B N 1
ATOM 4383 C CA . PHE B 1 183 ? -4.871 -16.531 10.07 1 98.12 183 PHE B CA 1
ATOM 4384 C C . PHE B 1 183 ? -3.641 -16.984 9.289 1 98.12 183 PHE B C 1
ATOM 4386 O O . PHE B 1 183 ? -2.729 -16.203 9.047 1 98.12 183 PHE B O 1
ATOM 4393 N N . THR B 1 184 ? -3.533 -18.234 8.961 1 96.81 184 THR B N 1
ATOM 4394 C CA . THR B 1 184 ? -2.461 -18.797 8.148 1 96.81 184 THR B CA 1
ATOM 4395 C C . THR B 1 184 ? -3.023 -19.75 7.098 1 96.81 184 THR B C 1
ATOM 4397 O O . THR B 1 184 ? -4.184 -20.156 7.18 1 96.81 184 THR B O 1
ATOM 4400 N N . GLY B 1 185 ? -2.273 -20.078 6.105 1 96.06 185 GLY B N 1
ATOM 4401 C CA . GLY B 1 185 ? -2.66 -20.984 5.035 1 96.06 185 GLY B CA 1
ATOM 4402 C C . GLY B 1 185 ? -1.624 -21.078 3.932 1 96.06 185 GLY B C 1
ATOM 4403 O O . GLY B 1 185 ? -0.422 -21 4.191 1 96.06 185 GLY B O 1
ATOM 4404 N N . SER B 1 186 ? -2.119 -21.375 2.75 1 95.62 186 SER B N 1
ATOM 4405 C CA . SER B 1 186 ? -1.262 -21.562 1.582 1 95.62 186 SER B CA 1
ATOM 4406 C C . SER B 1 186 ? -0.866 -20.219 0.97 1 95.62 186 SER B C 1
ATOM 4408 O O . SER B 1 186 ? -1.674 -19.297 0.923 1 95.62 186 SER B O 1
ATOM 4410 N N . ALA B 1 187 ? 0.408 -20.141 0.516 1 96.56 187 ALA B N 1
ATOM 4411 C CA . ALA B 1 187 ? 0.863 -18.938 -0.164 1 96.56 187 ALA B CA 1
ATOM 4412 C C . ALA B 1 187 ? 0.264 -18.828 -1.563 1 96.56 187 ALA B C 1
ATOM 4414 O O . ALA B 1 187 ? 0.373 -17.797 -2.219 1 96.56 187 ALA B O 1
ATOM 4415 N N . TRP B 1 188 ? -0.368 -19.891 -2.07 1 98.19 188 TRP B N 1
ATOM 4416 C CA . TRP B 1 188 ? -0.971 -19.922 -3.4 1 98.19 188 TRP B CA 1
ATOM 4417 C C . TRP B 1 188 ? -2.467 -19.625 -3.326 1 98.19 188 TRP B C 1
ATOM 4419 O O . TRP B 1 188 ? -3.178 -20.203 -2.504 1 98.19 188 TRP B O 1
ATOM 4429 N N . VAL B 1 189 ? -2.85 -18.656 -4.18 1 98.75 189 VAL B N 1
ATOM 4430 C CA . VAL B 1 189 ? -4.199 -18.141 -4.008 1 98.75 189 VAL B CA 1
ATOM 4431 C C . VAL B 1 189 ? -4.84 -17.891 -5.375 1 98.75 189 VAL B C 1
ATOM 4433 O O . VAL B 1 189 ? -4.137 -17.781 -6.383 1 98.75 189 VAL B O 1
ATOM 4436 N N . VAL B 1 190 ? -6.125 -17.906 -5.488 1 98.88 190 VAL B N 1
ATOM 4437 C CA . VAL B 1 190 ? -6.98 -17.375 -6.543 1 98.88 190 VAL B CA 1
ATOM 4438 C C . VAL B 1 190 ? -7.906 -16.312 -5.969 1 98.88 190 VAL B C 1
ATOM 4440 O O . VAL B 1 190 ? -8.922 -16.625 -5.352 1 98.88 190 VAL B O 1
ATOM 4443 N N . LEU B 1 191 ? -7.512 -15.062 -6.168 1 98.94 191 LEU B N 1
ATOM 4444 C CA . LEU B 1 191 ? -8.18 -13.953 -5.484 1 98.94 191 LEU B CA 1
ATOM 4445 C C . LEU B 1 191 ? -8.859 -13.031 -6.488 1 98.94 191 LEU B C 1
ATOM 4447 O O . LEU B 1 191 ? -8.367 -12.852 -7.609 1 98.94 191 LEU B O 1
ATOM 4451 N N . THR B 1 192 ? -9.953 -12.461 -6.078 1 98.88 192 THR B N 1
ATOM 4452 C CA . THR B 1 192 ? -10.742 -11.594 -6.945 1 98.88 192 THR B CA 1
ATOM 4453 C C . THR B 1 192 ? -10.07 -10.234 -7.109 1 98.88 192 THR B C 1
ATOM 4455 O O . THR B 1 192 ? -9.375 -9.766 -6.203 1 98.88 192 THR B O 1
ATOM 4458 N N . LYS B 1 193 ? -10.32 -9.609 -8.25 1 98.69 193 LYS B N 1
ATOM 4459 C CA . LYS B 1 193 ? -9.781 -8.289 -8.547 1 98.69 193 LYS B CA 1
ATOM 4460 C C . LYS B 1 193 ? -10.211 -7.262 -7.508 1 98.69 193 LYS B C 1
ATOM 4462 O O . LYS B 1 193 ? -9.383 -6.516 -6.98 1 98.69 193 LYS B O 1
ATOM 4467 N N . PRO B 1 194 ? -11.492 -7.203 -7.035 1 98.25 194 PRO B N 1
ATOM 4468 C CA . PRO B 1 194 ? -11.891 -6.203 -6.043 1 98.25 194 PRO B CA 1
ATOM 4469 C C . PRO B 1 194 ? -11.148 -6.359 -4.719 1 98.25 194 PRO B C 1
ATOM 4471 O O . PRO B 1 194 ? -10.75 -5.359 -4.109 1 98.25 194 PRO B O 1
ATOM 4474 N N . PHE B 1 195 ? -10.945 -7.582 -4.289 1 98.69 195 PHE B N 1
ATOM 4475 C CA . PHE B 1 195 ? -10.219 -7.789 -3.045 1 98.69 195 PHE B CA 1
ATOM 4476 C C . PHE B 1 195 ? -8.773 -7.316 -3.174 1 98.69 195 PHE B C 1
ATOM 4478 O O . PHE B 1 195 ? -8.242 -6.688 -2.26 1 98.69 195 PHE B O 1
ATOM 4485 N N . LEU B 1 196 ? -8.18 -7.629 -4.301 1 98.81 196 LEU B N 1
ATOM 4486 C CA . LEU B 1 196 ? -6.785 -7.246 -4.477 1 98.81 196 LEU B CA 1
ATOM 4487 C C . LEU B 1 196 ? -6.652 -5.734 -4.641 1 98.81 196 LEU B C 1
ATOM 4489 O O . LEU B 1 196 ? -5.664 -5.141 -4.203 1 98.81 196 LEU B O 1
ATOM 4493 N N . GLU B 1 197 ? -7.586 -5.125 -5.34 1 97.94 197 GLU B N 1
ATOM 4494 C CA . GLU B 1 197 ? -7.621 -3.664 -5.383 1 97.94 197 GLU B CA 1
ATOM 4495 C C . GLU B 1 197 ? -7.688 -3.074 -3.979 1 97.94 197 GLU B C 1
ATOM 4497 O O . GLU B 1 197 ? -7 -2.098 -3.676 1 97.94 197 GLU B O 1
ATOM 4502 N N . PHE B 1 198 ? -8.531 -3.639 -3.121 1 98.25 198 PHE B N 1
ATOM 4503 C CA . PHE B 1 198 ? -8.633 -3.256 -1.718 1 98.25 198 PHE B CA 1
ATOM 4504 C C . PHE B 1 198 ? -7.285 -3.373 -1.021 1 98.25 198 PHE B C 1
ATOM 4506 O O . PHE B 1 198 ? -6.887 -2.477 -0.274 1 98.25 198 PHE B O 1
ATOM 4513 N N . CYS B 1 199 ? -6.52 -4.469 -1.267 1 98.69 199 CYS B N 1
ATOM 4514 C CA . CYS B 1 199 ? -5.227 -4.711 -0.64 1 98.69 199 CYS B CA 1
ATOM 4515 C C . CYS B 1 199 ? -4.199 -3.68 -1.091 1 98.69 199 CYS B C 1
ATOM 4517 O O . CYS B 1 199 ? -3.355 -3.25 -0.301 1 98.69 199 CYS B O 1
ATOM 4519 N N . VAL B 1 200 ? -4.25 -3.277 -2.367 1 98.44 200 VAL B N 1
ATOM 4520 C CA . VAL B 1 200 ? -3.262 -2.369 -2.941 1 98.44 200 VAL B CA 1
ATOM 4521 C C . VAL B 1 200 ? -3.576 -0.934 -2.527 1 98.44 200 VAL B C 1
ATOM 4523 O O . VAL B 1 200 ? -2.701 -0.214 -2.043 1 98.44 200 VAL B O 1
ATOM 4526 N N . TRP B 1 201 ? -4.809 -0.501 -2.564 1 96.5 201 TRP B N 1
ATOM 4527 C CA . TRP B 1 201 ? -5.195 0.869 -2.246 1 96.5 201 TRP B CA 1
ATOM 4528 C C . TRP B 1 201 ? -5.172 1.105 -0.739 1 96.5 201 TRP B C 1
ATOM 4530 O O . TRP B 1 201 ? -4.738 2.164 -0.278 1 96.5 201 TRP B O 1
ATOM 4540 N N . GLY B 1 202 ? -5.742 0.157 -0.025 1 95.94 202 GLY B N 1
ATOM 4541 C CA . GLY B 1 202 ? -5.676 0.2 1.427 1 95.94 202 GLY B CA 1
ATOM 4542 C C . GLY B 1 202 ? -6.465 1.35 2.025 1 95.94 202 GLY B C 1
ATOM 4543 O O . GLY B 1 202 ? -6.027 1.973 2.994 1 95.94 202 GLY B O 1
ATOM 4544 N N . TRP B 1 203 ? -7.641 1.687 1.454 1 95 203 TRP B N 1
ATOM 4545 C CA . TRP B 1 203 ? -8.414 2.832 1.926 1 95 203 TRP B CA 1
ATOM 4546 C C . TRP B 1 203 ? -8.977 2.574 3.32 1 95 203 TRP B C 1
ATOM 4548 O O . TRP B 1 203 ? -9.25 3.514 4.07 1 95 203 TRP B O 1
ATOM 4558 N N . ASP B 1 204 ? -9.086 1.318 3.752 1 95.88 204 ASP B N 1
ATOM 4559 C CA . ASP B 1 204 ? -9.516 0.957 5.102 1 95.88 204 ASP B CA 1
ATOM 4560 C C . ASP B 1 204 ? -8.32 0.869 6.051 1 95.88 204 ASP B C 1
ATOM 4562 O O . ASP B 1 204 ? -8.492 0.709 7.258 1 95.88 204 ASP B O 1
ATOM 4566 N N . ASN B 1 205 ? -7.137 0.92 5.609 1 97.19 205 ASN B N 1
ATOM 4567 C CA . ASN B 1 205 ? -5.836 0.917 6.27 1 97.19 205 ASN B CA 1
ATOM 4568 C C . ASN B 1 205 ? -5.477 -0.469 6.797 1 97.19 205 ASN B C 1
ATOM 4570 O O . ASN B 1 205 ? -4.332 -0.716 7.176 1 97.19 205 ASN B O 1
ATOM 4574 N N . LEU B 1 206 ? -6.414 -1.436 6.887 1 97.94 206 LEU B N 1
ATOM 4575 C CA . LEU B 1 206 ? -6.148 -2.777 7.395 1 97.94 206 LEU B CA 1
ATOM 4576 C C . LEU B 1 206 ? -5.062 -3.465 6.574 1 97.94 206 LEU B C 1
ATOM 4578 O O . LEU B 1 206 ? -4.078 -3.957 7.133 1 97.94 206 LEU B O 1
ATOM 4582 N N . PRO B 1 207 ? -5.203 -3.486 5.215 1 98.69 207 PRO B N 1
ATOM 4583 C CA . PRO B 1 207 ? -4.148 -4.156 4.445 1 98.69 207 PRO B CA 1
ATOM 4584 C C . PRO B 1 207 ? -2.766 -3.562 4.699 1 98.69 207 PRO B C 1
ATOM 4586 O O . PRO B 1 207 ? -1.784 -4.301 4.816 1 98.69 207 PRO B O 1
ATOM 4589 N N . ARG B 1 208 ? -2.674 -2.227 4.77 1 98.5 208 ARG B N 1
ATOM 4590 C CA . ARG B 1 208 ? -1.396 -1.556 4.988 1 98.5 208 ARG B CA 1
ATOM 4591 C C . ARG B 1 208 ? -0.823 -1.907 6.355 1 98.5 208 ARG B C 1
ATOM 4593 O O . ARG B 1 208 ? 0.355 -2.254 6.473 1 98.5 208 ARG B O 1
ATOM 4600 N N . THR B 1 209 ? -1.655 -1.834 7.398 1 98 209 THR B N 1
ATOM 4601 C CA . THR B 1 209 ? -1.222 -2.148 8.758 1 98 209 THR B CA 1
ATOM 4602 C C . THR B 1 209 ? -0.756 -3.598 8.852 1 98 209 THR B C 1
ATOM 4604 O O . THR B 1 209 ? 0.271 -3.885 9.469 1 98 209 THR B O 1
ATOM 4607 N N . LEU B 1 210 ? -1.484 -4.465 8.258 1 98.69 210 LEU B N 1
ATOM 4608 C CA . LEU B 1 210 ? -1.116 -5.875 8.289 1 98.69 210 LEU B CA 1
ATOM 4609 C C . LEU B 1 210 ? 0.152 -6.125 7.48 1 98.69 210 LEU B C 1
ATOM 4611 O O . LEU B 1 210 ? 0.966 -6.98 7.84 1 98.69 210 LEU B O 1
ATOM 4615 N N . LEU B 1 211 ? 0.298 -5.422 6.332 1 98.81 211 LEU B N 1
ATOM 4616 C CA . LEU B 1 211 ? 1.555 -5.535 5.598 1 98.81 211 LEU B CA 1
ATOM 4617 C C . LEU B 1 211 ? 2.736 -5.152 6.484 1 98.81 211 LEU B C 1
ATOM 4619 O O . LEU B 1 211 ? 3.752 -5.848 6.508 1 98.81 211 LEU B O 1
ATOM 4623 N N . MET B 1 212 ? 2.621 -4.078 7.234 1 98.62 212 MET B N 1
ATOM 4624 C CA . MET B 1 212 ? 3.666 -3.615 8.141 1 98.62 212 MET B CA 1
ATOM 4625 C C . MET B 1 212 ? 3.895 -4.621 9.266 1 98.62 212 MET B C 1
ATOM 4627 O O . MET B 1 212 ? 5.039 -4.91 9.625 1 98.62 212 MET B O 1
ATOM 4631 N N . TYR B 1 213 ? 2.836 -5.176 9.789 1 98.31 213 TYR B N 1
ATOM 4632 C CA . TYR B 1 213 ? 2.949 -6.203 10.82 1 98.31 213 TYR B CA 1
ATOM 4633 C C . TYR B 1 213 ? 3.689 -7.426 10.289 1 98.31 213 TYR B C 1
ATOM 4635 O O . TYR B 1 213 ? 4.613 -7.93 10.938 1 98.31 213 TYR B O 1
ATOM 4643 N N . TYR B 1 214 ? 3.336 -7.875 9.102 1 98.44 214 TYR B N 1
ATOM 4644 C CA . TYR B 1 214 ? 3.879 -9.102 8.523 1 98.44 214 TYR B CA 1
ATOM 4645 C C . TYR B 1 214 ? 5.273 -8.867 7.961 1 98.44 214 TYR B C 1
ATOM 4647 O O . TYR B 1 214 ? 5.922 -9.805 7.48 1 98.44 214 TYR B O 1
ATOM 4655 N N . THR B 1 215 ? 5.766 -7.633 7.996 1 98.06 215 THR B N 1
ATOM 4656 C CA . THR B 1 215 ? 7.145 -7.336 7.621 1 98.06 215 THR B CA 1
ATOM 4657 C C . THR B 1 215 ? 8.125 -8.086 8.516 1 98.06 215 THR B C 1
ATOM 4659 O O . THR B 1 215 ? 9.219 -8.445 8.086 1 98.06 215 THR B O 1
ATOM 4662 N N . ASN B 1 216 ? 7.73 -8.328 9.727 1 96.75 216 ASN B N 1
ATOM 4663 C CA . ASN B 1 216 ? 8.594 -8.984 10.703 1 96.75 216 ASN B CA 1
ATOM 4664 C C . ASN B 1 216 ? 8.07 -10.367 11.078 1 96.75 216 ASN B C 1
ATOM 4666 O O . ASN B 1 216 ? 8.312 -10.836 12.195 1 96.75 216 ASN B O 1
ATOM 4670 N N . PHE B 1 217 ? 7.395 -10.984 10.242 1 97.38 217 PHE B N 1
ATOM 4671 C CA . PHE B 1 217 ? 6.723 -12.258 10.477 1 97.38 217 PHE B CA 1
ATOM 4672 C C . PHE B 1 217 ? 7.328 -13.359 9.609 1 97.38 217 PHE B C 1
ATOM 4674 O O . PHE B 1 217 ? 7.445 -13.203 8.398 1 97.38 217 PHE B O 1
ATOM 4681 N N . LEU B 1 218 ? 7.77 -14.469 10.219 1 96.38 218 LEU B N 1
ATOM 4682 C CA . LEU B 1 218 ? 8.328 -15.578 9.453 1 96.38 218 LEU B CA 1
ATOM 4683 C C . LEU B 1 218 ? 7.262 -16.234 8.594 1 96.38 218 LEU B C 1
ATOM 4685 O O . LEU B 1 218 ? 6.156 -16.516 9.062 1 96.38 218 LEU B O 1
ATOM 4689 N N . SER B 1 219 ? 7.527 -16.547 7.297 1 95.62 219 SER B N 1
ATOM 4690 C CA . SER B 1 219 ? 6.617 -17.141 6.32 1 95.62 219 SER B CA 1
ATOM 4691 C C . SER B 1 219 ? 5.379 -16.281 6.121 1 95.62 219 SER B C 1
ATOM 4693 O O . SER B 1 219 ? 4.254 -16.781 6.125 1 95.62 219 SER B O 1
ATOM 4695 N N . SER B 1 220 ? 5.594 -14.961 5.992 1 97.12 220 SER B N 1
ATOM 4696 C CA . SER B 1 220 ? 4.531 -13.969 5.914 1 97.12 220 SER B CA 1
ATOM 4697 C C . SER B 1 220 ? 3.621 -14.227 4.719 1 97.12 220 SER B C 1
ATOM 4699 O O . SER B 1 220 ? 2.428 -13.922 4.762 1 97.12 220 SER B O 1
ATOM 4701 N N . PRO B 1 221 ? 4.07 -14.859 3.57 1 97 221 PRO B N 1
ATOM 4702 C CA . PRO B 1 221 ? 3.17 -15.141 2.451 1 97 221 PRO B CA 1
ATOM 4703 C C . PRO B 1 221 ? 2.043 -16.094 2.826 1 97 221 PRO B C 1
ATOM 4705 O O . PRO B 1 221 ? 1.032 -16.172 2.121 1 97 221 PRO B O 1
ATOM 4708 N N . GLU B 1 222 ? 2.213 -16.828 3.859 1 97 222 GLU B N 1
ATOM 4709 C CA . GLU B 1 222 ? 1.224 -17.797 4.309 1 97 222 GLU B CA 1
ATOM 4710 C C . GLU B 1 222 ? 0.283 -17.203 5.348 1 97 222 GLU B C 1
ATOM 4712 O O . GLU B 1 222 ? -0.423 -17.922 6.047 1 97 222 GLU B O 1
ATOM 4717 N N . GLY B 1 223 ? 0.302 -15.922 5.484 1 98.06 223 GLY B N 1
ATOM 4718 C CA . GLY B 1 223 ? -0.521 -15.359 6.543 1 98.06 223 GLY B CA 1
ATOM 4719 C C . GLY B 1 223 ? -1.121 -14.016 6.184 1 98.06 223 GLY B C 1
ATOM 4720 O O . GLY B 1 223 ? -2.174 -13.641 6.703 1 98.06 223 GLY B O 1
ATOM 4721 N N . TYR B 1 224 ? -0.515 -13.211 5.273 1 98.62 224 TYR B N 1
ATOM 4722 C CA . TYR B 1 224 ? -0.889 -11.82 5.039 1 98.62 224 TYR B CA 1
ATOM 4723 C C . TYR B 1 224 ? -2.289 -11.727 4.449 1 98.62 224 TYR B C 1
ATOM 4725 O O . TYR B 1 224 ? -3.197 -11.172 5.074 1 98.62 224 TYR B O 1
ATOM 4733 N N . PHE B 1 225 ? -2.504 -12.336 3.242 1 98.88 225 PHE B N 1
ATOM 4734 C CA . PHE B 1 225 ? -3.797 -12.219 2.58 1 98.88 225 PHE B CA 1
ATOM 4735 C C . PHE B 1 225 ? -4.891 -12.875 3.414 1 98.88 225 PHE B C 1
ATOM 4737 O O . PHE B 1 225 ? -6.02 -12.375 3.467 1 98.88 225 PHE B O 1
ATOM 4744 N N . HIS B 1 226 ? -4.535 -13.977 4.086 1 98.69 226 HIS B N 1
ATOM 4745 C CA . HIS B 1 226 ? -5.453 -14.727 4.93 1 98.69 226 HIS B CA 1
ATOM 4746 C C . HIS B 1 226 ? -5.988 -13.859 6.066 1 98.69 226 HIS B C 1
ATOM 4748 O O . HIS B 1 226 ? -7.199 -13.82 6.309 1 98.69 226 HIS B O 1
ATOM 4754 N N . THR B 1 227 ? -5.059 -13.148 6.664 1 98.81 227 THR B N 1
ATOM 4755 C CA . THR B 1 227 ? -5.43 -12.305 7.789 1 98.81 227 THR B CA 1
ATOM 4756 C C . THR B 1 227 ? -6.195 -11.07 7.312 1 98.81 227 THR B C 1
ATOM 4758 O O . THR B 1 227 ? -7.16 -10.648 7.953 1 98.81 227 THR B O 1
ATOM 4761 N N . VAL B 1 228 ? -5.832 -10.5 6.195 1 98.81 228 VAL B N 1
ATOM 4762 C CA . VAL B 1 228 ? -6.547 -9.344 5.664 1 98.81 228 VAL B CA 1
ATOM 4763 C C . VAL B 1 228 ? -7.988 -9.734 5.344 1 98.81 228 VAL B C 1
ATOM 4765 O O . VAL B 1 228 ? -8.93 -9.102 5.832 1 98.81 228 VAL B O 1
ATOM 4768 N N . ILE B 1 229 ? -8.18 -10.812 4.527 1 98.75 229 ILE B N 1
ATOM 4769 C CA . ILE B 1 229 ? -9.492 -11.133 3.988 1 98.75 229 ILE B CA 1
ATOM 4770 C C . ILE B 1 229 ? -10.422 -11.57 5.121 1 98.75 229 ILE B C 1
ATOM 4772 O O . ILE B 1 229 ? -11.617 -11.258 5.105 1 98.75 229 ILE B O 1
ATOM 4776 N N . CYS B 1 230 ? -9.867 -12.227 6.113 1 98.56 230 CYS B N 1
ATOM 4777 C CA . CYS B 1 230 ? -10.695 -12.797 7.172 1 98.56 230 CYS B CA 1
ATOM 4778 C C . CYS B 1 230 ? -11.023 -11.742 8.227 1 98.56 230 CYS B C 1
ATOM 4780 O O . CYS B 1 230 ? -11.922 -11.945 9.047 1 98.56 230 CYS B O 1
ATOM 4782 N N . ASN B 1 231 ? -10.281 -10.594 8.258 1 98.25 231 ASN B N 1
ATOM 4783 C CA . ASN B 1 231 ? -10.555 -9.555 9.234 1 98.25 231 ASN B CA 1
ATOM 4784 C C . ASN B 1 231 ? -11.344 -8.398 8.625 1 98.25 231 ASN B C 1
ATOM 4786 O O . ASN B 1 231 ? -11.562 -7.375 9.266 1 98.25 231 ASN B O 1
ATOM 4790 N N . GLN B 1 232 ? -11.734 -8.477 7.379 1 97.38 232 GLN B N 1
ATOM 4791 C CA . GLN B 1 232 ? -12.508 -7.43 6.723 1 97.38 232 GLN B CA 1
ATOM 4792 C C . GLN B 1 232 ? -13.93 -7.895 6.43 1 97.38 232 GLN B C 1
ATOM 4794 O O . GLN B 1 232 ? -14.133 -8.844 5.668 1 97.38 232 GLN B O 1
ATOM 4799 N N . LYS B 1 233 ? -14.93 -7.227 6.852 1 95.06 233 LYS B N 1
ATOM 4800 C CA . LYS B 1 233 ? -16.328 -7.637 6.875 1 95.06 233 LYS B CA 1
ATOM 4801 C C . LYS B 1 233 ? -16.859 -7.867 5.465 1 95.06 233 LYS B C 1
ATOM 4803 O O . LYS B 1 233 ? -17.672 -8.766 5.238 1 95.06 233 LYS B O 1
ATOM 4808 N N . ASP B 1 234 ? -16.438 -7.09 4.512 1 95.12 234 ASP B N 1
ATOM 4809 C CA . ASP B 1 234 ? -16.969 -7.172 3.152 1 95.12 234 ASP B CA 1
ATOM 4810 C C . ASP B 1 234 ? -16.422 -8.406 2.428 1 95.12 234 ASP B C 1
ATOM 4812 O O . ASP B 1 234 ? -17 -8.844 1.428 1 95.12 234 ASP B O 1
ATOM 4816 N N . TYR B 1 235 ? -15.273 -9.023 2.934 1 97.12 235 TYR B N 1
ATOM 4817 C CA . TYR B 1 235 ? -14.633 -10.078 2.152 1 97.12 235 TYR B CA 1
ATOM 4818 C C . TYR B 1 235 ? -14.609 -11.391 2.922 1 97.12 235 TYR B C 1
ATOM 4820 O O . TYR B 1 235 ? -14.406 -12.461 2.334 1 97.12 235 TYR B O 1
ATOM 4828 N N . GLN B 1 236 ? -14.812 -11.344 4.227 1 95.44 236 GLN B N 1
ATOM 4829 C CA . GLN B 1 236 ? -14.641 -12.539 5.047 1 95.44 236 GLN B CA 1
ATOM 4830 C C . GLN B 1 236 ? -15.625 -13.633 4.637 1 95.44 236 GLN B C 1
ATOM 4832 O O . GLN B 1 236 ? -15.336 -14.82 4.773 1 95.44 236 GLN B O 1
ATOM 4837 N N . ASN B 1 237 ? -16.797 -13.367 4.059 1 92.81 237 ASN B N 1
ATOM 4838 C CA . ASN B 1 237 ? -17.797 -14.344 3.652 1 92.81 237 ASN B CA 1
ATOM 4839 C C . ASN B 1 237 ? -17.656 -14.727 2.182 1 92.81 237 ASN B C 1
ATOM 4841 O O . ASN B 1 237 ? -18.531 -15.375 1.613 1 92.81 237 ASN B O 1
ATOM 4845 N N . THR B 1 238 ? -16.594 -14.32 1.59 1 96.44 238 THR B N 1
ATOM 4846 C CA . THR B 1 238 ? -16.359 -14.609 0.18 1 96.44 238 THR B CA 1
ATOM 4847 C C . THR B 1 238 ? -15.266 -15.664 0.019 1 96.44 238 THR B C 1
ATOM 4849 O O . THR B 1 238 ? -14.844 -15.969 -1.1 1 96.44 238 THR B O 1
ATOM 4852 N N . THR B 1 239 ? -14.797 -16.297 1.075 1 96.94 239 THR B N 1
ATOM 4853 C CA . THR B 1 239 ? -13.648 -17.203 1.007 1 96.94 239 THR B CA 1
ATOM 4854 C C . THR B 1 239 ? -14.102 -18.641 0.76 1 96.94 239 THR B C 1
ATOM 4856 O O . THR B 1 239 ? -15.086 -19.094 1.344 1 96.94 239 THR B O 1
ATOM 4859 N N . ILE B 1 240 ? -13.531 -19.281 -0.232 1 97.12 240 ILE B N 1
ATOM 4860 C CA . ILE B 1 240 ? -13.539 -20.734 -0.362 1 97.12 240 ILE B CA 1
ATOM 4861 C C . ILE B 1 240 ? -12.242 -21.312 0.196 1 97.12 240 ILE B C 1
ATOM 4863 O O . ILE B 1 240 ? -11.148 -20.984 -0.286 1 97.12 240 ILE B O 1
ATOM 4867 N N . ASN B 1 241 ? -12.25 -22.141 1.198 1 96.19 241 ASN B N 1
ATOM 4868 C CA . ASN B 1 241 ? -11.086 -22.594 1.953 1 96.19 241 ASN B CA 1
ATOM 4869 C C . ASN B 1 241 ? -10.328 -23.688 1.205 1 96.19 241 ASN B C 1
ATOM 4871 O O . ASN B 1 241 ? -10.242 -24.828 1.673 1 96.19 241 ASN B O 1
ATOM 4875 N N . HIS B 1 242 ? -9.805 -23.391 0.144 1 97.38 242 HIS B N 1
ATOM 4876 C CA . HIS B 1 242 ? -9.031 -24.266 -0.737 1 97.38 242 HIS B CA 1
ATOM 4877 C C . HIS B 1 242 ? -8.117 -23.438 -1.647 1 97.38 242 HIS B C 1
ATOM 4879 O O . HIS B 1 242 ? -8.523 -22.391 -2.162 1 97.38 242 HIS B O 1
ATOM 4885 N N . ASP B 1 243 ? -6.898 -23.812 -1.885 1 97.88 243 ASP B N 1
ATOM 4886 C CA . ASP B 1 243 ? -5.941 -23.031 -2.658 1 97.88 243 ASP B CA 1
ATOM 4887 C C . ASP B 1 243 ? -5.902 -23.484 -4.113 1 97.88 243 ASP B C 1
ATOM 4889 O O . ASP B 1 243 ? -5.156 -22.938 -4.926 1 97.88 243 ASP B O 1
ATOM 4893 N N . LEU B 1 244 ? -6.664 -24.562 -4.496 1 98.5 244 LEU B N 1
ATOM 4894 C CA . LEU B 1 244 ? -6.824 -25.109 -5.84 1 98.5 244 LEU B CA 1
ATOM 4895 C C . LEU B 1 244 ? -5.531 -25.766 -6.312 1 98.5 244 LEU B C 1
ATOM 4897 O O . LEU B 1 244 ? -5.254 -25.797 -7.516 1 98.5 244 LEU B O 1
ATOM 4901 N N . HIS B 1 245 ? -4.695 -26.234 -5.383 1 98.62 245 HIS B N 1
ATOM 4902 C CA . HIS B 1 245 ? -3.471 -26.969 -5.676 1 98.62 245 HIS B CA 1
ATOM 4903 C C . HIS B 1 245 ? -3.514 -28.375 -5.09 1 98.62 245 HIS B C 1
ATOM 4905 O O . HIS B 1 245 ? -4.059 -28.578 -4 1 98.62 245 HIS B O 1
ATOM 4911 N N . TYR B 1 246 ? -3.074 -29.312 -5.883 1 98.31 246 TYR B N 1
ATOM 4912 C CA . TYR B 1 246 ? -2.646 -30.578 -5.289 1 98.31 246 TYR B CA 1
ATOM 4913 C C . TYR B 1 246 ? -1.222 -30.469 -4.754 1 98.31 246 TYR B C 1
ATOM 4915 O O . TYR B 1 246 ? -0.289 -30.188 -5.512 1 98.31 246 TYR B O 1
ATOM 4923 N N . ILE B 1 247 ? -1.069 -30.594 -3.514 1 96.56 247 ILE B N 1
ATOM 4924 C CA . ILE B 1 247 ? 0.217 -30.562 -2.824 1 96.56 247 ILE B CA 1
ATOM 4925 C C . ILE B 1 247 ? 0.362 -31.812 -1.96 1 96.56 247 ILE B C 1
ATOM 4927 O O . ILE B 1 247 ? -0.563 -32.188 -1.233 1 96.56 247 ILE B O 1
ATOM 4931 N N . LYS B 1 248 ? 1.438 -32.469 -2.107 1 94.06 248 LYS B N 1
ATOM 4932 C CA . LYS B 1 248 ? 1.698 -33.656 -1.3 1 94.06 248 LYS B CA 1
ATOM 4933 C C . LYS B 1 248 ? 2.752 -33.375 -0.233 1 94.06 248 LYS B C 1
ATOM 4935 O O . LYS B 1 248 ? 3.795 -32.781 -0.522 1 94.06 248 LYS B O 1
ATOM 4940 N N . TRP B 1 249 ? 2.469 -33.781 0.944 1 89.88 249 TRP B N 1
ATOM 4941 C CA . TRP B 1 249 ? 3.363 -33.531 2.07 1 89.88 249 TRP B CA 1
ATOM 4942 C C . TRP B 1 249 ? 3.852 -34.844 2.682 1 89.88 249 TRP B C 1
ATOM 4944 O O . TRP B 1 249 ? 3.191 -35.875 2.555 1 89.88 249 TRP B O 1
ATOM 4954 N N . ASP B 1 250 ? 4.98 -34.719 3.318 1 83.81 250 ASP B N 1
ATOM 4955 C CA . ASP B 1 250 ? 5.438 -35.812 4.156 1 83.81 250 ASP B CA 1
ATOM 4956 C C . ASP B 1 250 ? 4.547 -35.969 5.387 1 83.81 250 ASP B C 1
ATOM 4958 O O . ASP B 1 250 ? 3.746 -35.094 5.699 1 83.81 250 ASP B O 1
ATOM 4962 N N . ASN B 1 251 ? 4.605 -37.156 5.957 1 74.06 251 ASN B N 1
ATOM 4963 C CA . ASN B 1 251 ? 3.963 -37.406 7.238 1 74.06 251 ASN B CA 1
ATOM 4964 C C . ASN B 1 251 ? 4.969 -37.875 8.289 1 74.06 251 ASN B C 1
ATOM 4966 O O . ASN B 1 251 ? 5.465 -39 8.219 1 74.06 251 ASN B O 1
ATOM 4970 N N . PRO B 1 252 ? 5.215 -37.094 9.297 1 77.94 252 PRO B N 1
ATOM 4971 C CA . PRO B 1 252 ? 4.703 -35.719 9.492 1 77.94 252 PRO B CA 1
ATOM 4972 C C . PRO B 1 252 ? 5.27 -34.719 8.484 1 77.94 252 PRO B C 1
ATOM 4974 O O . PRO B 1 252 ? 6.328 -34.969 7.898 1 77.94 252 PRO B O 1
ATOM 4977 N N . PRO B 1 253 ? 4.543 -33.688 8.234 1 72.19 253 PRO B N 1
ATOM 4978 C CA . PRO B 1 253 ? 4.973 -32.719 7.223 1 72.19 253 PRO B CA 1
ATOM 4979 C C . PRO B 1 253 ? 6.312 -32.094 7.555 1 72.19 253 PRO B C 1
ATOM 4981 O O . PRO B 1 253 ? 6.602 -31.812 8.727 1 72.19 253 PRO B O 1
ATOM 4984 N N . LYS B 1 254 ? 7.195 -32.125 6.527 1 71.44 254 LYS B N 1
ATOM 4985 C CA . LYS B 1 254 ? 8.445 -31.391 6.609 1 71.44 254 LYS B CA 1
ATOM 4986 C C . LYS B 1 254 ? 8.266 -29.953 6.117 1 71.44 254 LYS B C 1
ATOM 4988 O O . LYS B 1 254 ? 7.137 -29.516 5.879 1 71.44 254 LYS B O 1
ATOM 4993 N N . GLN B 1 255 ? 9.289 -29.172 6.141 1 68.06 255 GLN B N 1
ATOM 4994 C CA . GLN B 1 255 ? 9.273 -27.734 5.824 1 68.06 255 GLN B CA 1
ATOM 4995 C C . GLN B 1 255 ? 8.805 -27.5 4.395 1 68.06 255 GLN B C 1
ATOM 4997 O O . GLN B 1 255 ? 8.164 -26.484 4.113 1 68.06 255 GLN B O 1
ATOM 5002 N N . HIS B 1 256 ? 9.148 -28.453 3.594 1 81.12 256 HIS B N 1
ATOM 5003 C CA . HIS B 1 256 ? 8.789 -28.312 2.189 1 81.12 256 HIS B CA 1
ATOM 5004 C C . HIS B 1 256 ? 7.965 -29.5 1.71 1 81.12 256 HIS B C 1
ATOM 5006 O O . HIS B 1 256 ? 8.188 -30.625 2.148 1 81.12 256 HIS B O 1
ATOM 5012 N N . PRO B 1 257 ? 7.039 -29.203 0.78 1 89.69 257 PRO B N 1
ATOM 5013 C CA . PRO B 1 257 ? 6.266 -30.297 0.206 1 89.69 257 PRO B CA 1
ATOM 5014 C C . PRO B 1 257 ? 7.121 -31.25 -0.63 1 89.69 257 PRO B C 1
ATOM 5016 O O . PRO B 1 257 ? 8.227 -30.891 -1.038 1 89.69 257 PRO B O 1
ATOM 5019 N N . LEU B 1 258 ? 6.574 -32.438 -0.834 1 92 258 LEU B N 1
ATOM 5020 C CA . LEU B 1 258 ? 7.25 -33.438 -1.663 1 92 258 LEU B CA 1
ATOM 5021 C C . LEU B 1 258 ? 7.27 -33 -3.125 1 92 258 LEU B C 1
ATOM 5023 O O . LEU B 1 258 ? 6.332 -32.375 -3.598 1 92 258 LEU B O 1
ATOM 5027 N N . PHE B 1 259 ? 8.383 -33.375 -3.758 1 95.88 259 PHE B N 1
ATOM 5028 C CA . PHE B 1 259 ? 8.398 -33.219 -5.207 1 95.88 259 PHE B CA 1
ATOM 5029 C C . PHE B 1 259 ? 7.504 -34.281 -5.871 1 95.88 259 PHE B C 1
ATOM 5031 O O . PHE B 1 259 ? 7.586 -35.469 -5.555 1 95.88 259 PHE B O 1
ATOM 5038 N N . LEU B 1 260 ? 6.676 -33.844 -6.727 1 98 260 LEU B N 1
ATOM 5039 C CA . LEU B 1 260 ? 5.734 -34.719 -7.426 1 98 260 LEU B CA 1
ATOM 5040 C C . LEU B 1 260 ? 6.406 -35.406 -8.617 1 98 260 LEU B C 1
ATOM 5042 O O . LEU B 1 260 ? 7.246 -34.812 -9.289 1 98 260 LEU B O 1
ATOM 5046 N N . ASN B 1 261 ? 6.039 -36.656 -8.812 1 97.75 261 ASN B N 1
ATOM 5047 C CA . ASN B 1 261 ? 6.566 -37.438 -9.914 1 97.75 261 ASN B CA 1
ATOM 5048 C C . ASN B 1 261 ? 5.504 -38.375 -10.492 1 97.75 261 ASN B C 1
ATOM 5050 O O . ASN B 1 261 ? 4.312 -38.188 -10.234 1 97.75 261 ASN B O 1
ATOM 5054 N N . LEU B 1 262 ? 5.984 -39.312 -11.297 1 98.19 262 LEU B N 1
ATOM 5055 C CA . LEU B 1 262 ? 5.07 -40.188 -12.008 1 98.19 262 LEU B CA 1
ATOM 5056 C C . LEU B 1 262 ? 4.219 -41 -11.031 1 98.19 262 LEU B C 1
ATOM 5058 O O . LEU B 1 262 ? 3.061 -41.312 -11.312 1 98.19 262 LEU B O 1
ATOM 5062 N N . GLU B 1 263 ? 4.777 -41.312 -9.852 1 97.44 263 GLU B N 1
ATOM 5063 C CA . GLU B 1 263 ? 4.066 -42.125 -8.852 1 97.44 263 GLU B CA 1
ATOM 5064 C C . GLU B 1 263 ? 2.85 -41.375 -8.312 1 97.44 263 GLU B C 1
ATOM 5066 O O . GLU B 1 263 ? 1.922 -42 -7.789 1 97.44 263 GLU B O 1
ATOM 5071 N N . HIS B 1 264 ? 2.848 -40.094 -8.43 1 97.88 264 HIS B N 1
ATOM 5072 C CA . HIS B 1 264 ? 1.794 -39.281 -7.844 1 97.88 264 HIS B CA 1
ATOM 5073 C C . HIS B 1 264 ? 0.76 -38.875 -8.891 1 97.88 264 HIS B C 1
ATOM 5075 O O . HIS B 1 264 ? -0.185 -38.156 -8.586 1 97.88 264 HIS B O 1
ATOM 5081 N N . PHE B 1 265 ? 0.917 -39.25 -10.148 1 98.31 265 PHE B N 1
ATOM 5082 C CA . PHE B 1 265 ? 0.121 -38.781 -11.273 1 98.31 265 PHE B CA 1
ATOM 5083 C C . PHE B 1 265 ? -1.361 -39.062 -11.039 1 98.31 265 PHE B C 1
ATOM 5085 O O . PHE B 1 265 ? -2.191 -38.156 -11.18 1 98.31 265 PHE B O 1
ATOM 5092 N N . ASP B 1 266 ? -1.673 -40.25 -10.641 1 98.06 266 ASP B N 1
ATOM 5093 C CA . ASP B 1 266 ? -3.076 -40.625 -10.477 1 98.06 266 ASP B CA 1
ATOM 5094 C C . ASP B 1 266 ? -3.719 -39.812 -9.344 1 98.06 266 ASP B C 1
ATOM 5096 O O . ASP B 1 266 ? -4.875 -39.406 -9.453 1 98.06 266 ASP B O 1
ATOM 5100 N N . ASP B 1 267 ? -3.004 -39.656 -8.281 1 97.75 267 ASP B N 1
ATOM 5101 C CA . ASP B 1 267 ? -3.512 -38.875 -7.168 1 97.75 267 ASP B CA 1
ATOM 5102 C C . ASP B 1 267 ? -3.744 -37.438 -7.582 1 97.75 267 ASP B C 1
ATOM 5104 O O . ASP B 1 267 ? -4.719 -36.812 -7.16 1 97.75 267 ASP B O 1
ATOM 5108 N N . MET B 1 268 ? -2.857 -36.875 -8.344 1 98.12 268 MET B N 1
ATOM 5109 C CA . MET B 1 268 ? -3.01 -35.531 -8.867 1 98.12 268 MET B CA 1
ATOM 5110 C C . MET B 1 268 ? -4.309 -35.406 -9.656 1 98.12 268 MET B C 1
ATOM 5112 O O . MET B 1 268 ? -5.082 -34.469 -9.43 1 98.12 268 MET B O 1
ATOM 5116 N N . VAL B 1 269 ? -4.516 -36.344 -10.5 1 97.62 269 VAL B N 1
ATOM 5117 C CA . VAL B 1 269 ? -5.684 -36.312 -11.375 1 97.62 269 VAL B CA 1
ATOM 5118 C C . VAL B 1 269 ? -6.953 -36.469 -10.539 1 97.62 269 VAL B C 1
ATOM 5120 O O . VAL B 1 269 ? -7.934 -35.75 -10.75 1 97.62 269 VAL B O 1
ATOM 5123 N N . GLN B 1 270 ? -6.957 -37.344 -9.578 1 96.81 270 GLN B N 1
ATOM 5124 C CA . GLN B 1 270 ? -8.125 -37.656 -8.766 1 96.81 270 GLN B CA 1
ATOM 5125 C C . GLN B 1 270 ? -8.484 -36.5 -7.836 1 96.81 270 GLN B C 1
ATOM 5127 O O . GLN B 1 270 ? -9.633 -36.375 -7.414 1 96.81 270 GLN B O 1
ATOM 5132 N N . SER B 1 271 ? -7.527 -35.656 -7.539 1 97 271 SER B N 1
ATOM 5133 C CA . SER B 1 271 ? -7.746 -34.562 -6.605 1 97 271 SER B CA 1
ATOM 5134 C C . SER B 1 271 ? -8.766 -33.562 -7.156 1 97 271 SER B C 1
ATOM 5136 O O . SER B 1 271 ? -9.398 -32.844 -6.391 1 97 271 SER B O 1
ATOM 5138 N N . GLY B 1 272 ? -8.844 -33.5 -8.508 1 97.62 272 GLY B N 1
ATOM 5139 C CA . GLY B 1 272 ? -9.727 -32.531 -9.133 1 97.62 272 GLY B CA 1
ATOM 5140 C C . GLY B 1 272 ? -9.172 -31.109 -9.148 1 97.62 272 GLY B C 1
ATOM 5141 O O . GLY B 1 272 ? -9.758 -30.219 -9.75 1 97.62 272 GLY B O 1
ATOM 5142 N N . ALA B 1 273 ? -8 -30.875 -8.469 1 98.25 273 ALA B N 1
ATOM 5143 C CA . ALA B 1 273 ? -7.391 -29.547 -8.438 1 98.25 273 ALA B CA 1
ATOM 5144 C C . ALA B 1 273 ? -6.816 -29.172 -9.797 1 98.25 273 ALA B C 1
ATOM 5146 O O . ALA B 1 273 ? -6.254 -30.016 -10.5 1 98.25 273 ALA B O 1
ATOM 5147 N N . PRO B 1 274 ? -6.953 -27.938 -10.172 1 98.69 274 PRO B N 1
ATOM 5148 C CA . PRO B 1 274 ? -6.469 -27.531 -11.492 1 98.69 274 PRO B CA 1
ATOM 5149 C C . PRO B 1 274 ? -4.953 -27.359 -11.531 1 98.69 274 PRO B C 1
ATOM 5151 O O . PRO B 1 274 ? -4.363 -27.281 -12.617 1 98.69 274 PRO B O 1
ATOM 5154 N N . PHE B 1 275 ? -4.277 -27.188 -10.391 1 98.88 275 PHE B N 1
ATOM 5155 C CA . PHE B 1 275 ? -2.83 -27 -10.352 1 98.88 275 PHE B CA 1
ATOM 5156 C C . PHE B 1 275 ? -2.193 -28 -9.375 1 98.88 275 PHE B C 1
ATOM 5158 O O . PHE B 1 275 ? -2.875 -28.547 -8.516 1 98.88 275 PHE B O 1
ATOM 5165 N N . ALA B 1 276 ? -0.947 -28.234 -9.578 1 98.75 276 ALA B N 1
ATOM 5166 C CA . ALA B 1 276 ? -0.18 -29.062 -8.664 1 98.75 276 ALA B CA 1
ATOM 5167 C C . ALA B 1 276 ? 1.23 -28.516 -8.461 1 98.75 276 ALA B C 1
ATOM 5169 O O . ALA B 1 276 ? 1.746 -27.797 -9.32 1 98.75 276 ALA B O 1
ATOM 5170 N N . ARG B 1 277 ? 1.743 -28.766 -7.371 1 97.81 277 ARG B N 1
ATOM 5171 C CA . ARG B 1 277 ? 3.111 -28.391 -7.023 1 97.81 277 ARG B CA 1
ATOM 5172 C C . ARG B 1 277 ? 3.689 -29.359 -5.992 1 97.81 277 ARG B C 1
ATOM 5174 O O . ARG B 1 277 ? 2.945 -30.016 -5.262 1 97.81 277 ARG B O 1
ATOM 5181 N N . LYS B 1 278 ? 5.117 -29.562 -5.676 1 96.69 278 LYS B N 1
ATOM 5182 C CA . LYS B 1 278 ? 6.02 -28.875 -6.594 1 96.69 278 LYS B CA 1
ATOM 5183 C C . LYS B 1 278 ? 6.742 -29.875 -7.5 1 96.69 278 LYS B C 1
ATOM 5185 O O . LYS B 1 278 ? 6.875 -31.047 -7.156 1 96.69 278 LYS B O 1
ATOM 5190 N N . PHE B 1 279 ? 7.133 -29.359 -8.633 1 98.12 279 PHE B N 1
ATOM 5191 C CA . PHE B 1 279 ? 7.801 -30.203 -9.625 1 98.12 279 PHE B CA 1
ATOM 5192 C C . PHE B 1 279 ? 9.266 -29.797 -9.773 1 98.12 279 PHE B C 1
ATOM 5194 O O . PHE B 1 279 ? 9.594 -28.609 -9.695 1 98.12 279 PHE B O 1
ATOM 5201 N N . THR B 1 280 ? 10.094 -30.797 -9.922 1 95.69 280 THR B N 1
ATOM 5202 C CA . THR B 1 280 ? 11.461 -30.516 -10.344 1 95.69 280 THR B CA 1
ATOM 5203 C C . THR B 1 280 ? 11.516 -30.203 -11.836 1 95.69 280 THR B C 1
ATOM 5205 O O . THR B 1 280 ? 10.609 -30.578 -12.594 1 95.69 280 THR B O 1
ATOM 5208 N N . GLN B 1 281 ? 12.625 -29.578 -12.086 1 92.19 281 GLN B N 1
ATOM 5209 C CA . GLN B 1 281 ? 12.805 -29.234 -13.492 1 92.19 281 GLN B CA 1
ATOM 5210 C C . GLN B 1 281 ? 12.867 -30.469 -14.367 1 92.19 281 GLN B C 1
ATOM 5212 O O . GLN B 1 281 ? 13.516 -31.453 -14.016 1 92.19 281 GLN B O 1
ATOM 5217 N N . ASP B 1 282 ? 12.148 -30.672 -15.391 1 89.88 282 ASP B N 1
ATOM 5218 C CA . ASP B 1 282 ? 12.18 -31.656 -16.453 1 89.88 282 ASP B CA 1
ATOM 5219 C C . ASP B 1 282 ? 11.773 -33.031 -15.945 1 89.88 282 ASP B C 1
ATOM 5221 O O . ASP B 1 282 ? 12.234 -34.062 -16.453 1 89.88 282 ASP B O 1
ATOM 5225 N N . ASP B 1 283 ? 11.188 -33.062 -14.766 1 96.44 283 ASP B N 1
ATOM 5226 C CA . ASP B 1 283 ? 10.633 -34.344 -14.344 1 96.44 283 ASP B CA 1
ATOM 5227 C C . ASP B 1 283 ? 9.727 -34.906 -15.422 1 96.44 283 ASP B C 1
ATOM 5229 O O . ASP B 1 283 ? 8.914 -34.188 -16.016 1 96.44 283 ASP B O 1
ATOM 5233 N N . PRO B 1 284 ? 9.805 -36.219 -15.695 1 97.5 284 PRO B N 1
ATOM 5234 C CA . PRO B 1 284 ? 9.031 -36.844 -16.766 1 97.5 284 PRO B CA 1
ATOM 5235 C C . PRO B 1 284 ? 7.523 -36.719 -16.562 1 97.5 284 PRO B C 1
ATOM 5237 O O . PRO B 1 284 ? 6.758 -36.844 -17.516 1 97.5 284 PRO B O 1
ATOM 5240 N N . VAL B 1 285 ? 7.141 -36.594 -15.328 1 98.38 285 VAL B N 1
ATOM 5241 C CA . VAL B 1 285 ? 5.711 -36.469 -15.055 1 98.38 285 VAL B CA 1
ATOM 5242 C C . VAL B 1 285 ? 5.145 -35.25 -15.781 1 98.38 285 VAL B C 1
ATOM 5244 O O . VAL B 1 285 ? 3.975 -35.25 -16.172 1 98.38 285 VAL B O 1
ATOM 5247 N N . LEU B 1 286 ? 5.949 -34.188 -15.977 1 98.31 286 LEU B N 1
ATOM 5248 C CA . LEU B 1 286 ? 5.504 -33 -16.688 1 98.31 286 LEU B CA 1
ATOM 5249 C C . LEU B 1 286 ? 5.145 -33.312 -18.141 1 98.31 286 LEU B C 1
ATOM 5251 O O . LEU B 1 286 ? 4.16 -32.812 -18.672 1 98.31 286 LEU B O 1
ATOM 5255 N N . ASP B 1 287 ? 5.926 -34.188 -18.75 1 97.88 287 ASP B N 1
ATOM 5256 C CA . ASP B 1 287 ? 5.633 -34.625 -20.109 1 97.88 287 ASP B CA 1
ATOM 5257 C C . ASP B 1 287 ? 4.344 -35.438 -20.156 1 97.88 287 ASP B C 1
ATOM 5259 O O . ASP B 1 287 ? 3.582 -35.344 -21.125 1 97.88 287 ASP B O 1
ATOM 5263 N N . LYS B 1 288 ? 4.195 -36.281 -19.203 1 98.12 288 LYS B N 1
ATOM 5264 C CA . LYS B 1 288 ? 2.963 -37.062 -19.125 1 98.12 288 LYS B CA 1
ATOM 5265 C C . LYS B 1 288 ? 1.744 -36.156 -18.984 1 98.12 288 LYS B C 1
ATOM 5267 O O . LYS B 1 288 ? 0.722 -36.375 -19.641 1 98.12 288 LYS B O 1
ATOM 5272 N N . ILE B 1 289 ? 1.803 -35.125 -18.109 1 98.12 289 ILE B N 1
ATOM 5273 C CA . ILE B 1 289 ? 0.729 -34.156 -17.953 1 98.12 289 ILE B CA 1
ATOM 5274 C C . ILE B 1 289 ? 0.453 -33.469 -19.281 1 98.12 289 ILE B C 1
ATOM 5276 O O . ILE B 1 289 ? -0.699 -33.375 -19.719 1 98.12 289 ILE B O 1
ATOM 5280 N N . ASP B 1 290 ? 1.504 -33 -19.938 1 97.44 290 ASP B N 1
ATOM 5281 C CA . ASP B 1 290 ? 1.377 -32.344 -21.234 1 97.44 290 ASP B CA 1
ATOM 5282 C C . ASP B 1 290 ? 0.623 -33.219 -22.234 1 97.44 290 ASP B C 1
ATOM 5284 O O . ASP B 1 290 ? -0.301 -32.75 -22.906 1 97.44 290 ASP B O 1
ATOM 5288 N N . LYS B 1 291 ? 0.974 -34.438 -22.297 1 96.31 291 LYS B N 1
ATOM 5289 C CA . LYS B 1 291 ? 0.436 -35.344 -23.297 1 96.31 291 LYS B CA 1
ATOM 5290 C C . LYS B 1 291 ? -0.98 -35.812 -22.938 1 96.31 291 LYS B C 1
ATOM 5292 O O . LYS B 1 291 ? -1.89 -35.719 -23.766 1 96.31 291 LYS B O 1
ATOM 5297 N N . GLN B 1 292 ? -1.159 -36.188 -21.719 1 96.81 292 GLN B N 1
ATOM 5298 C CA . GLN B 1 292 ? -2.389 -36.906 -21.359 1 96.81 292 GLN B CA 1
ATOM 5299 C C . GLN B 1 292 ? -3.467 -35.938 -20.891 1 96.81 292 GLN B C 1
ATOM 5301 O O . GLN B 1 292 ? -4.66 -36.188 -21.062 1 96.81 292 GLN B O 1
ATOM 5306 N N . LEU B 1 293 ? -3.053 -34.844 -20.25 1 97.5 293 LEU B N 1
ATOM 5307 C CA . LEU B 1 293 ? -4.047 -33.969 -19.641 1 97.5 293 LEU B CA 1
ATOM 5308 C C . LEU B 1 293 ? -4.215 -32.688 -20.469 1 97.5 293 LEU B C 1
ATOM 5310 O O . LEU B 1 293 ? -5.332 -32.219 -20.656 1 97.5 293 LEU B O 1
ATOM 5314 N N . LEU B 1 294 ? -3.146 -32.156 -21.016 1 97.06 294 LEU B N 1
ATOM 5315 C CA . LEU B 1 294 ? -3.197 -30.875 -21.688 1 97.06 294 LEU B CA 1
ATOM 5316 C C . LEU B 1 294 ? -3.215 -31.031 -23.203 1 97.06 294 LEU B C 1
ATOM 5318 O O . LEU B 1 294 ? -3.521 -30.094 -23.922 1 97.06 294 LEU B O 1
ATOM 5322 N N . ARG B 1 295 ? -2.871 -32.219 -23.719 1 93.5 295 ARG B N 1
ATOM 5323 C CA . ARG B 1 295 ? -2.805 -32.531 -25.156 1 93.5 295 ARG B CA 1
ATOM 5324 C C . ARG B 1 295 ? -1.895 -31.531 -25.875 1 93.5 295 ARG B C 1
ATOM 5326 O O . ARG B 1 295 ? -2.258 -31.016 -26.938 1 93.5 295 ARG B O 1
ATOM 5333 N N . ARG B 1 296 ? -0.82 -31.266 -25.203 1 93.44 296 ARG B N 1
ATOM 5334 C CA . ARG B 1 296 ? 0.143 -30.312 -25.75 1 93.44 296 ARG B CA 1
ATOM 5335 C C . ARG B 1 296 ? 1.473 -31 -26.062 1 93.44 296 ARG B C 1
ATOM 5337 O O . ARG B 1 296 ? 1.844 -31.969 -25.391 1 93.44 296 ARG B O 1
ATOM 5344 N N . SER B 1 297 ? 2.143 -30.5 -27.078 1 90 297 SER B N 1
ATOM 5345 C CA . SER B 1 297 ? 3.479 -30.969 -27.438 1 90 297 SER B CA 1
ATOM 5346 C C . SER B 1 297 ? 4.555 -30.016 -26.922 1 90 297 SER B C 1
ATOM 5348 O O . SER B 1 297 ? 4.266 -28.859 -26.594 1 90 297 SER B O 1
ATOM 5350 N N . ALA B 1 298 ? 5.734 -30.547 -26.891 1 88.31 298 ALA B N 1
ATOM 5351 C CA . ALA B 1 298 ? 6.859 -29.781 -26.375 1 88.31 298 ALA B CA 1
ATOM 5352 C C . ALA B 1 298 ? 7.051 -28.484 -27.156 1 88.31 298 ALA B C 1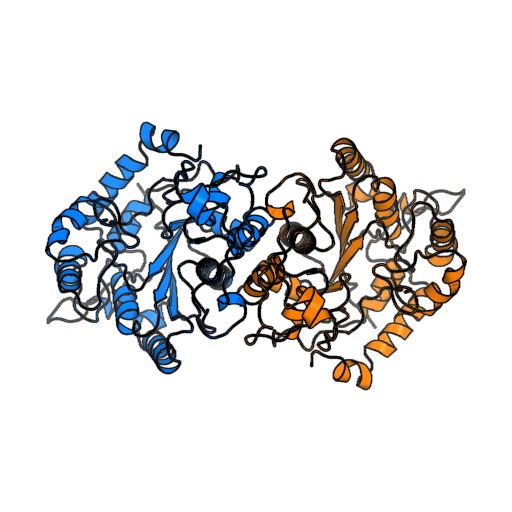
ATOM 5354 O O . ALA B 1 298 ? 7.035 -28.484 -28.391 1 88.31 298 ALA B O 1
ATOM 5355 N N . GLY B 1 299 ? 7.176 -27.391 -26.312 1 89.56 299 GLY B N 1
ATOM 5356 C CA . GLY B 1 299 ? 7.469 -26.109 -26.922 1 89.56 299 GLY B CA 1
ATOM 5357 C C . GLY B 1 299 ? 6.238 -25.422 -27.484 1 89.56 299 GLY B C 1
ATOM 5358 O O . GLY B 1 299 ? 6.332 -24.328 -28.031 1 89.56 299 GLY B O 1
ATOM 5359 N N . ARG B 1 300 ? 5.137 -26.016 -27.391 1 92.5 300 ARG B N 1
ATOM 5360 C CA . ARG B 1 300 ? 3.904 -25.469 -27.953 1 92.5 300 ARG B CA 1
ATOM 5361 C C . ARG B 1 300 ? 2.949 -25.031 -26.844 1 92.5 300 ARG B C 1
ATOM 5363 O O . ARG B 1 300 ? 3.076 -25.484 -25.703 1 92.5 300 ARG B O 1
ATOM 5370 N N . PHE B 1 301 ? 2.041 -24.156 -27.219 1 95.69 301 PHE B N 1
ATOM 5371 C CA . PHE B 1 301 ? 1.003 -23.734 -26.281 1 95.69 301 PHE B CA 1
ATOM 5372 C C . PHE B 1 301 ? -0.037 -24.844 -26.109 1 95.69 301 PHE B C 1
ATOM 5374 O O . PHE B 1 301 ? -0.204 -25.688 -26.984 1 95.69 301 PHE B O 1
ATOM 5381 N N . THR B 1 302 ? -0.636 -24.906 -24.922 1 96.06 302 THR B N 1
ATOM 5382 C CA . THR B 1 302 ? -1.774 -25.797 -24.734 1 96.06 302 THR B CA 1
ATOM 5383 C C . THR B 1 302 ? -2.916 -25.438 -25.672 1 96.06 302 THR B C 1
ATOM 5385 O O . THR B 1 302 ? -3.395 -24.297 -25.672 1 96.06 302 THR B O 1
ATOM 5388 N N . PRO B 1 303 ? -3.344 -26.359 -26.484 1 93.94 303 PRO B N 1
ATOM 5389 C CA . PRO B 1 303 ? -4.418 -26.031 -27.438 1 93.94 303 PRO B CA 1
ATOM 5390 C C . PRO B 1 303 ? -5.773 -25.875 -26.75 1 93.94 303 PRO B C 1
ATOM 5392 O O . PRO B 1 303 ? -6.031 -26.5 -25.719 1 93.94 303 PRO B O 1
ATOM 5395 N N . GLY B 1 304 ? -6.594 -25.047 -27.266 1 94.19 304 GLY B N 1
ATOM 5396 C CA . GLY B 1 304 ? -7.969 -24.812 -26.859 1 94.19 304 GLY B CA 1
ATOM 5397 C C . GLY B 1 304 ? -8.875 -24.422 -28 1 94.19 304 GLY B C 1
ATOM 5398 O O . GLY B 1 304 ? -8.508 -24.547 -29.172 1 94.19 304 GLY B O 1
ATOM 5399 N N . GLY B 1 305 ? -10.117 -24.078 -27.641 1 94.25 305 GLY B N 1
ATOM 5400 C CA . GLY B 1 305 ? -11.086 -23.656 -28.641 1 94.25 305 GLY B CA 1
ATOM 5401 C C . GLY B 1 305 ? -10.602 -22.484 -29.484 1 94.25 305 GLY B C 1
ATOM 5402 O O . GLY B 1 305 ? -11.055 -22.297 -30.625 1 94.25 305 GLY B O 1
ATOM 5403 N N . TRP B 1 306 ? -9.648 -21.75 -29.016 1 94.75 306 TRP B N 1
ATOM 5404 C CA . TRP B 1 306 ? -9.156 -20.531 -29.688 1 94.75 306 TRP B CA 1
ATOM 5405 C C . TRP B 1 306 ? -8.188 -20.891 -30.812 1 94.75 306 TRP B C 1
ATOM 5407 O O . TRP B 1 306 ? -7.824 -20.031 -31.609 1 94.75 306 TRP B O 1
ATOM 5417 N N . CYS B 1 307 ? -7.676 -22.156 -30.875 1 93.19 307 CYS B N 1
ATOM 5418 C CA . CYS B 1 307 ? -6.777 -22.594 -31.938 1 93.19 307 CYS B CA 1
ATOM 5419 C C . CYS B 1 307 ? -7.559 -22.953 -33.188 1 93.19 307 CYS B C 1
ATOM 5421 O O . CYS B 1 307 ? -8.578 -23.641 -33.125 1 93.19 307 CYS B O 1
ATOM 5423 N N . ALA B 1 308 ? -7.137 -22.422 -34.312 1 90 308 ALA B N 1
ATOM 5424 C CA . ALA B 1 308 ? -7.883 -22.625 -35.562 1 90 308 ALA B CA 1
ATOM 5425 C C . ALA B 1 308 ? -7.031 -23.328 -36.594 1 90 308 ALA B C 1
ATOM 5427 O O . ALA B 1 308 ? -7.488 -23.594 -37.719 1 90 308 ALA B O 1
ATOM 5428 N N . GLY B 1 309 ? -5.824 -23.562 -36.219 1 82.62 309 GLY B N 1
ATOM 5429 C CA . GLY B 1 309 ? -4.957 -24.219 -37.188 1 82.62 309 GLY B CA 1
ATOM 5430 C C . GLY B 1 309 ? -5.332 -25.656 -37.469 1 82.62 309 GLY B C 1
ATOM 5431 O O . GLY B 1 309 ? -6.121 -26.25 -36.719 1 82.62 309 GLY B O 1
ATOM 5432 N N . ASN B 1 310 ? -4.996 -26.141 -38.688 1 76.31 310 ASN B N 1
ATOM 5433 C CA . ASN B 1 310 ? -5.242 -27.516 -39.062 1 76.31 310 ASN B CA 1
ATOM 5434 C C . ASN B 1 310 ? -4.301 -28.484 -38.344 1 76.31 310 ASN B C 1
ATOM 5436 O O . ASN B 1 310 ? -3.143 -28.156 -38.094 1 76.31 310 ASN B O 1
ATOM 5440 N N . ASN B 1 311 ? -4.844 -29.328 -37.469 1 66.81 311 ASN B N 1
ATOM 5441 C CA . ASN B 1 311 ? -4.035 -30.328 -36.781 1 66.81 311 ASN B CA 1
ATOM 5442 C C . ASN B 1 311 ? -3.381 -31.312 -37.75 1 66.81 311 ASN B C 1
ATOM 5444 O O . ASN B 1 311 ? -2.834 -32.344 -37.344 1 66.81 311 ASN B O 1
ATOM 5448 N N . LEU B 1 312 ? -3.506 -30.953 -39.125 1 63.66 312 LEU B N 1
ATOM 5449 C CA . LEU B 1 312 ? -2.949 -31.875 -40.125 1 63.66 312 LEU B CA 1
ATOM 5450 C C . LEU B 1 312 ? -1.425 -31.844 -40.094 1 63.66 312 LEU B C 1
ATOM 5452 O O . LEU B 1 312 ? -0.828 -30.781 -39.875 1 63.66 312 LEU B O 1
ATOM 5456 N N . LEU B 1 313 ? -0.701 -33 -40.344 1 59.28 313 LEU B N 1
ATOM 5457 C CA . LEU B 1 313 ? 0.713 -33.312 -40.531 1 59.28 313 LEU B CA 1
ATOM 5458 C C . LEU B 1 313 ? 1.549 -32.781 -39.375 1 59.28 313 LEU B C 1
ATOM 5460 O O . LEU B 1 313 ? 2.67 -32.312 -39.562 1 59.28 313 LEU B O 1
ATOM 5464 N N . GLY B 1 314 ? 1.031 -32.594 -38.062 1 66.12 314 GLY B N 1
ATOM 5465 C CA . GLY B 1 314 ? 1.884 -32.281 -36.906 1 66.12 314 GLY B CA 1
ATOM 5466 C C . GLY B 1 314 ? 2.035 -30.797 -36.656 1 66.12 314 GLY B C 1
ATOM 5467 O O . GLY B 1 314 ? 2.846 -30.391 -35.844 1 66.12 314 GLY B O 1
ATOM 5468 N N . LYS B 1 315 ? 1.251 -29.969 -37.406 1 73.38 315 LYS B N 1
ATOM 5469 C CA . LYS B 1 315 ? 1.363 -28.531 -37.25 1 73.38 315 LYS B CA 1
ATOM 5470 C C . LYS B 1 315 ? 0.74 -28.047 -35.969 1 73.38 315 LYS B C 1
ATOM 5472 O O . LYS B 1 315 ? -0.153 -28.688 -35.406 1 73.38 315 LYS B O 1
ATOM 5477 N N . ASP B 1 316 ? 1.279 -27.156 -35.438 1 82.94 316 ASP B N 1
ATOM 5478 C CA . ASP B 1 316 ? 0.785 -26.5 -34.219 1 82.94 316 ASP B CA 1
ATOM 5479 C C . ASP B 1 316 ? -0.597 -25.891 -34.469 1 82.94 316 ASP B C 1
ATOM 5481 O O . ASP B 1 316 ? -0.741 -24.938 -35.219 1 82.94 316 ASP B O 1
ATOM 5485 N N . PRO B 1 317 ? -1.556 -26.516 -33.844 1 85.06 317 PRO B N 1
ATOM 5486 C CA . PRO B 1 317 ? -2.908 -26 -34.062 1 85.06 317 PRO B CA 1
ATOM 5487 C C . PRO B 1 317 ? -3.059 -24.547 -33.656 1 85.06 317 PRO B C 1
ATOM 5489 O O . PRO B 1 317 ? -3.953 -23.844 -34.156 1 85.06 317 PRO B O 1
ATOM 5492 N N . CYS B 1 318 ? -2.273 -24.047 -32.844 1 90 318 CYS B N 1
ATOM 5493 C CA . CYS B 1 318 ? -2.438 -22.703 -32.312 1 90 318 CYS B CA 1
ATOM 5494 C C . CYS B 1 318 ? -1.675 -21.688 -33.125 1 90 318 CYS B C 1
ATOM 5496 O O . CYS B 1 318 ? -1.657 -20.5 -32.812 1 90 318 CYS B O 1
ATOM 5498 N N . SER B 1 319 ? -0.998 -22.188 -34.188 1 85.06 319 SER B N 1
ATOM 5499 C CA . SER B 1 319 ? -0.265 -21.281 -35.062 1 85.06 319 SER B CA 1
ATOM 5500 C C . SER B 1 319 ? -1.203 -20.281 -35.719 1 85.06 319 SER B C 1
ATOM 5502 O O . SER B 1 319 ? -0.77 -19.203 -36.188 1 85.06 319 SER B O 1
ATOM 5504 N N . VAL B 1 320 ? -2.414 -20.688 -35.875 1 88.12 320 VAL B N 1
ATOM 5505 C CA . VAL B 1 320 ? -3.488 -19.812 -36.344 1 88.12 320 VAL B CA 1
ATOM 5506 C C . VAL B 1 320 ? -4.551 -19.688 -35.25 1 88.12 320 VAL B C 1
ATOM 5508 O O . VAL B 1 320 ? -4.984 -20.703 -34.688 1 88.12 320 VAL B O 1
ATOM 5511 N N . HIS B 1 321 ? -4.844 -18.547 -34.906 1 88.62 321 HIS B N 1
ATOM 5512 C CA . HIS B 1 321 ? -5.785 -18.375 -33.812 1 88.62 321 HIS B CA 1
ATOM 5513 C C . HIS B 1 321 ? -7.191 -18.109 -34.312 1 88.62 321 HIS B C 1
ATOM 5515 O O . HIS B 1 321 ? -7.363 -17.484 -35.375 1 88.62 321 HIS B O 1
ATOM 5521 N N . GLY B 1 322 ? -8.094 -18.625 -33.656 1 89.88 322 GLY B N 1
ATOM 5522 C CA . GLY B 1 322 ? -9.508 -18.359 -33.906 1 89.88 322 GLY B CA 1
ATOM 5523 C C . GLY B 1 322 ? -10.117 -17.406 -32.875 1 89.88 322 GLY B C 1
ATOM 5524 O O . GLY B 1 322 ? -9.5 -16.406 -32.531 1 89.88 322 GLY B O 1
ATOM 5525 N N . ASN B 1 323 ? -11.359 -17.672 -32.5 1 91.12 323 ASN B N 1
ATOM 5526 C CA . ASN B 1 323 ? -12.102 -16.844 -31.562 1 91.12 323 ASN B CA 1
ATOM 5527 C C . ASN B 1 323 ? -11.617 -17.078 -30.125 1 91.12 323 ASN B C 1
ATOM 5529 O O . ASN B 1 323 ? -11.75 -18.172 -29.594 1 91.12 323 ASN B O 1
ATOM 5533 N N . PRO B 1 324 ? -11.133 -16.062 -29.5 1 91.75 324 PRO B N 1
ATOM 5534 C CA . PRO B 1 324 ? -10.648 -16.219 -28.125 1 91.75 324 PRO B CA 1
ATOM 5535 C C . PRO B 1 324 ? -11.766 -16.547 -27.141 1 91.75 324 PRO B C 1
ATOM 5537 O O . PRO B 1 324 ? -11.492 -16.922 -26 1 91.75 324 PRO B O 1
ATOM 5540 N N . ASN B 1 325 ? -13 -16.391 -27.578 1 92.81 325 ASN B N 1
ATOM 5541 C CA . ASN B 1 325 ? -14.133 -16.703 -26.703 1 92.81 325 ASN B CA 1
ATOM 5542 C C . ASN B 1 325 ? -14.641 -18.125 -26.938 1 92.81 325 ASN B C 1
ATOM 5544 O O . ASN B 1 325 ? -15.57 -18.562 -26.25 1 92.81 325 ASN B O 1
ATOM 5548 N N . ALA B 1 326 ? -13.984 -18.781 -27.844 1 92.69 326 ALA B N 1
ATOM 5549 C CA . ALA B 1 326 ? -14.344 -20.172 -28.062 1 92.69 326 ALA B CA 1
ATOM 5550 C C . ALA B 1 326 ? -13.625 -21.094 -27.078 1 92.69 326 ALA B C 1
ATOM 5552 O O . ALA B 1 326 ? -12.398 -21.078 -27 1 92.69 326 ALA B O 1
ATOM 5553 N N . VAL B 1 327 ? -14.383 -21.859 -26.297 1 93.62 327 VAL B N 1
ATOM 5554 C CA . VAL B 1 327 ? -13.836 -22.797 -25.328 1 93.62 327 VAL B CA 1
ATOM 5555 C C . VAL B 1 327 ? -14.352 -24.203 -25.625 1 93.62 327 VAL B C 1
ATOM 5557 O O . VAL B 1 327 ? -15.523 -24.375 -25.969 1 93.62 327 VAL B O 1
ATOM 5560 N N . LYS B 1 328 ? -13.461 -25.156 -25.578 1 93.19 328 LYS B N 1
ATOM 5561 C CA . LYS B 1 328 ? -13.789 -26.562 -25.781 1 93.19 328 LYS B CA 1
ATOM 5562 C C . LYS B 1 328 ? -13.383 -27.391 -24.562 1 93.19 328 LYS B C 1
ATOM 5564 O O . LYS B 1 328 ? -12.328 -28.031 -24.578 1 93.19 328 LYS B O 1
ATOM 5569 N N . PRO B 1 329 ? -14.258 -27.422 -23.594 1 94.69 329 PRO B N 1
ATOM 5570 C CA . PRO B 1 329 ? -13.906 -28.172 -22.391 1 94.69 329 PRO B CA 1
ATOM 5571 C C . PRO B 1 329 ? -13.789 -29.672 -22.656 1 94.69 329 PRO B C 1
ATOM 5573 O O . PRO B 1 329 ? -14.438 -30.203 -23.562 1 94.69 329 PRO B O 1
ATOM 5576 N N . THR B 1 330 ? -12.93 -30.328 -21.906 1 93.94 330 THR B N 1
ATOM 5577 C CA . THR B 1 330 ? -12.758 -31.766 -21.984 1 93.94 330 THR B CA 1
ATOM 5578 C C . THR B 1 330 ? -13.359 -32.438 -20.75 1 93.94 330 THR B C 1
ATOM 5580 O O . THR B 1 330 ? -14 -31.797 -19.922 1 93.94 330 THR B O 1
ATOM 5583 N N . LEU B 1 331 ? -13.133 -33.75 -20.672 1 90.81 331 LEU B N 1
ATOM 5584 C CA . LEU B 1 331 ? -13.633 -34.5 -19.547 1 90.81 331 LEU B CA 1
ATOM 5585 C C . LEU B 1 331 ? -12.953 -34.094 -18.25 1 90.81 331 LEU B C 1
ATOM 5587 O O . LEU B 1 331 ? -13.492 -34.281 -17.156 1 90.81 331 LEU B O 1
ATOM 5591 N N . SER B 1 332 ? -11.82 -33.469 -18.344 1 92.12 332 SER B N 1
ATOM 5592 C CA . SER B 1 332 ? -11.094 -33 -17.172 1 92.12 332 SER B CA 1
ATOM 5593 C C . SER B 1 332 ? -11.891 -31.938 -16.406 1 92.12 332 SER B C 1
ATOM 5595 O O . SER B 1 332 ? -11.711 -31.766 -15.203 1 92.12 332 SER B O 1
ATOM 5597 N N . SER B 1 333 ? -12.742 -31.234 -17.109 1 95.75 333 SER B N 1
ATOM 5598 C CA . SER B 1 333 ? -13.562 -30.203 -16.469 1 95.75 333 SER B CA 1
ATOM 5599 C C . SER B 1 333 ? -14.477 -30.812 -15.414 1 95.75 333 SER B C 1
ATOM 5601 O O . SER B 1 333 ? -14.82 -30.156 -14.422 1 95.75 333 SER B O 1
ATOM 5603 N N . LYS B 1 334 ? -14.852 -32.031 -15.602 1 96.56 334 LYS B N 1
ATOM 5604 C CA . LYS B 1 334 ? -15.742 -32.688 -14.664 1 96.56 334 LYS B CA 1
ATOM 5605 C C . LYS B 1 334 ? -15.055 -32.938 -13.32 1 96.56 334 LYS B C 1
ATOM 5607 O O . LYS B 1 334 ? -15.703 -32.906 -12.273 1 96.56 334 LYS B O 1
ATOM 5612 N N . ARG B 1 335 ? -13.781 -33.188 -13.398 1 96.88 335 ARG B N 1
ATOM 5613 C CA . ARG B 1 335 ? -13.023 -33.375 -12.164 1 96.88 335 ARG B CA 1
ATOM 5614 C C . ARG B 1 335 ? -13.055 -32.094 -11.32 1 96.88 335 ARG B C 1
ATOM 5616 O O . ARG B 1 335 ? -13.25 -32.156 -10.109 1 96.88 335 ARG B O 1
ATOM 5623 N N . LEU B 1 336 ? -12.859 -30.969 -11.977 1 97.44 336 LEU B N 1
ATOM 5624 C CA . LEU B 1 336 ? -12.906 -29.688 -11.281 1 97.44 336 LEU B CA 1
ATOM 5625 C C . LEU B 1 336 ? -14.32 -29.391 -10.805 1 97.44 336 LEU B C 1
ATOM 5627 O O . LEU B 1 336 ? -14.508 -28.844 -9.719 1 97.44 336 LEU B O 1
ATOM 5631 N N . GLU B 1 337 ? -15.281 -29.688 -11.648 1 97.19 337 GLU B N 1
ATOM 5632 C CA . GLU B 1 337 ? -16.672 -29.5 -11.266 1 97.19 337 GLU B CA 1
ATOM 5633 C C . GLU B 1 337 ? -16.984 -30.219 -9.961 1 97.19 337 GLU B C 1
ATOM 5635 O O . GLU B 1 337 ? -17.625 -29.656 -9.062 1 97.19 337 GLU B O 1
ATOM 5640 N N . LYS B 1 338 ? -16.562 -31.469 -9.906 1 96.81 338 LYS B N 1
ATOM 5641 C CA . LYS B 1 338 ? -16.781 -32.25 -8.703 1 96.81 338 LYS B CA 1
ATOM 5642 C C . LYS B 1 338 ? -16.156 -31.594 -7.48 1 96.81 338 LYS B C 1
ATOM 5644 O O . LYS B 1 338 ? -16.766 -31.547 -6.414 1 96.81 338 LYS B O 1
ATOM 5649 N N . LEU B 1 339 ? -14.961 -31.141 -7.621 1 96.62 339 LEU B N 1
ATOM 5650 C CA . LEU B 1 339 ? -14.281 -30.438 -6.531 1 96.62 339 LEU B CA 1
ATOM 5651 C C . LEU B 1 339 ? -15.055 -29.188 -6.125 1 96.62 339 LEU B C 1
ATOM 5653 O O . LEU B 1 339 ? -15.25 -28.938 -4.934 1 96.62 339 LEU B O 1
ATOM 5657 N N . MET B 1 340 ? -15.531 -28.406 -7.137 1 96.19 340 MET B N 1
ATOM 5658 C CA . MET B 1 340 ? -16.25 -27.156 -6.867 1 96.19 340 MET B CA 1
ATOM 5659 C C . MET B 1 340 ? -17.562 -27.438 -6.125 1 96.19 340 MET B C 1
ATOM 5661 O O . MET B 1 340 ? -17.906 -26.703 -5.191 1 96.19 340 MET B O 1
ATOM 5665 N N . VAL B 1 341 ? -18.203 -28.453 -6.57 1 95.12 341 VAL B N 1
ATOM 5666 C CA . VAL B 1 341 ? -19.453 -28.812 -5.922 1 95.12 341 VAL B CA 1
ATOM 5667 C C . VAL B 1 341 ? -19.203 -29.156 -4.453 1 95.12 341 VAL B C 1
ATOM 5669 O O . VAL B 1 341 ? -19.969 -28.75 -3.576 1 95.12 341 VAL B O 1
ATOM 5672 N N . LYS B 1 342 ? -18.141 -29.859 -4.219 1 93.88 342 LYS B N 1
ATOM 5673 C CA . LYS B 1 342 ? -17.781 -30.219 -2.848 1 93.88 342 LYS B CA 1
ATOM 5674 C C . LYS B 1 342 ? -17.438 -28.969 -2.031 1 93.88 342 LYS B C 1
ATOM 5676 O O . LYS B 1 342 ? -17.891 -28.828 -0.891 1 93.88 342 LYS B O 1
ATOM 5681 N N . LEU B 1 343 ? -16.688 -28.031 -2.58 1 93.69 343 LEU B N 1
ATOM 5682 C CA . LEU B 1 343 ? -16.203 -26.859 -1.881 1 93.69 343 LEU B CA 1
ATOM 5683 C C . LEU B 1 343 ? -17.344 -25.859 -1.638 1 93.69 343 LEU B C 1
ATOM 5685 O O . LEU B 1 343 ? -17.328 -25.141 -0.639 1 93.69 343 LEU B O 1
ATOM 5689 N N . LEU B 1 344 ? -18.266 -25.797 -2.555 1 90.75 344 LEU B N 1
ATOM 5690 C CA . LEU B 1 344 ? -19.297 -24.766 -2.508 1 90.75 344 LEU B CA 1
ATOM 5691 C C . LEU B 1 344 ? -20.562 -25.312 -1.837 1 90.75 344 LEU B C 1
ATOM 5693 O O . LEU B 1 344 ? -21.531 -24.562 -1.661 1 90.75 344 LEU B O 1
ATOM 5697 N N . ASP B 1 345 ? -20.484 -26.594 -1.523 1 86.62 345 ASP B N 1
ATOM 5698 C CA . ASP B 1 345 ? -21.609 -27.156 -0.778 1 86.62 345 ASP B CA 1
ATOM 5699 C C . ASP B 1 345 ? -21.875 -26.344 0.494 1 86.62 345 ASP B C 1
ATOM 5701 O O . ASP B 1 345 ? -20.938 -25.938 1.188 1 86.62 345 ASP B O 1
ATOM 5705 N N . SER B 1 346 ? -23.156 -26.109 0.731 1 75.31 346 SER B N 1
ATOM 5706 C CA . SER B 1 346 ? -23.594 -25.219 1.793 1 75.31 346 SER B CA 1
ATOM 5707 C C . SER B 1 346 ? -22.953 -25.594 3.127 1 75.31 346 SER B C 1
ATOM 5709 O O . SER B 1 346 ? -22.531 -24.719 3.885 1 75.31 346 SER B O 1
ATOM 5711 N N . GLU B 1 347 ? -22.922 -26.859 3.461 1 74.44 347 GLU B N 1
ATOM 5712 C CA . GLU B 1 347 ? -22.359 -27.297 4.73 1 74.44 347 GLU B CA 1
ATOM 5713 C C . GLU B 1 347 ? -20.859 -27 4.801 1 74.44 347 GLU B C 1
ATOM 5715 O O . GLU B 1 347 ? -20.359 -26.562 5.836 1 74.44 347 GLU B O 1
ATOM 5720 N N . ASN B 1 348 ? -20.234 -27.109 3.74 1 75.06 348 ASN B N 1
ATOM 5721 C CA . ASN B 1 348 ? -18.797 -26.906 3.693 1 75.06 348 ASN B CA 1
ATOM 5722 C C . ASN B 1 348 ? -18.438 -25.422 3.578 1 75.06 348 ASN B C 1
ATOM 5724 O O . ASN B 1 348 ? -17.547 -24.938 4.27 1 75.06 348 ASN B O 1
ATOM 5728 N N . PHE B 1 349 ? -19.172 -24.797 2.711 1 78.69 349 PHE B N 1
ATOM 5729 C CA . PHE B 1 349 ? -18.891 -23.391 2.436 1 78.69 349 PHE B CA 1
ATOM 5730 C C . PHE B 1 349 ? -19.109 -22.547 3.68 1 78.69 349 PHE B C 1
ATOM 5732 O O . PHE B 1 349 ? -18.234 -21.75 4.055 1 78.69 349 PHE B O 1
ATOM 5739 N N . ARG B 1 350 ? -20.203 -22.594 4.391 1 74.38 350 ARG B N 1
ATOM 5740 C CA . ARG B 1 350 ? -20.531 -21.75 5.535 1 74.38 350 ARG B CA 1
ATOM 5741 C C . ARG B 1 350 ? -19.672 -22.109 6.746 1 74.38 350 ARG B C 1
ATOM 5743 O O . ARG B 1 350 ? -19.234 -21.234 7.488 1 74.38 350 ARG B O 1
ATOM 5750 N N . SER B 1 351 ? -19.375 -23.469 6.867 1 78 351 SER B N 1
ATOM 5751 C CA . SER B 1 351 ? -18.656 -23.938 8.039 1 78 351 SER B CA 1
ATOM 5752 C C . SER B 1 351 ? -17.156 -23.625 7.926 1 78 351 SER B C 1
ATOM 5754 O O . SER B 1 351 ? -16.453 -23.594 8.93 1 78 351 SER B O 1
ATOM 5756 N N . LYS B 1 352 ? -16.703 -23.266 6.734 1 81 352 LYS B N 1
ATOM 5757 C CA . LYS B 1 352 ? -15.266 -23.109 6.523 1 81 352 LYS B CA 1
ATOM 5758 C C . LYS B 1 352 ? -14.906 -21.656 6.242 1 81 352 LYS B C 1
ATOM 5760 O O . LYS B 1 352 ? -13.812 -21.375 5.754 1 81 352 LYS B O 1
ATOM 5765 N N . GLN B 1 353 ? -15.812 -20.828 6.465 1 84.25 353 GLN B N 1
ATOM 5766 C CA . GLN B 1 353 ? -15.539 -19.391 6.387 1 84.25 353 GLN B CA 1
ATOM 5767 C C . GLN B 1 353 ? -14.656 -18.938 7.547 1 84.25 353 GLN B C 1
ATOM 5769 O O . GLN B 1 353 ? -14.391 -19.703 8.469 1 84.25 353 GLN B O 1
ATOM 5774 N N . CYS B 1 354 ? -14.203 -17.734 7.398 1 87.94 354 CYS B N 1
ATOM 5775 C CA . CYS B 1 354 ? -13.352 -17.156 8.438 1 87.94 354 CYS B CA 1
ATOM 5776 C C . CYS B 1 354 ? -14.023 -17.234 9.797 1 87.94 354 CYS B C 1
ATOM 5778 O O . CYS B 1 354 ? -15.18 -16.828 9.953 1 87.94 354 CYS B O 1
ATOM 5780 N N . LYS B 1 355 ? -13.375 -17.984 10.82 1 81.81 355 LYS B N 1
ATOM 5781 C CA . LYS B 1 355 ? -13.922 -18.062 12.172 1 81.81 355 LYS B CA 1
ATOM 5782 C C . LYS B 1 355 ? -12.953 -17.484 13.195 1 81.81 355 LYS B C 1
ATOM 5784 O O . LYS B 1 355 ? -11.734 -17.594 13.039 1 81.81 355 LYS B O 1
#

pLDDT: mean 94.16, std 8.01, range [31.5, 98.94]

Solvent-accessible surface area (backbone atoms only — not comparable to full-atom values): 36686 Å² total; per-residue (Å²): 129,79,78,60,73,68,64,22,43,34,35,40,40,34,32,43,60,90,24,54,68,40,37,50,50,42,49,26,51,61,44,52,79,61,32,36,36,39,38,40,50,26,52,76,23,51,70,65,49,51,49,50,50,49,50,51,54,66,63,36,65,66,43,56,72,61,65,35,67,46,65,62,79,82,54,44,48,68,40,75,53,24,32,35,39,42,51,44,52,51,21,53,50,28,41,45,64,72,74,47,82,86,52,41,32,36,37,56,41,47,42,35,36,44,70,60,41,35,51,29,20,52,39,56,55,50,31,73,47,69,74,72,50,23,29,42,24,58,41,55,78,51,68,72,42,43,73,67,19,58,20,39,33,36,47,45,46,39,58,35,33,85,55,88,52,78,67,44,71,38,81,48,67,48,74,76,54,72,63,55,69,69,26,33,46,54,70,37,36,35,38,23,46,70,60,50,49,47,49,44,47,14,54,85,32,56,41,52,39,46,51,45,52,30,37,28,20,52,42,20,45,24,23,49,66,45,24,45,39,50,70,32,85,92,42,22,84,27,41,38,63,38,43,54,56,40,70,48,64,47,88,73,67,58,98,56,65,39,70,58,42,65,91,42,46,65,59,48,61,71,61,19,32,52,27,34,38,36,44,58,88,86,42,67,38,57,56,51,40,29,50,74,52,34,63,25,56,90,96,42,59,31,60,43,39,25,34,56,32,61,69,61,97,78,42,61,31,57,79,34,70,50,51,61,83,39,65,56,60,52,75,63,30,54,38,34,45,53,43,48,52,57,50,61,29,67,73,48,31,68,71,49,29,66,114,129,80,79,58,74,68,62,22,43,34,36,40,42,35,32,44,60,88,24,55,68,41,37,50,51,43,50,26,50,62,45,51,79,60,32,37,36,38,36,38,51,26,51,77,23,49,70,67,48,52,48,50,49,48,49,49,55,65,64,37,64,67,42,57,74,62,65,35,67,45,65,62,79,82,54,45,47,67,38,76,52,23,32,34,39,44,51,43,52,50,21,52,49,28,42,45,63,72,74,47,83,86,52,41,32,35,36,55,43,48,41,35,37,43,70,59,42,35,51,28,20,51,39,56,54,50,30,75,47,71,74,73,50,22,29,42,25,58,41,55,79,52,70,72,43,44,73,68,19,58,20,38,34,37,47,46,46,38,58,35,33,84,55,86,53,77,67,45,71,40,82,50,69,49,74,76,53,74,64,56,70,68,27,34,46,54,70,37,37,34,38,21,45,71,59,50,50,46,50,44,48,13,54,84,30,55,40,52,39,47,51,44,51,32,38,28,21,53,43,18,46,24,23,48,67,44,24,44,39,51,70,32,85,92,43,22,85,28,41,38,64,40,44,54,56,40,68,46,64,46,88,75,67,57,97,57,66,39,73,57,41,65,91,43,45,65,60,47,61,70,62,19,32,50,26,34,38,36,44,57,88,84,42,67,38,57,56,49,40,29,50,75,51,34,64,26,56,90,96,43,58,32,60,44,38,24,35,55,30,61,68,63,96,78,42,59,31,56,80,33,70,50,50,60,84,39,63,55,60,54,76,63,31,54,38,36,46,53,41,48,52,57,52,63,29,66,72,47,30,69,72,48,30,66,114

Sequence (710 aa):
MGLPNLPKFAYFLTGTKGDVSRVKRVLQSVYHPRNYYLVHLDLEASDEERLELAKYVKSESIVREFRNVMVVGKADLVTYKGPTMIACTLHGVALLLKKVQDWDWFINLSASDYPLMSQDDLLHIFSFIPRDLNFIEHTSNIGWKEYQRAKPIIIDPGLYHSKKSGVYWAKEKRSVPSSFKLFTGSAWVVLTKPFLEFCVWGWDNLPRTLLMYYTNFLSSPEGYFHTVICNQKDYQNTTINHDLHYIKWDNPPKQHPLFLNLEHFDDMVQSGAPFARKFTQDDPVLDKIDKQLLRRSAGRFTPGGWCAGNNLLGKDPCSVHGNPNAVKPTLSSKRLEKLMVKLLDSENFRSKQCKMGLPNLPKFAYFLTGTKGDVSRVKRVLQSVYHPRNYYLVHLDLEASDEERLELAKYVKSESIVREFRNVMVVGKADLVTYKGPTMIACTLHGVALLLKKVQDWDWFINLSASDYPLMSQDDLLHIFSFIPRDLNFIEHTSNIGWKEYQRAKPIIIDPGLYHSKKSGVYWAKEKRSVPSSFKLFTGSAWVVLTKPFLEFCVWGWDNLPRTLLMYYTNFLSSPEGYFHTVICNQKDYQNTTINHDLHYIKWDNPPKQHPLFLNLEHFDDMVQSGAPFARKFTQDDPVLDKIDKQLLRRSAGRFTPGGWCAGNNLLGKDPCSVHGNPNAVKPTLSSKRLEKLMVKLLDSENFRSKQCK

Foldseek 3Di:
DPQQDFFEEEEEEEEEAPLLVLSLVQCQAADFLRYAYEYAYALNHDPVSLVVSVVVCVPDPSSVVSVRYHYDDDHAHDDQFALSPVVVVLVSLVCCVVPPPGGQKYWYDYSFKHFLAYNLLVRRLCSPPPSLAKEFAKDLCCPPLCVVWQFWFWAFCSVPDSDGDHIHTDPGTHHHDDVFGWMFADLTIIHTSVLSVCLNVCPVVLNVVLSVSRNGTTSSSGIRSRRSQCRDPVRLLRYQNHRLEDFAADVVGDPDTDADAPVCLVVRLQQLRGMYDGHDDPHCVNVVSQVPHQVHDPPHHRDFQQFCADPPPNDRSNVDTHDSPGGDHDPSSVSNNVVCCVRVPPVNSVVSTRD/DPQQDFFEEEEEEEEEAPLLVLSLVQCQAADFLRYAYEYAYALRHDPVSLVVSVVVCVPDPSSVVSVRYHYDDDHAHDDQFALSPVVVVLVSLVCCVVPPPGGQKYWYDYSFKHFLAYNLLVRRLCSVPPSLAKEFAKDLCCPPLCVVWQFWFWAFCSVPDSDGDDIHTDPGTDHHDPVFGWMFADLTIIHTSVLSVCLNVVPVVLNVVLSVSRNGTTSSSGIRSRRSQCRDPVRLLRYQNHRLEDFAADVVGDPDTDADAPVCLVVRLLQLRGMYDGHDDPHCVNVVSQVPRQVHDPPHHRDFQQFCADPPPPDRSNVDTHDSPGGDHDPSSVSNNVVCCVRVPPVNSVVSTRD

Organism: Lupinus angustifolius (NCBI:txid3871)

Nearest PDB structures (foldseek):
  6ejc-assembly1_A  TM=8.473E-01  e=6.148E-23  Homo sapiens
  6ejb-assembly1_A  TM=8.446E-01  e=1.258E-22  Homo sapiens
  3otk-assembly6_D  TM=8.099E-01  e=3.160E-16  Mus musculus
  2gam-assembly2_C  TM=8.212E-01  e=1.680E-15  Mus musculus
  3otk-assembly6_C  TM=7.912E-01  e=6.241E-15  Mus musculus

InterPro domains:
  IPR003406 Glycosyl transferase, family 14 [PF02485] (9-268)
  IPR044610 Beta-glucuronosyltransferase GlcAT14A/B/C [PTHR45719] (6-354)

Secondary structure (DSSP, 8-state):
--------EEEEEEE-TT-HHHHHHHHHHH--TTSEEEEEE-TTS-HHHHHHHHHHHHH-HHHHHHT-EEE-SSPPP--TTSTHHHHHHHHHHHHHHHH----SEEEEEETTEEESS-HHHHHHHHTTS-TT-EE--EES--TTHIIIIISEEEE-GGGT-SS----EEEEEE-PPPSSS---EE-S--EEEHHHHHHHHH-TTSHHHHHHHHGGGSTTGGGTHHHHHHHTSTTTGGGEES--SEEE---SS--SSPPPP-GGGHHHHHHT--SEEE---TT-HHHHHHIIIII---TTSPPP-TTB-S--GGG--GGGSB--TT-----THHHHHHHHHHHHHSHHHHHHTS--/--------EEEEEEE-TT-HHHHHHHHHHH--TTSEEEEEE-TTS-HHHHHHHHHHHHH-HHHHHHT-EEE-SSPPP--TTSTHHHHHHHHHHHHHHHH----SEEEEEETTEEESS-HHHHHHHHTTS-TT-EE--EES--TTHIIIIISEEEE-GGGT-SS----EEEEEE-PPPSSS---EE-S--EEEHHHHHHHHH-TTSHHHHHHHHGGGSTTGGGTHHHHHHHTSTTTGGGEES--SEEE---SS--SSPPPP-GGGHHHHHHT--SEEE---TT-HHHHHHIIIII---TTSPPP-TTB-S--GGG--GGGSB--TT-----THHHHHHHHHHHHHSHHHHHHTS--

Radius of gyration: 28.36 Å; Cα contacts (8 Å, |Δi|>4): 1471; chains: 2; bounding box: 54×87×64 Å